Protein AF-0000000087524795 (afdb_homodimer)

Foldseek 3Di:
DVVVVVVVLVCVAQVNVLVVLLVVLVVCCVVPVVVSVVSPVVSVVSQLQLQFLVNLQVLLCVQQVVPDADALLRDAAFAEEEQEDPQWAQDPVRPQIGGDLFCQLLVRSLRNVVSVRHQAYEYFEADAPPDPDRDFPVVNSLVVNVVSPDDNVRYHYHHPDHDLLSSLQVVCVVPDADTEYEYTGASNQQVLNVVSNVVNRYNYDYNHDSRSHDPPDDDDPSSSDGDVVSSVSSRVSSVSVVSVVVVVVVD/DVVVVVVVLVCPAQVNVLVVLLVVLVVCCVVPVVVSVVSPVVSVVSQLQLQFLVNLQVLLCVQQVVPDADALLRDAAFAEEEQEDPQWAQDPVRPQIGGDLFCQLLVRSLRNVVSVRHQAYEYFEADAPPDPDRDFPQVNSLVVSVVSPDDNVRYHYHHPDHDLLSSLQVVCVVPDADTEYEYTGASNQQVLNVVSNVVNRYNYDYNHDSRSHDPPDDDDPSSSDGDVVSSVSSRVSSVSVVSVVVVVVVD

Sequence (502 aa):
MIVVAKLVGALLYPLTLALLVLLSALVLWRRRPRFARGLLAAAVLWLWLWSTPWLAERAAGTLESAHPPVAAADLPAADVIVLLGGLLSPAPDGTDPDLNAAADRAWFAAQLWKAGKAPVVLCSGGPAPLARTSVPECPGVSRLLRDMGLPPEAILVEADSRTTAENARHTRERLGAGQRVLLVTSARHMPRALAAFRRAGIDATAAPTDHQWHDGQPFALIDLLPSPAALALSTTVWHEWLGRAWYSMTGMIVVAKLVGALLYPLTLALLVLLSALVLWRRRPRFARGLLAAAVLWLWLWSTPWLAERAAGTLESAHPPVAAADLPAADVIVLLGGLLSPAPDGTDPDLNAAADRAWFAAQLWKAGKAPVVLCSGGPAPLARTSVPECPGVSRLLRDMGLPPEAILVEADSRTTAENARHTRERLGAGQRVLLVTSARHMPRALAAFRRAGIDATAAPTDHQWHDGQPFALIDLLPSPAALALSTTVWHEWLGRAWYSMTG

Radius of gyration: 23.01 Å; Cα contacts (8 Å, |Δi|>4): 961; chains: 2; bounding box: 65×64×45 Å

Nearest PDB structures (foldseek):
  6oxd-assembly1_B  TM=3.637E-01  e=9.184E-02  Mycobacterium tuberculosis
  6oxc-assembly1_B  TM=3.832E-01  e=1.303E-01  Mycobacterium tuberculosis
  3cbg-assembly1_A-2  TM=4.498E-01  e=8.409E-01  Synechocystis sp. PCC 6803
  3dcm-assembly1_X-2  TM=3.458E-01  e=1.125E+00  Thermotoga maritima
  6oxd-assembly1_B  TM=3.638E-01  e=9.810E-02  Mycobacterium tuberculosis

Solvent-accessible surface area (backbone atoms only — not comparable to full-atom values): 25705 Å² total; per-residue (Å²): 109,70,65,57,53,51,54,59,52,47,50,69,27,59,68,45,34,27,51,52,38,39,50,50,17,61,70,28,40,83,84,36,46,70,61,15,52,50,34,40,51,49,24,52,50,51,44,48,49,42,10,6,44,52,51,18,27,54,55,35,30,78,42,22,65,84,42,60,85,66,57,61,85,78,50,73,71,29,63,29,30,38,36,53,55,84,26,52,43,63,38,94,84,70,52,79,54,33,40,29,51,47,39,34,34,58,56,51,50,50,48,27,41,74,68,62,28,22,77,31,38,36,31,32,24,17,32,56,87,87,46,96,51,78,62,44,35,33,66,56,50,51,51,52,42,40,55,38,66,46,56,72,91,30,54,43,80,41,53,77,23,70,44,66,60,41,37,24,47,54,46,38,72,71,70,46,81,82,45,37,30,35,38,27,30,40,13,54,51,37,63,58,46,52,51,33,27,42,72,55,62,38,52,64,41,86,42,40,30,56,71,74,49,58,90,84,62,79,88,52,78,72,32,66,45,63,34,42,65,21,28,36,47,30,37,53,42,48,50,43,54,52,50,46,51,50,43,70,73,68,104,108,69,64,58,54,52,53,60,52,49,51,68,26,59,70,46,34,28,52,51,37,38,51,49,18,62,70,28,38,84,83,36,47,69,60,14,51,51,34,40,52,50,23,52,51,52,44,47,50,41,11,6,42,53,51,18,28,54,54,33,29,77,41,22,66,84,44,60,87,65,57,60,84,76,50,74,73,30,62,28,31,39,35,52,56,83,25,52,44,63,37,91,84,69,53,79,54,32,39,30,50,45,39,33,32,59,55,49,51,50,47,28,41,75,68,63,29,21,77,31,36,36,30,31,24,17,30,56,85,87,47,96,51,78,63,45,35,34,67,57,49,49,52,52,43,38,56,38,64,47,56,74,90,30,54,44,79,41,52,78,23,71,44,66,59,42,36,24,46,54,47,38,70,71,69,46,82,82,46,36,29,34,38,27,30,40,13,54,51,38,62,57,46,51,53,34,27,45,71,55,62,38,54,65,41,87,42,40,32,57,71,73,48,60,89,84,63,77,89,53,79,71,31,66,46,64,36,41,65,21,28,35,49,29,36,54,41,50,49,44,53,52,50,46,52,48,43,70,73,68,103

Secondary structure (DSSP, 8-state):
-HHHHHHHHHTTSHHHHHHHHHHHHHHHTTT-HHHHHHHHHHHHHHHHHHTSHHHHHHHHHHHHTTS----GGGSPP-SEEEEE--SEE--TTSS--EE-GGGHHHHHHHHHHHTTS-S-EEEE----TT-S----SHHHHHHHHHHTT--GGGEEEE----SHHHHHHHHHHHH-TT-EEEEEEETTTHHHHHHHHHHTT-EEEEEEE-----TTPPP-GGGGS--HHHHHHHHHHHHHHHHHHHHHHH-/-HHHHHHHHHTTSHHHHHHHHHHHHHHHTTT-HHHHHHHHHHHHHHHHHHTSHHHHHHHHHHHHTTS----GGGSPP-SEEEEE--SEE--TTSS--EE-GGGHHHHHHHHHHHTTS-S-EEEE----TT-S----SHHHHHHHHHHTT--GGGEEEE----SHHHHHHHHHHHH-TT-EEEEEEETTTHHHHHHHHHHTT-EEEEEEE-----TTPPP-GGGGS--HHHHHHHHHHHHHHHHHHHHHHH-

pLDDT: mean 92.23, std 8.13, range [64.81, 98.69]

Organism: NCBI:txid634155

Structure (mmCIF, N/CA/C/O backbone):
data_AF-0000000087524795-model_v1
#
loop_
_entity.id
_entity.type
_entity.pdbx_description
1 polymer 'Uncharacterized SAM-binding protein YcdF (DUF218 family)'
#
loop_
_atom_site.group_PDB
_atom_site.id
_atom_site.type_symbol
_atom_site.label_atom_id
_atom_site.label_alt_id
_atom_site.label_comp_id
_atom_site.label_asym_id
_atom_site.label_entity_id
_atom_site.label_seq_id
_atom_site.pdbx_PDB_ins_code
_atom_site.Cartn_x
_atom_site.Cartn_y
_atom_site.Cartn_z
_atom_site.occupancy
_atom_site.B_iso_or_equiv
_atom_site.auth_seq_id
_atom_site.auth_comp_id
_atom_site.auth_asym_id
_atom_site.auth_atom_id
_atom_site.pdbx_PDB_model_num
ATOM 1 N N . MET A 1 1 ? 21.078 2.832 19.031 1 72.88 1 MET A N 1
ATOM 2 C CA . MET A 1 1 ? 21.5 3.875 18.109 1 72.88 1 MET A CA 1
ATOM 3 C C . MET A 1 1 ? 20.578 3.914 16.891 1 72.88 1 MET A C 1
ATOM 5 O O . MET A 1 1 ? 20.031 4.961 16.562 1 72.88 1 MET A O 1
ATOM 9 N N . ILE A 1 2 ? 20.25 2.758 16.406 1 75.19 2 ILE A N 1
ATOM 10 C CA . ILE A 1 2 ? 19.406 2.695 15.203 1 75.19 2 ILE A CA 1
ATOM 11 C C . ILE A 1 2 ? 18 3.188 15.523 1 75.19 2 ILE A C 1
ATOM 13 O O . ILE A 1 2 ? 17.422 3.959 14.766 1 75.19 2 ILE A O 1
ATOM 17 N N . VAL A 1 3 ? 17.516 2.916 16.672 1 75 3 VAL A N 1
ATOM 18 C CA . VAL A 1 3 ? 16.156 3.281 17.078 1 75 3 VAL A CA 1
ATOM 19 C C . VAL A 1 3 ? 16.062 4.797 17.25 1 75 3 VAL A C 1
ATOM 21 O O . VAL A 1 3 ? 15.109 5.418 16.781 1 75 3 VAL A O 1
ATOM 24 N N . VAL A 1 4 ? 17.078 5.375 17.828 1 74.75 4 VAL A N 1
ATOM 25 C CA . VAL A 1 4 ? 17.094 6.816 18.062 1 74.75 4 VAL A CA 1
ATOM 26 C C . VAL A 1 4 ? 17.141 7.555 16.719 1 74.75 4 VAL A C 1
ATOM 28 O O . VAL A 1 4 ? 16.406 8.523 16.516 1 74.75 4 VAL A O 1
ATOM 31 N N . ALA A 1 5 ? 17.922 7.043 15.828 1 75.38 5 ALA A N 1
ATOM 32 C CA . ALA A 1 5 ? 18.047 7.66 14.516 1 75.38 5 ALA A CA 1
ATOM 33 C C . ALA A 1 5 ? 16.719 7.613 13.758 1 75.38 5 ALA A C 1
ATOM 35 O O . ALA A 1 5 ? 16.344 8.586 13.094 1 75.38 5 ALA A O 1
ATOM 36 N N . LYS A 1 6 ? 16.078 6.535 13.938 1 78.94 6 LYS A N 1
ATOM 37 C CA . LYS A 1 6 ? 14.805 6.375 13.242 1 78.94 6 LYS A CA 1
ATOM 38 C C . LYS A 1 6 ? 13.734 7.289 13.836 1 78.94 6 LYS A C 1
ATOM 40 O O . LYS A 1 6 ? 12.914 7.855 13.102 1 78.94 6 LYS A O 1
ATOM 45 N N . LEU A 1 7 ? 13.805 7.457 15.109 1 80.25 7 LEU A N 1
ATOM 46 C CA . LEU A 1 7 ? 12.836 8.32 15.773 1 80.25 7 LEU A CA 1
ATOM 47 C C . LEU A 1 7 ? 13.078 9.781 15.43 1 80.25 7 LEU A C 1
ATOM 49 O O . LEU A 1 7 ? 12.133 10.523 15.156 1 80.25 7 LEU A O 1
ATOM 53 N N . VAL A 1 8 ? 14.305 10.164 15.367 1 81.62 8 VAL A N 1
ATOM 54 C CA . VAL A 1 8 ? 14.656 11.539 15.023 1 81.62 8 VAL A CA 1
ATOM 55 C C . VAL A 1 8 ? 14.281 11.82 13.57 1 81.62 8 VAL A C 1
ATOM 57 O O . VAL A 1 8 ? 13.742 12.883 13.258 1 81.62 8 VAL A O 1
ATOM 60 N N . GLY A 1 9 ? 14.484 10.812 12.734 1 84.88 9 GLY A N 1
ATOM 61 C CA . GLY A 1 9 ? 14.102 10.961 11.344 1 84.88 9 GLY A CA 1
ATOM 62 C C . GLY A 1 9 ? 12.602 11.094 11.148 1 84.88 9 GLY A C 1
ATOM 63 O O . GLY A 1 9 ? 12.148 11.867 10.305 1 84.88 9 GLY A O 1
ATOM 64 N N . ALA A 1 10 ? 11.938 10.414 12.039 1 85.75 10 ALA A N 1
ATOM 65 C CA . ALA A 1 10 ? 10.477 10.406 11.922 1 85.75 10 ALA A CA 1
ATOM 66 C C . ALA A 1 10 ? 9.891 11.781 12.234 1 85.75 10 ALA A C 1
ATOM 68 O O . ALA A 1 10 ? 8.836 12.141 11.711 1 85.75 10 ALA A O 1
ATOM 69 N N . LEU A 1 11 ? 10.602 12.602 13 1 90.94 11 LEU A N 1
ATOM 70 C CA . LEU A 1 11 ? 10.141 13.938 13.367 1 90.94 11 LEU A CA 1
ATOM 71 C C . LEU A 1 11 ? 10.195 14.883 12.172 1 90.94 11 LEU A C 1
ATOM 73 O O . LEU A 1 11 ? 9.523 15.922 12.172 1 90.94 11 LEU A O 1
ATOM 77 N N . LEU A 1 12 ? 10.953 14.477 11.172 1 93.62 12 LEU A N 1
ATOM 78 C CA . LEU A 1 12 ? 11.156 15.344 10.023 1 93.62 12 LEU A CA 1
ATOM 79 C C . LEU A 1 12 ? 10.211 14.969 8.883 1 93.62 12 LEU A C 1
ATOM 81 O O . LEU A 1 12 ? 10.148 15.664 7.867 1 93.62 12 LEU A O 1
ATOM 85 N N . TYR A 1 13 ? 9.484 13.922 9.047 1 96.62 13 TYR A N 1
ATOM 86 C CA . TYR A 1 13 ? 8.555 13.508 8.008 1 96.62 13 TYR A CA 1
ATOM 87 C C . TYR A 1 13 ? 7.371 14.461 7.91 1 96.62 13 TYR A C 1
ATOM 89 O O . TYR A 1 13 ? 7 15.102 8.898 1 96.62 13 TYR A O 1
ATOM 97 N N . PRO A 1 14 ? 6.793 14.531 6.793 1 98.12 14 PRO A N 1
ATOM 98 C CA . PRO A 1 14 ? 5.809 15.578 6.508 1 98.12 14 PRO A CA 1
ATOM 99 C C . PRO A 1 14 ? 4.66 15.594 7.52 1 98.12 14 PRO A C 1
ATOM 101 O O . PRO A 1 14 ? 4.336 16.656 8.062 1 98.12 14 PRO A O 1
ATOM 104 N N . LEU A 1 15 ? 4.098 14.492 7.812 1 98.31 15 LEU A N 1
ATOM 105 C CA . LEU A 1 15 ? 2.941 14.453 8.695 1 98.31 15 LEU A CA 1
ATOM 106 C C . LEU A 1 15 ? 3.336 14.82 10.125 1 98.31 15 LEU A C 1
ATOM 108 O O . LEU A 1 15 ? 2.699 15.672 10.75 1 98.31 15 LEU A O 1
ATOM 112 N N . THR A 1 16 ? 4.387 14.227 10.664 1 97.31 16 THR A N 1
ATOM 113 C CA . THR A 1 16 ? 4.809 14.453 12.039 1 97.31 16 THR A CA 1
ATOM 114 C C . THR A 1 16 ? 5.273 15.891 12.234 1 97.31 16 THR A C 1
ATOM 116 O O . THR A 1 16 ? 4.93 16.531 13.227 1 97.31 16 THR A O 1
ATOM 119 N N . LEU A 1 17 ? 6.027 16.375 11.273 1 98 17 LEU A N 1
ATOM 120 C CA . LEU A 1 17 ? 6.492 17.75 11.352 1 98 17 LEU A CA 1
ATOM 121 C C . LEU A 1 17 ? 5.316 18.719 11.344 1 98 17 LEU A C 1
ATOM 123 O O . LEU A 1 17 ? 5.305 19.703 12.102 1 98 17 LEU A O 1
ATOM 127 N N . ALA A 1 18 ? 4.363 18.484 10.453 1 98.5 18 ALA A N 1
ATOM 128 C CA . ALA A 1 18 ? 3.184 19.344 10.414 1 98.5 18 ALA A CA 1
ATOM 129 C C . ALA A 1 18 ? 2.475 19.359 11.766 1 98.5 18 ALA A C 1
ATOM 131 O O . ALA A 1 18 ? 2.088 20.422 12.25 1 98.5 18 ALA A O 1
ATOM 132 N N . LEU A 1 19 ? 2.318 18.203 12.391 1 98.5 19 LEU A N 1
ATOM 133 C CA . LEU A 1 19 ? 1.636 18.094 13.672 1 98.5 19 LEU A CA 1
ATOM 134 C C . LEU A 1 19 ? 2.402 18.844 14.758 1 98.5 19 LEU A C 1
ATOM 136 O O . LEU A 1 19 ? 1.801 19.531 15.586 1 98.5 19 LEU A O 1
ATOM 140 N N . LEU A 1 20 ? 3.697 18.719 14.75 1 97.88 20 LEU A N 1
ATOM 141 C CA . LEU A 1 20 ? 4.523 19.406 15.727 1 97.88 20 LEU A CA 1
ATOM 142 C C . LEU A 1 20 ? 4.41 20.922 15.57 1 97.88 20 LEU A C 1
ATOM 144 O O . LEU A 1 20 ? 4.305 21.656 16.562 1 97.88 20 LEU A O 1
ATOM 148 N N . VAL A 1 21 ? 4.441 21.375 14.305 1 98.56 21 VAL A N 1
ATOM 149 C CA . VAL A 1 21 ? 4.344 22.812 14.039 1 98.56 21 VAL A CA 1
ATOM 150 C C . VAL A 1 21 ? 2.961 23.312 14.445 1 98.56 21 VAL A C 1
ATOM 152 O O . VAL A 1 21 ? 2.836 24.391 15.023 1 98.56 21 VAL A O 1
ATOM 155 N N . LEU A 1 22 ? 1.93 22.562 14.164 1 98.62 22 LEU A N 1
ATOM 156 C CA . LEU A 1 22 ? 0.579 22.938 14.57 1 98.62 22 LEU A CA 1
ATOM 157 C C . LEU A 1 22 ? 0.461 23 16.094 1 98.62 22 LEU A C 1
ATOM 159 O O . LEU A 1 22 ? -0.179 23.906 16.625 1 98.62 22 LEU A O 1
ATOM 163 N N . LEU A 1 23 ? 1.046 22.016 16.766 1 98.06 23 LEU A N 1
ATOM 164 C CA . LEU A 1 23 ? 1.05 22.031 18.219 1 98.06 23 LEU A CA 1
ATOM 165 C C . LEU A 1 23 ? 1.76 23.266 18.75 1 98.06 23 LEU A C 1
ATOM 167 O O . LEU A 1 23 ? 1.311 23.875 19.734 1 98.06 23 LEU A O 1
ATOM 171 N N . SER A 1 24 ? 2.863 23.625 18.125 1 98.19 24 SER A N 1
ATOM 172 C CA . SER A 1 24 ? 3.58 24.844 18.516 1 98.19 24 SER A CA 1
ATOM 173 C C . SER A 1 24 ? 2.713 26.078 18.328 1 98.19 24 SER A C 1
ATOM 175 O O . SER A 1 24 ? 2.727 26.984 19.156 1 98.19 24 SER A O 1
ATOM 177 N N . ALA A 1 25 ? 1.999 26.062 17.188 1 98.19 25 ALA A N 1
ATOM 178 C CA . ALA A 1 25 ? 1.077 27.172 16.953 1 98.19 25 ALA A CA 1
ATOM 179 C C . ALA A 1 25 ? 0.038 27.266 18.062 1 98.19 25 ALA A C 1
ATOM 181 O O . ALA A 1 25 ? -0.285 28.359 18.531 1 98.19 25 ALA A O 1
ATOM 182 N N . LEU A 1 26 ? -0.421 26.141 18.547 1 97.5 26 LEU A N 1
ATOM 183 C CA . LEU A 1 26 ? -1.422 26.109 19.609 1 97.5 26 LEU A CA 1
ATOM 184 C C . LEU A 1 26 ? -0.847 26.625 20.922 1 97.5 26 LEU A C 1
ATOM 186 O O . LEU A 1 26 ? -1.502 27.391 21.625 1 97.5 26 LEU A O 1
ATOM 190 N N . VAL A 1 27 ? 0.338 26.297 21.188 1 97.06 27 VAL A N 1
ATOM 191 C CA . VAL A 1 27 ? 0.988 26.672 22.438 1 97.06 27 VAL A CA 1
ATOM 192 C C . VAL A 1 27 ? 1.3 28.156 22.438 1 97.06 27 VAL A C 1
ATOM 194 O O . VAL A 1 27 ? 1.153 28.828 23.453 1 97.06 27 VAL A O 1
ATOM 197 N N . LEU A 1 28 ? 1.615 28.688 21.297 1 97.12 28 LEU A N 1
ATOM 198 C CA . LEU A 1 28 ? 2.076 30.062 21.188 1 97.12 28 LEU A CA 1
ATOM 199 C C . LEU A 1 28 ? 0.917 31.016 20.875 1 97.12 28 LEU A C 1
ATOM 201 O O . LEU A 1 28 ? 1.105 32.219 20.781 1 97.12 28 LEU A O 1
ATOM 205 N N . TRP A 1 29 ? -0.198 30.453 20.797 1 95.94 29 TRP A N 1
ATOM 206 C CA . TRP A 1 29 ? -1.366 31.172 20.312 1 95.94 29 TRP A CA 1
ATOM 207 C C . TRP A 1 29 ? -1.557 32.469 21.062 1 95.94 29 TRP A C 1
ATOM 209 O O . TRP A 1 29 ? -1.8 33.531 20.453 1 95.94 29 TRP A O 1
ATOM 219 N N . ARG A 1 30 ? -1.372 32.5 22.453 1 93.69 30 ARG A N 1
ATOM 220 C CA . ARG A 1 30 ? -1.66 33.656 23.297 1 93.69 30 ARG A CA 1
ATOM 221 C C . ARG A 1 30 ? -0.436 34.562 23.438 1 93.69 30 ARG A C 1
ATOM 223 O O . ARG A 1 30 ? -0.555 35.781 23.406 1 93.69 30 ARG A O 1
ATOM 230 N N . ARG A 1 31 ? 0.712 33.906 23.422 1 96.5 31 ARG A N 1
ATOM 231 C CA . ARG A 1 31 ? 1.931 34.656 23.734 1 96.5 31 ARG A CA 1
ATOM 232 C C . ARG A 1 31 ? 2.479 35.344 22.484 1 96.5 31 ARG A C 1
ATOM 234 O O . ARG A 1 31 ? 3.037 36.438 22.578 1 96.5 31 ARG A O 1
ATOM 241 N N . ARG A 1 32 ? 2.248 34.688 21.375 1 97 32 ARG A N 1
ATOM 242 C CA . ARG A 1 32 ? 2.781 35.188 20.109 1 97 32 ARG A CA 1
ATOM 243 C C . ARG A 1 32 ? 1.809 34.938 18.969 1 97 32 ARG A C 1
ATOM 245 O O . ARG A 1 32 ? 2.125 34.219 18.016 1 97 32 ARG A O 1
ATOM 252 N N . PRO A 1 33 ? 0.703 35.688 18.969 1 95.06 33 PRO A N 1
ATOM 253 C CA . PRO A 1 33 ? -0.402 35.375 18.062 1 95.06 33 PRO A CA 1
ATOM 254 C C . PRO A 1 33 ? -0.026 35.531 16.594 1 95.06 33 PRO A C 1
ATOM 256 O O . PRO A 1 33 ? -0.466 34.75 15.75 1 95.06 33 PRO A O 1
ATOM 259 N N . ARG A 1 34 ? 0.808 36.5 16.266 1 95.81 34 ARG A N 1
ATOM 260 C CA . ARG A 1 34 ? 1.195 36.656 14.875 1 95.81 34 ARG A CA 1
ATOM 261 C C . ARG A 1 34 ? 2.1 35.531 14.406 1 95.81 34 ARG A C 1
ATOM 263 O O . ARG A 1 34 ? 1.942 35.031 13.289 1 95.81 34 ARG A O 1
ATOM 270 N N . PHE A 1 35 ? 3.027 35.156 15.266 1 97.81 35 PHE A N 1
ATOM 271 C CA . PHE A 1 35 ? 3.92 34.031 14.938 1 97.81 35 PHE A CA 1
ATOM 272 C C . PHE A 1 35 ? 3.15 32.719 14.859 1 97.81 35 PHE A C 1
ATOM 274 O O . PHE A 1 35 ? 3.375 31.922 13.953 1 97.81 35 PHE A O 1
ATOM 281 N N . ALA A 1 36 ? 2.242 32.531 15.742 1 97.81 36 ALA A N 1
ATOM 282 C CA . ALA A 1 36 ? 1.405 31.344 15.766 1 97.81 36 ALA A CA 1
ATOM 283 C C . ALA A 1 36 ? 0.568 31.234 14.5 1 97.81 36 ALA A C 1
ATOM 285 O O . ALA A 1 36 ? 0.425 30.141 13.938 1 97.81 36 ALA A O 1
ATOM 286 N N . ARG A 1 37 ? 0.013 32.281 14.078 1 97.56 37 ARG A N 1
ATOM 287 C CA . ARG A 1 37 ? -0.76 32.281 12.836 1 97.56 37 ARG A CA 1
ATOM 288 C C . ARG A 1 37 ? 0.109 31.891 11.648 1 97.56 37 ARG A C 1
ATOM 290 O O . ARG A 1 37 ? -0.337 31.156 10.758 1 97.56 37 ARG A O 1
ATOM 297 N N . GLY A 1 38 ? 1.341 32.438 11.641 1 98.31 38 GLY A N 1
ATOM 298 C CA . GLY A 1 38 ? 2.287 32.062 10.602 1 98.31 38 GLY A CA 1
ATOM 299 C C . GLY A 1 38 ? 2.619 30.594 10.602 1 98.31 38 GLY A C 1
ATOM 300 O O . GLY A 1 38 ? 2.711 29.969 9.547 1 98.31 38 GLY A O 1
ATOM 301 N N . LEU A 1 39 ? 2.811 30.047 11.797 1 98.62 39 LEU A N 1
ATOM 302 C CA . LEU A 1 39 ? 3.078 28.625 11.93 1 98.62 39 LEU A CA 1
ATOM 303 C C . LEU A 1 39 ? 1.904 27.797 11.414 1 98.62 39 LEU A C 1
ATOM 305 O O . LEU A 1 39 ? 2.102 26.797 10.719 1 98.62 39 LEU A O 1
ATOM 309 N N . LEU A 1 40 ? 0.707 28.219 11.773 1 98.56 40 LEU A N 1
ATOM 310 C CA . LEU A 1 40 ? -0.491 27.531 11.297 1 98.56 40 LEU A CA 1
ATOM 311 C C . LEU A 1 40 ? -0.559 27.547 9.773 1 98.56 40 LEU A C 1
ATOM 313 O O . LEU A 1 40 ? -0.762 26.5 9.148 1 98.56 40 LEU A O 1
ATOM 317 N N . ALA A 1 41 ? -0.355 28.703 9.203 1 98.62 41 ALA A N 1
ATOM 318 C CA . ALA A 1 41 ? -0.392 28.828 7.746 1 98.62 41 ALA A CA 1
ATOM 319 C C . ALA A 1 41 ? 0.679 27.953 7.09 1 98.62 41 ALA A C 1
ATOM 321 O O . ALA A 1 41 ? 0.411 27.266 6.102 1 98.62 41 ALA A O 1
ATOM 322 N N . ALA A 1 42 ? 1.864 27.969 7.672 1 98.62 42 ALA A N 1
ATOM 323 C CA . ALA A 1 42 ? 2.975 27.188 7.137 1 98.62 42 ALA A CA 1
ATOM 324 C C . ALA A 1 42 ? 2.682 25.688 7.219 1 98.62 42 ALA A C 1
ATOM 326 O O . ALA A 1 42 ? 2.973 24.938 6.285 1 98.62 42 ALA A O 1
ATOM 327 N N . ALA A 1 43 ? 2.104 25.281 8.32 1 98.62 43 ALA A N 1
ATOM 328 C CA . ALA A 1 43 ? 1.8 23.859 8.523 1 98.62 43 ALA A CA 1
ATOM 329 C C . ALA A 1 43 ? 0.708 23.391 7.57 1 98.62 43 ALA A C 1
ATOM 331 O O . ALA A 1 43 ? 0.772 22.281 7.047 1 98.62 43 ALA A O 1
ATOM 332 N N . VAL A 1 44 ? -0.296 24.203 7.367 1 98.5 44 VAL A N 1
ATOM 333 C CA . VAL A 1 44 ? -1.382 23.875 6.453 1 98.5 44 VAL A CA 1
ATOM 334 C C . VAL A 1 44 ? -0.838 23.734 5.031 1 98.5 44 VAL A C 1
ATOM 336 O O . VAL A 1 44 ? -1.141 22.781 4.328 1 98.5 44 VAL A O 1
ATOM 339 N N . LEU A 1 45 ? -0.024 24.688 4.664 1 98.56 45 LEU A N 1
ATOM 340 C CA . LEU A 1 45 ? 0.577 24.656 3.336 1 98.56 45 LEU A CA 1
ATOM 341 C C . LEU A 1 45 ? 1.49 23.438 3.184 1 98.56 45 LEU A C 1
ATOM 343 O O . LEU A 1 45 ? 1.454 22.75 2.158 1 98.56 45 LEU A O 1
ATOM 347 N N . TRP A 1 46 ? 2.299 23.203 4.215 1 98.56 46 TRP A N 1
ATOM 348 C CA . TRP A 1 46 ? 3.225 22.062 4.242 1 98.56 46 TRP A CA 1
ATOM 349 C C . TRP A 1 46 ? 2.479 20.75 4.094 1 98.56 46 TRP A C 1
ATOM 351 O O . TRP A 1 46 ? 2.818 19.922 3.236 1 98.56 46 TRP A O 1
ATOM 361 N N . LEU A 1 47 ? 1.429 20.609 4.859 1 98.31 47 LEU A N 1
ATOM 362 C CA . LEU A 1 47 ? 0.646 19.375 4.852 1 98.31 47 LEU A CA 1
ATOM 363 C C . LEU A 1 47 ? -0.084 19.203 3.521 1 98.31 47 LEU A C 1
ATOM 365 O O . LEU A 1 47 ? -0.105 18.109 2.957 1 98.31 47 LEU A O 1
ATOM 369 N N . TRP A 1 48 ? -0.641 20.281 3.029 1 98.25 48 TRP A N 1
ATOM 370 C CA . TRP A 1 48 ? -1.321 20.219 1.739 1 98.25 48 TRP A CA 1
ATOM 371 C C . TRP A 1 48 ? -0.353 19.828 0.628 1 98.25 48 TRP A C 1
ATOM 373 O O . TRP A 1 48 ? -0.617 18.891 -0.132 1 98.25 48 TRP A O 1
ATOM 383 N N . LEU A 1 49 ? 0.779 20.484 0.569 1 98.31 49 LEU A N 1
ATOM 384 C CA . LEU A 1 49 ? 1.751 20.25 -0.494 1 98.31 49 LEU A CA 1
ATOM 385 C C . LEU A 1 49 ? 2.219 18.797 -0.496 1 98.31 49 LEU A C 1
ATOM 387 O O . LEU A 1 49 ? 2.188 18.141 -1.534 1 98.31 49 LEU A O 1
ATOM 391 N N . TRP A 1 50 ? 2.529 18.25 0.634 1 98.5 50 TRP A N 1
ATOM 392 C CA . TRP A 1 50 ? 3.143 16.922 0.701 1 98.5 50 TRP A CA 1
ATOM 393 C C . TRP A 1 50 ? 2.08 15.828 0.696 1 98.5 50 TRP A C 1
ATOM 395 O O . TRP A 1 50 ? 2.406 14.641 0.684 1 98.5 50 TRP A O 1
ATOM 405 N N . SER A 1 51 ? 0.8 16.234 0.646 1 98.25 51 SER A N 1
ATOM 406 C CA . SER A 1 51 ? -0.271 15.242 0.552 1 98.25 51 SER A CA 1
ATOM 407 C C . SER A 1 51 ? -0.927 15.266 -0.824 1 98.25 51 SER A C 1
ATOM 409 O O . SER A 1 51 ? -1.965 14.633 -1.035 1 98.25 51 SER A O 1
ATOM 411 N N . THR A 1 52 ? -0.353 15.992 -1.771 1 97 52 THR A N 1
ATOM 412 C CA . THR A 1 52 ? -0.88 16.016 -3.131 1 97 52 THR A CA 1
ATOM 413 C C . THR A 1 52 ? -0.1 15.055 -4.027 1 97 52 THR A C 1
ATOM 415 O O . THR A 1 52 ? 1.13 15 -3.963 1 97 52 THR A O 1
ATOM 418 N N . PRO A 1 53 ? -0.843 14.25 -4.867 1 94.75 53 PRO A N 1
ATOM 419 C CA . PRO A 1 53 ? -0.149 13.344 -5.789 1 94.75 53 PRO A CA 1
ATOM 420 C C . PRO A 1 53 ? 0.839 14.07 -6.699 1 94.75 53 PRO A C 1
ATOM 422 O O . PRO A 1 53 ? 1.914 13.547 -6.996 1 94.75 53 PRO A O 1
ATOM 425 N N . TRP A 1 54 ? 0.548 15.25 -7.09 1 94.75 54 TRP A N 1
ATOM 426 C CA . TRP A 1 54 ? 1.402 16.016 -7.992 1 94.75 54 TRP A CA 1
ATOM 427 C C . TRP A 1 54 ? 2.799 16.188 -7.402 1 94.75 54 TRP A C 1
ATOM 429 O O . TRP A 1 54 ? 3.795 15.836 -8.039 1 94.75 54 TRP A O 1
ATOM 439 N N . LEU A 1 55 ? 2.887 16.703 -6.234 1 96.94 55 LEU A N 1
ATOM 440 C CA . LEU A 1 55 ? 4.191 16.938 -5.629 1 96.94 55 LEU A CA 1
ATOM 441 C C . LEU A 1 55 ? 4.844 15.625 -5.199 1 96.94 55 LEU A C 1
ATOM 443 O O . LEU A 1 55 ? 6.051 15.445 -5.367 1 96.94 55 LEU A O 1
ATOM 447 N N . ALA A 1 56 ? 4.094 14.727 -4.613 1 97.31 56 ALA A N 1
ATOM 448 C CA . ALA A 1 56 ? 4.633 13.453 -4.145 1 97.31 56 ALA A CA 1
ATOM 449 C C . ALA A 1 56 ? 5.32 12.703 -5.281 1 97.31 56 ALA A C 1
ATOM 451 O O . ALA A 1 56 ? 6.438 12.203 -5.117 1 97.31 56 ALA A O 1
ATOM 452 N N . GLU A 1 57 ? 4.672 12.656 -6.414 1 95.12 57 GLU A N 1
ATOM 453 C CA . GLU A 1 57 ? 5.199 11.906 -7.551 1 95.12 57 GLU A CA 1
ATOM 454 C C . GLU A 1 57 ? 6.414 12.609 -8.156 1 95.12 57 GLU A C 1
ATOM 456 O O . GLU A 1 57 ? 7.375 11.953 -8.562 1 95.12 57 GLU A O 1
ATOM 461 N N . ARG A 1 58 ? 6.391 13.867 -8.25 1 95.94 58 ARG A N 1
ATOM 462 C CA . ARG A 1 58 ? 7.543 14.609 -8.758 1 95.94 58 ARG A CA 1
ATOM 463 C C . ARG A 1 58 ? 8.734 14.477 -7.816 1 95.94 58 ARG A C 1
ATOM 465 O O . ARG A 1 58 ? 9.875 14.352 -8.266 1 95.94 58 ARG A O 1
ATOM 472 N N . ALA A 1 59 ? 8.469 14.547 -6.559 1 97.75 59 ALA A N 1
ATOM 473 C CA . ALA A 1 59 ? 9.531 14.312 -5.586 1 97.75 59 ALA A CA 1
ATOM 474 C C . ALA A 1 59 ? 10.109 12.906 -5.734 1 97.75 59 ALA A C 1
ATOM 476 O O . ALA A 1 59 ? 11.328 12.719 -5.676 1 97.75 59 ALA A O 1
ATOM 477 N N . ALA A 1 60 ? 9.25 11.93 -5.918 1 97.19 60 ALA A N 1
ATOM 478 C CA . ALA A 1 60 ? 9.719 10.57 -6.164 1 97.19 60 ALA A CA 1
ATOM 479 C C . ALA A 1 60 ? 10.602 10.508 -7.41 1 97.19 60 ALA A C 1
ATOM 481 O O . ALA A 1 60 ? 11.562 9.742 -7.461 1 97.19 60 ALA A O 1
ATOM 482 N N . GLY A 1 61 ? 10.227 11.281 -8.383 1 96.62 61 GLY A N 1
ATOM 483 C CA . GLY A 1 61 ? 10.977 11.328 -9.625 1 96.62 61 GLY A CA 1
ATOM 484 C C . GLY A 1 61 ? 12.438 11.688 -9.422 1 96.62 61 GLY A C 1
ATOM 485 O O . GLY A 1 61 ? 13.305 11.242 -10.18 1 96.62 61 GLY A O 1
ATOM 486 N N . THR A 1 62 ? 12.758 12.523 -8.43 1 97.12 62 THR A N 1
ATOM 487 C CA . THR A 1 62 ? 14.133 12.93 -8.164 1 97.12 62 THR A CA 1
ATOM 488 C C . THR A 1 62 ? 14.992 11.719 -7.789 1 97.12 62 THR A C 1
ATOM 490 O O . THR A 1 62 ? 16.219 11.758 -7.91 1 97.12 62 THR A O 1
ATOM 493 N N . LEU A 1 63 ? 14.336 10.648 -7.363 1 97.5 63 LEU A N 1
ATOM 494 C CA . LEU A 1 63 ? 15.031 9.43 -6.969 1 97.5 63 LEU A CA 1
ATOM 495 C C . LEU A 1 63 ? 14.906 8.359 -8.047 1 97.5 63 LEU A C 1
ATOM 497 O O . LEU A 1 63 ? 15.859 7.641 -8.336 1 97.5 63 LEU A O 1
ATOM 501 N N . GLU A 1 64 ? 13.758 8.344 -8.711 1 96.88 64 GLU A N 1
ATOM 502 C CA . GLU A 1 64 ? 13.398 7.242 -9.594 1 96.88 64 GLU A CA 1
ATOM 503 C C . GLU A 1 64 ? 13.945 7.457 -11 1 96.88 64 GLU A C 1
ATOM 505 O O . GLU A 1 64 ? 14.133 6.5 -11.758 1 96.88 64 GLU A O 1
ATOM 510 N N . SER A 1 65 ? 14.211 8.695 -11.359 1 95 65 SER A N 1
ATOM 511 C CA . SER A 1 65 ? 14.594 9.031 -12.727 1 95 65 SER A CA 1
ATOM 512 C C . SER A 1 65 ? 15.93 8.383 -13.094 1 95 65 SER A C 1
ATOM 514 O O . SER A 1 65 ? 16.188 8.094 -14.266 1 95 65 SER A O 1
ATOM 516 N N . ALA A 1 66 ? 16.781 8.102 -12.133 1 94.75 66 ALA A N 1
ATOM 517 C CA . ALA A 1 66 ? 18.078 7.484 -12.375 1 94.75 66 ALA A CA 1
ATOM 518 C C . ALA A 1 66 ? 17.922 6.004 -12.695 1 94.75 66 ALA A C 1
ATOM 520 O O . ALA A 1 66 ? 18.844 5.383 -13.234 1 94.75 66 ALA A O 1
ATOM 521 N N . HIS A 1 67 ? 16.797 5.449 -12.391 1 95.56 67 HIS A N 1
ATOM 522 C CA . HIS A 1 67 ? 16.547 4.027 -12.578 1 95.56 67 HIS A CA 1
ATOM 523 C C . HIS A 1 67 ? 15.18 3.793 -13.203 1 95.56 67 HIS A C 1
ATOM 525 O O . HIS A 1 67 ? 14.266 3.307 -12.539 1 95.56 67 HIS A O 1
ATOM 531 N N . PRO A 1 68 ? 15.039 4.078 -14.484 1 93.06 68 PRO A N 1
ATOM 532 C CA . PRO A 1 68 ? 13.758 3.898 -15.172 1 93.06 68 PRO A CA 1
ATOM 533 C C . PRO A 1 68 ? 13.336 2.434 -15.25 1 93.06 68 PRO A C 1
ATOM 535 O O . PRO A 1 68 ? 14.133 1.538 -14.969 1 93.06 68 PRO A O 1
ATOM 538 N N . PRO A 1 69 ? 12.055 2.197 -15.562 1 92.94 69 PRO A N 1
ATOM 539 C CA . PRO A 1 69 ? 11.586 0.816 -15.695 1 92.94 69 PRO A CA 1
ATOM 540 C C . PRO A 1 69 ? 12.367 0.022 -16.734 1 92.94 69 PRO A C 1
ATOM 542 O O . PRO A 1 69 ? 12.734 0.567 -17.781 1 92.94 69 PRO A O 1
ATOM 545 N N . VAL A 1 70 ? 12.68 -1.218 -16.406 1 93.12 70 VAL A N 1
ATOM 546 C CA . VAL A 1 70 ? 13.367 -2.133 -17.312 1 93.12 70 VAL A CA 1
ATOM 547 C C . VAL A 1 70 ? 12.664 -3.488 -17.312 1 93.12 70 VAL A C 1
ATOM 549 O O . VAL A 1 70 ? 12.328 -4.02 -16.25 1 93.12 70 VAL A O 1
ATOM 552 N N . ALA A 1 71 ? 12.422 -4.004 -18.5 1 92.81 71 ALA A N 1
ATOM 553 C CA . ALA A 1 71 ? 11.812 -5.328 -18.594 1 92.81 71 ALA A CA 1
ATOM 554 C C . ALA A 1 71 ? 12.773 -6.414 -18.125 1 92.81 71 ALA A C 1
ATOM 556 O O . ALA A 1 71 ? 13.992 -6.301 -18.312 1 92.81 71 ALA A O 1
ATOM 557 N N . ALA A 1 72 ? 12.188 -7.41 -17.531 1 95.12 72 ALA A N 1
ATOM 558 C CA . ALA A 1 72 ? 13 -8.523 -17.047 1 95.12 72 ALA A CA 1
ATOM 559 C C . ALA A 1 72 ? 13.891 -9.078 -18.156 1 95.12 72 ALA A C 1
ATOM 561 O O . ALA A 1 72 ? 15.07 -9.367 -17.922 1 95.12 72 ALA A O 1
ATOM 562 N N . ALA A 1 73 ? 13.383 -9.156 -19.344 1 94.5 73 ALA A N 1
ATOM 563 C CA . ALA A 1 73 ? 14.086 -9.75 -20.469 1 94.5 73 ALA A CA 1
ATOM 564 C C . ALA A 1 73 ? 15.305 -8.922 -20.859 1 94.5 73 ALA A C 1
ATOM 566 O O . ALA A 1 73 ? 16.281 -9.445 -21.406 1 94.5 73 ALA A O 1
ATOM 567 N N . ASP A 1 74 ? 15.328 -7.66 -20.516 1 95.94 74 ASP A N 1
ATOM 568 C CA . ASP A 1 74 ? 16.359 -6.734 -20.969 1 95.94 74 ASP A CA 1
ATOM 569 C C . ASP A 1 74 ? 17.5 -6.656 -19.938 1 95.94 74 ASP A C 1
ATOM 571 O O . ASP A 1 74 ? 18.516 -6.004 -20.188 1 95.94 74 ASP A O 1
ATOM 575 N N . LEU A 1 75 ? 17.312 -7.293 -18.797 1 97.88 75 LEU A N 1
ATOM 576 C CA . LEU A 1 75 ? 18.344 -7.301 -17.766 1 97.88 75 LEU A CA 1
ATOM 577 C C . LEU A 1 75 ? 19.344 -8.43 -18.016 1 97.88 75 LEU A C 1
ATOM 579 O O . LEU A 1 75 ? 19 -9.453 -18.594 1 97.88 75 LEU A O 1
ATOM 583 N N . PRO A 1 76 ? 20.609 -8.219 -17.656 1 97.81 76 PRO A N 1
ATOM 584 C CA . PRO A 1 76 ? 21.609 -9.281 -17.828 1 97.81 76 PRO A CA 1
ATOM 585 C C . PRO A 1 76 ? 21.391 -10.445 -16.859 1 97.81 76 PRO A C 1
ATOM 587 O O . PRO A 1 76 ? 20.688 -10.305 -15.859 1 97.81 76 PRO A O 1
ATOM 590 N N . ALA A 1 77 ? 21.953 -11.57 -17.234 1 98 77 ALA A N 1
ATOM 591 C CA . ALA A 1 77 ? 21.969 -12.695 -16.297 1 98 77 ALA A CA 1
ATOM 592 C C . ALA A 1 77 ? 22.875 -12.398 -15.109 1 98 77 ALA A C 1
ATOM 594 O O . ALA A 1 77 ? 23.828 -11.625 -15.227 1 98 77 ALA A O 1
ATOM 595 N N . ALA A 1 78 ? 22.562 -12.945 -13.984 1 98.31 78 ALA A N 1
ATOM 596 C CA . ALA A 1 78 ? 23.344 -12.805 -12.758 1 98.31 78 ALA A CA 1
ATOM 597 C C . ALA A 1 78 ? 23.406 -14.125 -12 1 98.31 78 ALA A C 1
ATOM 599 O O . ALA A 1 78 ? 22.797 -15.117 -12.406 1 98.31 78 ALA A O 1
ATOM 600 N N . ASP A 1 79 ? 24.281 -14.148 -11.047 1 97.44 79 ASP A N 1
ATOM 601 C CA . ASP A 1 79 ? 24.406 -15.344 -10.219 1 97.44 79 ASP A CA 1
ATOM 602 C C . ASP A 1 79 ? 23.266 -15.414 -9.203 1 97.44 79 ASP A C 1
ATOM 604 O O . ASP A 1 79 ? 22.844 -16.5 -8.805 1 97.44 79 ASP A O 1
ATOM 608 N N . VAL A 1 80 ? 22.781 -14.242 -8.781 1 98.06 80 VAL A N 1
ATOM 609 C CA . VAL A 1 80 ? 21.766 -14.195 -7.738 1 98.06 80 VAL A CA 1
ATOM 610 C C . VAL A 1 80 ? 20.906 -12.945 -7.918 1 98.06 80 VAL A C 1
ATOM 612 O O . VAL A 1 80 ? 21.391 -11.891 -8.305 1 98.06 80 VAL A O 1
ATOM 615 N N . ILE A 1 81 ? 19.609 -13.109 -7.73 1 98.69 81 ILE A N 1
ATOM 616 C CA . ILE A 1 81 ? 18.688 -11.992 -7.547 1 98.69 81 ILE A CA 1
ATOM 617 C C . ILE A 1 81 ? 18.562 -11.664 -6.062 1 98.69 81 ILE A C 1
ATOM 619 O O . ILE A 1 81 ? 18.188 -12.516 -5.262 1 98.69 81 ILE A O 1
ATOM 623 N N . VAL A 1 82 ? 18.969 -10.516 -5.66 1 98.38 82 VAL A N 1
ATOM 624 C CA . VAL A 1 82 ? 18.781 -10.086 -4.277 1 98.38 82 VAL A CA 1
ATOM 625 C C . VAL A 1 82 ? 17.531 -9.227 -4.164 1 98.38 82 VAL A C 1
ATOM 627 O O . VAL A 1 82 ? 17.438 -8.172 -4.793 1 98.38 82 VAL A O 1
ATOM 630 N N . LEU A 1 83 ? 16.594 -9.711 -3.42 1 98.44 83 LEU A N 1
ATOM 631 C CA . LEU A 1 83 ? 15.312 -9.055 -3.174 1 98.44 83 LEU A CA 1
ATOM 632 C C . LEU A 1 83 ? 15.297 -8.391 -1.802 1 98.44 83 LEU A C 1
ATOM 634 O O . LEU A 1 83 ? 15.328 -9.07 -0.776 1 98.44 83 LEU A O 1
ATOM 638 N N . LEU A 1 84 ? 15.289 -7.062 -1.839 1 96.94 84 LEU A N 1
ATOM 639 C CA . LEU A 1 84 ? 15.242 -6.363 -0.559 1 96.94 84 LEU A CA 1
ATOM 640 C C . LEU A 1 84 ? 13.836 -6.395 0.03 1 96.94 84 LEU A C 1
ATOM 642 O O . LEU A 1 84 ? 12.852 -6.238 -0.695 1 96.94 84 LEU A O 1
ATOM 646 N N . GLY A 1 85 ? 13.758 -6.566 1.337 1 94.06 85 GLY A N 1
ATOM 647 C CA . GLY A 1 85 ? 12.5 -6.699 2.055 1 94.06 85 GLY A CA 1
ATOM 648 C C . GLY A 1 85 ? 11.742 -5.387 2.176 1 94.06 85 GLY A C 1
ATOM 649 O O . GLY A 1 85 ? 11.867 -4.516 1.313 1 94.06 85 GLY A O 1
ATOM 650 N N . GLY A 1 86 ? 10.773 -5.355 3.125 1 91.25 86 GLY A N 1
ATOM 651 C CA . GLY A 1 86 ? 9.93 -4.191 3.342 1 91.25 86 GLY A CA 1
ATOM 652 C C . GLY A 1 86 ? 8.648 -4.223 2.523 1 91.25 86 GLY A C 1
ATOM 653 O O . GLY A 1 86 ? 8.07 -3.178 2.234 1 91.25 86 GLY A O 1
ATOM 654 N N . LEU A 1 87 ? 8.266 -5.414 2.125 1 93.12 87 LEU A N 1
ATOM 655 C CA . LEU A 1 87 ? 7.129 -5.496 1.215 1 93.12 87 LEU A CA 1
ATOM 656 C C . LEU A 1 87 ? 5.945 -6.191 1.88 1 93.12 87 LEU A C 1
ATOM 658 O O . LEU A 1 87 ? 4.891 -6.352 1.266 1 93.12 87 LEU A O 1
ATOM 662 N N . LEU A 1 88 ? 6.078 -6.629 3.111 1 90.25 88 LEU A N 1
ATOM 663 C CA . LEU A 1 88 ? 4.973 -7.254 3.83 1 90.25 88 LEU A CA 1
ATOM 664 C C . LEU A 1 88 ? 5.152 -7.109 5.34 1 90.25 88 LEU A C 1
ATOM 666 O O . LEU A 1 88 ? 6.254 -6.82 5.812 1 90.25 88 LEU A O 1
ATOM 670 N N . SER A 1 89 ? 4.055 -7.152 5.973 1 85.88 89 SER A N 1
ATOM 671 C CA . SER A 1 89 ? 4.027 -7.207 7.43 1 85.88 89 SER A CA 1
ATOM 672 C C . SER A 1 89 ? 3.566 -8.578 7.918 1 85.88 89 SER A C 1
ATOM 674 O O . SER A 1 89 ? 2.469 -9.023 7.582 1 85.88 89 SER A O 1
ATOM 676 N N . PRO A 1 90 ? 4.422 -9.156 8.68 1 79.19 90 PRO A N 1
ATOM 677 C CA . PRO A 1 90 ? 3.998 -10.453 9.219 1 79.19 90 PRO A CA 1
ATOM 678 C C . PRO A 1 90 ? 2.793 -10.336 10.156 1 79.19 90 PRO A C 1
ATOM 680 O O . PRO A 1 90 ? 2.639 -9.32 10.844 1 79.19 90 PRO A O 1
ATOM 683 N N . ALA A 1 91 ? 1.932 -11.352 10.078 1 74.5 91 ALA A N 1
ATOM 684 C CA . ALA A 1 91 ? 0.798 -11.391 10.992 1 74.5 91 ALA A CA 1
ATOM 685 C C . ALA A 1 91 ? 1.229 -11.891 12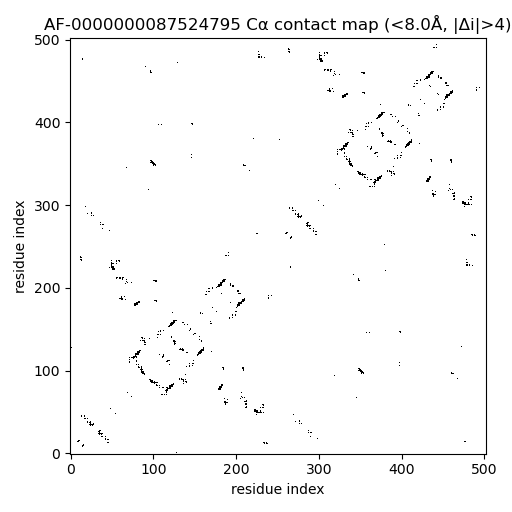.375 1 74.5 91 ALA A C 1
ATOM 687 O O . ALA A 1 91 ? 1.979 -12.859 12.484 1 74.5 91 ALA A O 1
ATOM 688 N N . PRO A 1 92 ? 0.721 -11.172 13.367 1 66.25 92 PRO A N 1
ATOM 689 C CA . PRO A 1 92 ? 1.13 -11.586 14.711 1 66.25 92 PRO A CA 1
ATOM 690 C C . PRO A 1 92 ? 0.636 -12.992 15.07 1 66.25 92 PRO A C 1
ATOM 692 O O . PRO A 1 92 ? 1.246 -13.672 15.898 1 66.25 92 PRO A O 1
ATOM 695 N N . ASP A 1 93 ? -0.492 -13.414 14.414 1 65.44 93 ASP A N 1
ATOM 696 C CA . ASP A 1 93 ? -1.107 -14.688 14.797 1 65.44 93 ASP A CA 1
ATOM 697 C C . ASP A 1 93 ? -0.706 -15.805 13.836 1 65.44 93 ASP A C 1
ATOM 699 O O . ASP A 1 93 ? -1.235 -16.906 13.906 1 65.44 93 ASP A O 1
ATOM 703 N N . GLY A 1 94 ? 0.225 -15.531 13 1 65.25 94 GLY A N 1
ATOM 704 C CA . GLY A 1 94 ? 0.709 -16.562 12.094 1 65.25 94 GLY A CA 1
ATOM 705 C C . GLY A 1 94 ? -0.164 -16.719 10.859 1 65.25 94 GLY A C 1
ATOM 706 O O . GLY A 1 94 ? 0.071 -17.609 10.039 1 65.25 94 GLY A O 1
ATOM 707 N N . THR A 1 95 ? -1.138 -15.93 10.852 1 71.88 95 THR A N 1
ATOM 708 C CA . THR A 1 95 ? -1.937 -15.945 9.633 1 71.88 95 THR A CA 1
ATOM 709 C C . THR A 1 95 ? -1.154 -15.352 8.469 1 71.88 95 THR A C 1
ATOM 711 O O . THR A 1 95 ? 0.05 -15.109 8.578 1 71.88 95 THR A O 1
ATOM 714 N N . ASP A 1 96 ? -1.795 -15.242 7.289 1 78.25 96 ASP A N 1
ATOM 715 C CA . ASP A 1 96 ? -1.122 -14.742 6.094 1 78.25 96 ASP A CA 1
ATOM 716 C C . ASP A 1 96 ? -0.613 -13.32 6.305 1 78.25 96 ASP A C 1
ATOM 718 O O . ASP A 1 96 ? -1.304 -12.492 6.898 1 78.25 96 ASP A O 1
ATOM 722 N N . PRO A 1 97 ? 0.607 -13.109 5.926 1 83.94 97 PRO A N 1
ATOM 723 C CA . PRO A 1 97 ? 1.168 -11.758 6.012 1 83.94 97 PRO A CA 1
ATOM 724 C C . PRO A 1 97 ? 0.394 -10.742 5.176 1 83.94 97 PRO A C 1
ATOM 726 O O . PRO A 1 97 ? -0.435 -11.125 4.344 1 83.94 97 PRO A O 1
ATOM 729 N N . ASP A 1 98 ? 0.623 -9.523 5.504 1 90.31 98 ASP A N 1
ATOM 730 C CA . ASP A 1 98 ? -0.027 -8.414 4.812 1 90.31 98 ASP A CA 1
ATOM 731 C C . ASP A 1 98 ? 0.941 -7.715 3.859 1 90.31 98 ASP A C 1
ATOM 733 O O . ASP A 1 98 ? 1.962 -7.172 4.289 1 90.31 98 ASP A O 1
ATOM 737 N N . LEU A 1 99 ? 0.587 -7.738 2.572 1 94.38 99 LEU A N 1
ATOM 738 C CA . LEU A 1 99 ? 1.4 -7.062 1.569 1 94.38 99 LEU A CA 1
ATOM 739 C C . LEU A 1 99 ? 1.197 -5.551 1.636 1 94.38 99 LEU A C 1
ATOM 741 O O . LEU A 1 99 ? 0.122 -5.082 2.014 1 94.38 99 LEU A O 1
ATOM 745 N N . ASN A 1 100 ? 2.252 -4.84 1.396 1 92.81 100 ASN A N 1
ATOM 746 C CA . ASN A 1 100 ? 2.105 -3.396 1.233 1 92.81 100 ASN A CA 1
ATOM 747 C C . ASN A 1 100 ? 2.408 -2.959 -0.197 1 92.81 100 ASN A C 1
ATOM 749 O O . ASN A 1 100 ? 2.418 -3.783 -1.113 1 92.81 100 ASN A O 1
ATOM 753 N N . ALA A 1 101 ? 2.564 -1.731 -0.403 1 91.62 101 ALA A N 1
ATOM 754 C CA . ALA A 1 101 ? 2.678 -1.162 -1.744 1 91.62 101 ALA A CA 1
ATOM 755 C C . ALA A 1 101 ? 4 -1.55 -2.396 1 91.62 101 ALA A C 1
ATOM 757 O O . ALA A 1 101 ? 4.188 -1.36 -3.6 1 91.62 101 ALA A O 1
ATOM 758 N N . ALA A 1 102 ? 4.906 -2.125 -1.65 1 94.81 102 ALA A N 1
ATOM 759 C CA . ALA A 1 102 ? 6.203 -2.521 -2.193 1 94.81 102 ALA A CA 1
ATOM 760 C C . ALA A 1 102 ? 6.176 -3.971 -2.67 1 94.81 102 ALA A C 1
ATOM 762 O O . ALA A 1 102 ? 7.215 -4.527 -3.041 1 94.81 102 ALA A O 1
ATOM 763 N N . ALA A 1 103 ? 5.035 -4.57 -2.729 1 95.94 103 ALA A N 1
ATOM 764 C CA . ALA A 1 103 ? 4.895 -5.977 -3.098 1 95.94 103 ALA A CA 1
ATOM 765 C C . ALA A 1 103 ? 5.336 -6.211 -4.539 1 95.94 103 ALA A C 1
ATOM 767 O O . ALA A 1 103 ? 5.594 -7.348 -4.938 1 95.94 103 ALA A O 1
ATOM 768 N N . ASP A 1 104 ? 5.453 -5.141 -5.32 1 96.38 104 ASP A N 1
ATOM 769 C CA . ASP A 1 104 ? 5.988 -5.215 -6.676 1 96.38 104 ASP A CA 1
ATOM 770 C C . ASP A 1 104 ? 7.375 -5.852 -6.688 1 96.38 104 ASP A C 1
ATOM 772 O O . ASP A 1 104 ? 7.758 -6.5 -7.664 1 96.38 104 ASP A O 1
ATOM 776 N N . ARG A 1 105 ? 8.086 -5.703 -5.617 1 97.62 105 ARG A N 1
ATOM 777 C CA . ARG A 1 105 ? 9.445 -6.234 -5.527 1 97.62 105 ARG A CA 1
ATOM 778 C C . ARG A 1 105 ? 9.453 -7.75 -5.703 1 97.62 105 ARG A C 1
ATOM 780 O O . ARG A 1 105 ? 10.234 -8.289 -6.488 1 97.62 105 ARG A O 1
ATOM 787 N N . ALA A 1 106 ? 8.516 -8.344 -4.988 1 97.31 106 ALA A N 1
ATOM 788 C CA . ALA A 1 106 ? 8.438 -9.797 -5.082 1 97.31 106 ALA A CA 1
ATOM 789 C C . ALA A 1 106 ? 7.965 -10.234 -6.469 1 97.31 106 ALA A C 1
ATOM 791 O O . ALA A 1 106 ? 8.469 -11.219 -7.02 1 97.31 106 ALA A O 1
ATOM 792 N N . TRP A 1 107 ? 6.988 -9.516 -7.008 1 97.12 107 TRP A N 1
ATOM 793 C CA . TRP A 1 107 ? 6.457 -9.836 -8.328 1 97.12 107 TRP A CA 1
ATOM 794 C C . TRP A 1 107 ? 7.551 -9.75 -9.391 1 97.12 107 TRP A C 1
ATOM 796 O O . TRP A 1 107 ? 7.715 -10.664 -10.195 1 97.12 107 TRP A O 1
ATOM 806 N N . PHE A 1 108 ? 8.383 -8.727 -9.305 1 97.69 108 PHE A N 1
ATOM 807 C CA . PHE A 1 108 ? 9.43 -8.523 -10.297 1 97.69 108 PHE A CA 1
ATOM 808 C C . PHE A 1 108 ? 10.555 -9.539 -10.109 1 97.69 108 PHE A C 1
ATOM 810 O O . PHE A 1 108 ? 11.117 -10.039 -11.086 1 97.69 108 PHE A O 1
ATOM 817 N N . ALA A 1 109 ? 10.898 -9.82 -8.875 1 98.31 109 ALA A N 1
ATOM 818 C CA . ALA A 1 109 ? 11.898 -10.852 -8.617 1 98.31 109 ALA A CA 1
ATOM 819 C C . ALA A 1 109 ? 11.477 -12.188 -9.227 1 98.31 109 ALA A C 1
ATOM 821 O O . ALA A 1 109 ? 12.289 -12.891 -9.82 1 98.31 109 ALA A O 1
ATOM 822 N N . ALA A 1 110 ? 10.195 -12.516 -9.062 1 97.81 110 ALA A N 1
ATOM 823 C CA . ALA A 1 110 ? 9.672 -13.75 -9.648 1 97.81 110 ALA A CA 1
ATOM 824 C C . ALA A 1 110 ? 9.773 -13.719 -11.172 1 97.81 110 ALA A C 1
ATOM 826 O O . ALA A 1 110 ? 10.117 -14.727 -11.797 1 97.81 110 ALA A O 1
ATOM 827 N N . GLN A 1 111 ? 9.469 -12.586 -11.75 1 97 111 GLN A N 1
ATOM 828 C CA . GLN A 1 111 ? 9.578 -12.43 -13.195 1 97 111 GLN A CA 1
ATOM 829 C C . GLN A 1 111 ? 11.016 -12.641 -13.664 1 97 111 GLN A C 1
ATOM 831 O O . GLN A 1 111 ? 11.25 -13.297 -14.68 1 97 111 GLN A O 1
ATOM 836 N N . LEU A 1 112 ? 11.93 -12.07 -12.945 1 98.31 112 LEU A N 1
ATOM 837 C CA . LEU A 1 112 ? 13.344 -12.211 -13.281 1 98.31 112 LEU A CA 1
ATOM 838 C C . LEU A 1 112 ? 13.766 -13.672 -13.227 1 98.31 112 LEU A C 1
ATOM 840 O O . LEU A 1 112 ? 14.461 -14.156 -14.125 1 98.31 112 LEU A O 1
ATOM 844 N N . TRP A 1 113 ? 13.344 -14.336 -12.164 1 98.44 113 TRP A N 1
ATOM 845 C CA . TRP A 1 113 ? 13.68 -15.75 -12.016 1 98.44 113 TRP A CA 1
ATOM 846 C C . TRP A 1 113 ? 13.086 -16.578 -13.156 1 98.44 113 TRP A C 1
ATOM 848 O O . TRP A 1 113 ? 13.773 -17.406 -13.758 1 98.44 113 TRP A O 1
ATOM 858 N N . LYS A 1 114 ? 11.859 -16.328 -13.469 1 97.12 114 LYS A N 1
ATOM 859 C CA . LYS A 1 114 ? 11.164 -17.047 -14.523 1 97.12 114 LYS A CA 1
ATOM 860 C C . LYS A 1 114 ? 11.797 -16.766 -15.883 1 97.12 114 LYS A C 1
ATOM 862 O O . LYS A 1 114 ? 11.781 -17.625 -16.766 1 97.12 114 LYS A O 1
ATOM 867 N N . ALA A 1 115 ? 12.359 -15.609 -16 1 97.44 115 ALA A N 1
ATOM 868 C CA . ALA A 1 115 ? 13.039 -15.227 -17.25 1 97.44 115 ALA A CA 1
ATOM 869 C C . ALA A 1 115 ? 14.43 -15.836 -17.312 1 97.44 115 ALA A C 1
ATOM 871 O O . ALA A 1 115 ? 15.164 -15.609 -18.281 1 97.44 115 ALA A O 1
ATOM 872 N N . GLY A 1 116 ? 14.82 -16.547 -16.297 1 98.06 116 GLY A N 1
ATOM 873 C CA . GLY A 1 116 ? 16.094 -17.25 -16.281 1 98.06 116 GLY A CA 1
ATOM 874 C C . GLY A 1 116 ? 17.281 -16.344 -16 1 98.06 116 GLY A C 1
ATOM 875 O O . GLY A 1 116 ? 18.406 -16.625 -16.406 1 98.06 116 GLY A O 1
ATOM 876 N N . LYS A 1 117 ? 17.047 -15.234 -15.305 1 98.56 117 LYS A N 1
ATOM 877 C CA . LYS A 1 117 ? 18.094 -14.242 -15.133 1 98.56 117 LYS A CA 1
ATOM 878 C C . LYS A 1 117 ? 19.062 -14.648 -14.016 1 98.56 117 LYS A C 1
ATOM 880 O O . LYS A 1 117 ? 20.188 -14.172 -13.969 1 98.56 117 LYS A O 1
ATOM 885 N N . ALA A 1 118 ? 18.672 -15.43 -13.117 1 98.44 118 ALA A N 1
ATOM 886 C CA . ALA A 1 118 ? 19.484 -16.031 -12.055 1 98.44 118 ALA A CA 1
ATOM 887 C C . ALA A 1 118 ? 18.828 -17.281 -11.5 1 98.44 118 ALA A C 1
ATOM 889 O O . ALA A 1 118 ? 17.609 -17.422 -11.523 1 98.44 118 ALA A O 1
ATOM 890 N N . PRO A 1 119 ? 19.609 -18.219 -11 1 97.88 119 PRO A N 1
ATOM 891 C CA . PRO A 1 119 ? 19.031 -19.484 -10.531 1 97.88 119 PRO A CA 1
ATOM 892 C C . PRO A 1 119 ? 18.375 -19.359 -9.156 1 97.88 119 PRO A C 1
ATOM 894 O O . PRO A 1 119 ? 17.547 -20.203 -8.789 1 97.88 119 PRO A O 1
ATOM 897 N N . VAL A 1 120 ? 18.766 -18.297 -8.344 1 97.69 120 VAL A N 1
ATOM 898 C CA . VAL A 1 120 ? 18.25 -18.188 -6.984 1 97.69 120 VAL A CA 1
ATOM 899 C C . VAL A 1 120 ? 17.875 -16.734 -6.688 1 97.69 120 VAL A C 1
ATOM 901 O O . VAL A 1 120 ? 18.438 -15.812 -7.27 1 97.69 120 VAL A O 1
ATOM 904 N N . VAL A 1 121 ? 16.906 -16.609 -5.82 1 98.38 121 VAL A N 1
ATOM 905 C CA . VAL A 1 121 ? 16.5 -15.336 -5.246 1 98.38 121 VAL A CA 1
ATOM 906 C C . VAL A 1 121 ? 16.859 -15.297 -3.764 1 98.38 121 VAL A C 1
ATOM 908 O O . VAL A 1 121 ? 16.453 -16.172 -2.996 1 98.38 121 VAL A O 1
ATOM 911 N N . LEU A 1 122 ? 17.672 -14.352 -3.387 1 97.62 122 LEU A N 1
ATOM 912 C CA . LEU A 1 122 ? 18 -14.133 -1.985 1 97.62 122 LEU A CA 1
ATOM 913 C C . LEU A 1 122 ? 17.125 -13.031 -1.385 1 97.62 122 LEU A C 1
ATOM 915 O O . LEU A 1 122 ? 17.297 -11.859 -1.715 1 97.62 122 LEU A O 1
ATOM 919 N N . CYS A 1 123 ? 16.219 -13.461 -0.544 1 96.25 123 CYS A N 1
ATOM 920 C CA . CYS A 1 123 ? 15.438 -12.484 0.217 1 96.25 123 CYS A CA 1
ATOM 921 C C . CYS A 1 123 ? 16.25 -11.922 1.371 1 96.25 123 CYS A C 1
ATOM 923 O O . CYS A 1 123 ? 16.703 -12.664 2.24 1 96.25 123 CYS A O 1
ATOM 925 N N . SER A 1 124 ? 16.391 -10.617 1.303 1 93.44 124 SER A N 1
ATOM 926 C CA . SER A 1 124 ? 17.219 -9.969 2.33 1 93.44 124 SER A CA 1
ATOM 927 C C . SER A 1 124 ? 16.391 -8.984 3.15 1 93.44 124 SER A C 1
ATOM 929 O O . SER A 1 124 ? 15.812 -8.039 2.604 1 93.44 124 SER A O 1
ATOM 931 N N . GLY A 1 125 ? 16.25 -9.258 4.387 1 87.62 125 GLY A N 1
ATOM 932 C CA . GLY A 1 125 ? 15.531 -8.367 5.277 1 87.62 125 GLY A CA 1
ATOM 933 C C . GLY A 1 125 ? 15.203 -9 6.617 1 87.62 125 GLY A C 1
ATOM 934 O O . GLY A 1 125 ? 14.602 -10.078 6.672 1 87.62 125 GLY A O 1
ATOM 935 N N . GLY A 1 126 ? 15.578 -8.445 7.652 1 79.88 126 GLY A N 1
ATOM 936 C CA . GLY A 1 126 ? 15.273 -8.859 9.016 1 79.88 126 GLY A CA 1
ATOM 937 C C . GLY A 1 126 ? 14.086 -8.125 9.609 1 79.88 126 GLY A C 1
ATOM 938 O O . GLY A 1 126 ? 13.242 -7.598 8.875 1 79.88 126 GLY A O 1
ATOM 939 N N . PRO A 1 127 ? 13.938 -8.281 10.898 1 74.69 127 PRO A N 1
ATOM 940 C CA . PRO A 1 127 ? 12.852 -7.551 11.562 1 74.69 127 PRO A CA 1
ATOM 941 C C . PRO A 1 127 ? 13.047 -6.035 11.516 1 74.69 127 PRO A C 1
ATOM 943 O O . PRO A 1 127 ? 14.18 -5.551 11.586 1 74.69 127 PRO A O 1
ATOM 946 N N . ALA A 1 128 ? 11.961 -5.402 11.242 1 69.12 128 ALA A N 1
ATOM 947 C CA . ALA A 1 128 ? 12.047 -3.945 11.312 1 69.12 128 ALA A CA 1
ATOM 948 C C . ALA A 1 128 ? 12.359 -3.482 12.734 1 69.12 128 ALA A C 1
ATOM 950 O O . ALA A 1 128 ? 11.719 -3.928 13.688 1 69.12 128 ALA A O 1
ATOM 951 N N . PRO A 1 129 ? 13.367 -2.629 12.93 1 65.81 129 PRO A N 1
ATOM 952 C CA . PRO A 1 129 ? 13.773 -2.219 14.273 1 65.81 129 PRO A CA 1
ATOM 953 C C . PRO A 1 129 ? 12.617 -1.658 15.094 1 65.81 129 PRO A C 1
ATOM 955 O O . PRO A 1 129 ? 12.602 -1.796 16.328 1 65.81 129 PRO A O 1
ATOM 958 N N . LEU A 1 130 ? 11.703 -0.969 14.555 1 66 130 LEU A N 1
ATOM 959 C CA . LEU A 1 130 ? 10.609 -0.364 15.297 1 66 130 LEU A CA 1
ATOM 960 C C . LEU A 1 130 ? 9.312 -1.148 15.094 1 66 130 LEU A C 1
ATOM 962 O O . LEU A 1 130 ? 8.227 -0.649 15.391 1 66 130 LEU A O 1
ATOM 966 N N . ALA A 1 131 ? 9.523 -2.412 14.773 1 68.75 131 ALA A N 1
ATOM 967 C CA . ALA A 1 131 ? 8.32 -3.203 14.523 1 68.75 131 ALA A CA 1
ATOM 968 C C . ALA A 1 131 ? 7.719 -3.713 15.828 1 68.75 131 ALA A C 1
ATOM 970 O O . ALA A 1 131 ? 8.43 -3.902 16.812 1 68.75 131 ALA A O 1
ATOM 971 N N . ARG A 1 132 ? 6.387 -3.91 15.758 1 69.31 132 ARG A N 1
ATOM 972 C CA . ARG A 1 132 ? 5.637 -4.457 16.891 1 69.31 132 ARG A CA 1
ATOM 973 C C . ARG A 1 132 ? 6.07 -5.887 17.188 1 69.31 132 ARG A C 1
ATOM 975 O O . ARG A 1 132 ? 6.027 -6.32 18.344 1 69.31 132 ARG A O 1
ATOM 982 N N . THR A 1 133 ? 6.359 -6.562 16.125 1 66.12 133 THR A N 1
ATOM 983 C CA . THR A 1 133 ? 6.734 -7.965 16.266 1 66.12 133 THR A CA 1
ATOM 984 C C . THR A 1 133 ? 8.172 -8.188 15.797 1 66.12 133 THR A C 1
ATOM 986 O O . THR A 1 133 ? 8.68 -7.449 14.953 1 66.12 133 THR A O 1
ATOM 989 N N . SER A 1 134 ? 8.734 -9.125 16.391 1 71.31 134 SER A N 1
ATOM 990 C CA . SER A 1 134 ? 10.094 -9.5 16.047 1 71.31 134 SER A CA 1
ATOM 991 C C . SER A 1 134 ? 10.117 -10.547 14.93 1 71.31 134 SER A C 1
ATOM 993 O O . SER A 1 134 ? 11.18 -11.008 14.523 1 71.31 134 SER A O 1
ATOM 995 N N . VAL A 1 135 ? 8.961 -10.875 14.406 1 75.56 135 VAL A N 1
ATOM 996 C CA . VAL A 1 135 ? 8.898 -11.867 13.336 1 75.56 135 VAL A CA 1
ATOM 997 C C . VAL A 1 135 ? 9.539 -11.305 12.07 1 75.56 135 VAL A C 1
ATOM 999 O O . VAL A 1 135 ? 9.148 -10.234 11.594 1 75.56 135 VAL A O 1
ATOM 1002 N N . PRO A 1 136 ? 10.555 -12.07 11.602 1 81.19 136 PRO A N 1
ATOM 1003 C CA . PRO A 1 136 ? 11.188 -11.586 10.375 1 81.19 136 PRO A CA 1
ATOM 1004 C C . PRO A 1 136 ? 10.242 -11.602 9.18 1 81.19 136 PRO A C 1
ATOM 1006 O O . PRO A 1 136 ? 9.344 -12.445 9.109 1 81.19 136 PRO A O 1
ATOM 1009 N N . GLU A 1 137 ? 10.445 -10.695 8.312 1 86.94 137 GLU A N 1
ATOM 1010 C CA . GLU A 1 137 ? 9.617 -10.523 7.125 1 86.94 137 GLU A CA 1
ATOM 1011 C C . GLU A 1 137 ? 9.914 -11.602 6.09 1 86.94 137 GLU A C 1
ATOM 1013 O O . GLU A 1 137 ? 9 -12.102 5.434 1 86.94 137 GLU A O 1
ATOM 1018 N N . CYS A 1 138 ? 11.094 -12.148 5.988 1 86.62 138 CYS A N 1
ATOM 1019 C CA . CYS A 1 138 ? 11.594 -12.891 4.836 1 86.62 138 CYS A CA 1
ATOM 1020 C C . CYS A 1 138 ? 10.898 -14.234 4.707 1 86.62 138 CYS A C 1
ATOM 1022 O O . CYS A 1 138 ? 10.594 -14.68 3.598 1 86.62 138 CYS A O 1
ATOM 1024 N N . PRO A 1 139 ? 10.5 -14.891 5.797 1 85 139 PRO A N 1
ATOM 1025 C CA . PRO A 1 139 ? 9.75 -16.141 5.613 1 85 139 PRO A CA 1
ATOM 1026 C C . PRO A 1 139 ? 8.422 -15.93 4.883 1 85 139 PRO A C 1
ATOM 1028 O O . PRO A 1 139 ? 8.023 -16.766 4.066 1 85 139 PRO A O 1
ATOM 1031 N N . GLY A 1 140 ? 7.766 -14.812 5.242 1 89.81 140 GLY A N 1
ATOM 1032 C CA . GLY A 1 140 ? 6.559 -14.469 4.512 1 89.81 140 GLY A CA 1
ATOM 1033 C C . GLY A 1 140 ? 6.809 -14.188 3.041 1 89.81 140 GLY A C 1
ATOM 1034 O O . GLY A 1 140 ? 6.016 -14.586 2.184 1 89.81 140 GLY A O 1
ATOM 1035 N N . VAL A 1 141 ? 7.949 -13.578 2.773 1 94.5 141 VAL A N 1
ATOM 1036 C CA . VAL A 1 141 ? 8.328 -13.281 1.396 1 94.5 141 VAL A CA 1
ATOM 1037 C C . VAL A 1 141 ? 8.602 -14.578 0.641 1 94.5 141 VAL A C 1
ATOM 1039 O O . VAL A 1 141 ? 8.195 -14.727 -0.513 1 94.5 141 VAL A O 1
ATOM 1042 N N . SER A 1 142 ? 9.242 -15.469 1.354 1 94.25 142 SER A N 1
ATOM 1043 C CA . SER A 1 142 ? 9.523 -16.766 0.757 1 94.25 142 SER A CA 1
ATOM 1044 C C . SER A 1 142 ? 8.242 -17.484 0.355 1 94.25 142 SER A C 1
ATOM 1046 O O . SER A 1 142 ? 8.156 -18.062 -0.731 1 94.25 142 SER A O 1
ATOM 1048 N N . ARG A 1 143 ? 7.273 -17.422 1.195 1 93.12 143 ARG A N 1
ATOM 1049 C CA . ARG A 1 143 ? 5.984 -18.047 0.898 1 93.12 143 ARG A CA 1
ATOM 1050 C C . ARG A 1 143 ? 5.344 -17.406 -0.332 1 93.12 143 ARG A C 1
ATOM 1052 O O . ARG A 1 143 ? 4.797 -18.109 -1.187 1 93.12 143 ARG A O 1
ATOM 1059 N N . LEU A 1 144 ? 5.387 -16.125 -0.401 1 95.19 144 LEU A N 1
ATOM 1060 C CA . LEU A 1 144 ? 4.848 -15.398 -1.543 1 95.19 144 LEU A CA 1
ATOM 1061 C C . LEU A 1 144 ? 5.543 -15.82 -2.834 1 95.19 144 LEU A C 1
ATOM 1063 O O . LEU A 1 144 ? 4.879 -16.094 -3.84 1 95.19 144 LEU A O 1
ATOM 1067 N N . LEU A 1 145 ? 6.852 -15.93 -2.764 1 97.31 145 LEU A N 1
ATOM 1068 C CA . LEU A 1 145 ? 7.621 -16.312 -3.941 1 97.31 145 LEU A CA 1
ATOM 1069 C C . LEU A 1 145 ? 7.285 -17.75 -4.363 1 97.31 145 LEU A C 1
ATOM 1071 O O . LEU A 1 145 ? 7.188 -18.031 -5.559 1 97.31 145 LEU A O 1
ATOM 1075 N N . ARG A 1 146 ? 7.133 -18.609 -3.406 1 96.56 146 ARG A N 1
ATOM 1076 C CA . ARG A 1 146 ? 6.723 -19.969 -3.715 1 96.56 146 ARG A CA 1
ATOM 1077 C C . ARG A 1 146 ? 5.363 -19.984 -4.41 1 96.56 146 ARG A C 1
ATOM 1079 O O . ARG A 1 146 ? 5.176 -20.703 -5.395 1 96.56 146 ARG A O 1
ATOM 1086 N N . ASP A 1 147 ? 4.52 -19.188 -3.889 1 94.69 147 ASP A N 1
ATOM 1087 C CA . ASP A 1 147 ? 3.18 -19.109 -4.465 1 94.69 147 ASP A CA 1
ATOM 1088 C C . ASP A 1 147 ? 3.215 -18.5 -5.863 1 94.69 147 ASP A C 1
ATOM 1090 O O . ASP A 1 147 ? 2.291 -18.703 -6.656 1 94.69 147 ASP A O 1
ATOM 1094 N N . MET A 1 148 ? 4.266 -17.797 -6.168 1 96.44 148 MET A N 1
ATOM 1095 C CA . MET A 1 148 ? 4.441 -17.234 -7.504 1 96.44 148 MET A CA 1
ATOM 1096 C C . MET A 1 148 ? 5.152 -18.219 -8.422 1 96.44 148 MET A C 1
ATOM 1098 O O . MET A 1 148 ? 5.43 -17.906 -9.578 1 96.44 148 MET A O 1
ATOM 1102 N N . GLY A 1 149 ? 5.578 -19.344 -7.891 1 95.38 149 GLY A N 1
ATOM 1103 C CA . GLY A 1 149 ? 6.027 -20.422 -8.773 1 95.38 149 GLY A CA 1
ATOM 1104 C C . GLY A 1 149 ? 7.477 -20.812 -8.547 1 95.38 149 GLY A C 1
ATOM 1105 O O . GLY A 1 149 ? 7.996 -21.703 -9.227 1 95.38 149 GLY A O 1
ATOM 1106 N N . LEU A 1 150 ? 8.164 -20.172 -7.629 1 97.81 150 LEU A N 1
ATOM 1107 C CA . LEU A 1 150 ? 9.547 -20.547 -7.355 1 97.81 150 LEU A CA 1
ATOM 1108 C C . LEU A 1 150 ? 9.609 -21.812 -6.492 1 97.81 150 LEU A C 1
ATOM 1110 O O . LEU A 1 150 ? 8.898 -21.922 -5.492 1 97.81 150 LEU A O 1
ATOM 1114 N N . PRO A 1 151 ? 10.414 -22.734 -6.895 1 97.94 151 PRO A N 1
ATOM 1115 C CA . PRO A 1 151 ? 10.648 -23.875 -5.996 1 97.94 151 PRO A CA 1
ATOM 1116 C C . PRO A 1 151 ? 11.445 -23.484 -4.75 1 97.94 151 PRO A C 1
ATOM 1118 O O . PRO A 1 151 ? 12.203 -22.516 -4.777 1 97.94 151 PRO A O 1
ATOM 1121 N N . PRO A 1 152 ? 11.266 -24.219 -3.672 1 97 152 PRO A N 1
ATOM 1122 C CA . PRO A 1 152 ? 11.938 -23.875 -2.416 1 97 152 PRO A CA 1
ATOM 1123 C C . PRO A 1 152 ? 13.453 -23.75 -2.564 1 97 152 PRO A C 1
ATOM 1125 O O . PRO A 1 152 ? 14.07 -22.891 -1.924 1 97 152 PRO A O 1
ATOM 1128 N N . GLU A 1 153 ? 14.07 -24.547 -3.402 1 97.62 153 GLU A N 1
ATOM 1129 C CA . GLU A 1 153 ? 15.523 -24.562 -3.557 1 97.62 153 GLU A CA 1
ATOM 1130 C C . GLU A 1 153 ? 16.016 -23.312 -4.254 1 97.62 153 GLU A C 1
ATOM 1132 O O . GLU A 1 153 ? 17.219 -23 -4.219 1 97.62 153 GLU A O 1
ATOM 1137 N N . ALA A 1 154 ? 15.133 -22.547 -4.902 1 98.31 154 ALA A N 1
ATOM 1138 C CA . ALA A 1 154 ? 15.516 -21.328 -5.609 1 98.31 154 ALA A CA 1
ATOM 1139 C C . ALA A 1 154 ? 15.414 -20.109 -4.695 1 98.31 154 ALA A C 1
ATOM 1141 O O . ALA A 1 154 ? 15.711 -18.984 -5.113 1 98.31 154 ALA A O 1
ATOM 1142 N N . ILE A 1 155 ? 15.016 -20.344 -3.447 1 98.06 155 ILE A N 1
ATOM 1143 C CA . ILE A 1 155 ? 14.773 -19.219 -2.541 1 98.06 155 ILE A CA 1
ATOM 1144 C C . ILE A 1 155 ? 15.727 -19.312 -1.349 1 98.06 155 ILE A C 1
ATOM 1146 O O . ILE A 1 155 ? 15.711 -20.297 -0.609 1 98.06 155 ILE A O 1
ATOM 1150 N N . LEU A 1 156 ? 16.547 -18.328 -1.234 1 96.12 156 LEU A N 1
ATOM 1151 C CA . LEU A 1 156 ? 17.406 -18.172 -0.072 1 96.12 156 LEU A CA 1
ATOM 1152 C C . LEU A 1 156 ? 16.922 -17.047 0.829 1 96.12 156 LEU A C 1
ATOM 1154 O O . LEU A 1 156 ? 16.297 -16.094 0.354 1 96.12 156 LEU A O 1
ATOM 1158 N N . VAL A 1 157 ? 17.203 -17.203 2.148 1 94.12 157 VAL A N 1
ATOM 1159 C CA . VAL A 1 157 ? 16.703 -16.203 3.098 1 94.12 157 VAL A CA 1
ATOM 1160 C C . VAL A 1 157 ? 17.844 -15.695 3.965 1 94.12 157 VAL A C 1
ATOM 1162 O O . VAL A 1 157 ? 18.656 -16.469 4.473 1 94.12 157 VAL A O 1
ATOM 1165 N N . GLU A 1 158 ? 18.016 -14.414 4.02 1 92.56 158 GLU A N 1
ATOM 1166 C CA . GLU A 1 158 ? 18.812 -13.68 4.992 1 92.56 158 GLU A CA 1
ATOM 1167 C C . GLU A 1 158 ? 17.938 -12.789 5.871 1 92.56 158 GLU A C 1
ATOM 1169 O O . GLU A 1 158 ? 17.469 -11.75 5.426 1 92.56 158 GLU A O 1
ATOM 1174 N N . ALA A 1 159 ? 17.75 -13.219 7.117 1 89.88 159 ALA A N 1
ATOM 1175 C CA . ALA A 1 159 ? 16.703 -12.617 7.941 1 89.88 159 ALA A CA 1
ATOM 1176 C C . ALA A 1 159 ? 17.312 -11.805 9.086 1 89.88 159 ALA A C 1
ATOM 1178 O O . ALA A 1 159 ? 16.609 -11.43 10.023 1 89.88 159 ALA A O 1
ATOM 1179 N N . ASP A 1 160 ? 18.578 -11.414 8.969 1 88.88 160 ASP A N 1
ATOM 1180 C CA . ASP A 1 160 ? 19.25 -10.82 10.125 1 88.88 160 ASP A CA 1
ATOM 1181 C C . ASP A 1 160 ? 19.453 -9.32 9.93 1 88.88 160 ASP A C 1
ATOM 1183 O O . ASP A 1 160 ? 19.719 -8.594 10.891 1 88.88 160 ASP A O 1
ATOM 1187 N N . SER A 1 161 ? 19.391 -8.859 8.734 1 90.5 161 SER A N 1
ATOM 1188 C CA . SER A 1 161 ? 19.703 -7.469 8.438 1 90.5 161 SER A CA 1
ATOM 1189 C C . SER A 1 161 ? 18.625 -6.531 8.961 1 90.5 161 SER A C 1
ATOM 1191 O O . SER A 1 161 ? 17.438 -6.84 8.875 1 90.5 161 SER A O 1
ATOM 1193 N N . ARG A 1 162 ? 19.078 -5.395 9.461 1 87.44 162 ARG A N 1
ATOM 1194 C CA . ARG A 1 162 ? 18.156 -4.402 9.992 1 87.44 162 ARG A CA 1
ATOM 1195 C C . ARG A 1 162 ? 18.25 -3.094 9.211 1 87.44 162 ARG A C 1
ATOM 1197 O O . ARG A 1 162 ? 17.453 -2.182 9.414 1 87.44 162 ARG A O 1
ATOM 1204 N N . THR A 1 163 ? 19.281 -2.914 8.477 1 89.5 163 THR A N 1
ATOM 1205 C CA . THR A 1 163 ? 19.5 -1.742 7.633 1 89.5 163 THR A CA 1
ATOM 1206 C C . THR A 1 163 ? 19.938 -2.156 6.23 1 89.5 163 THR A C 1
ATOM 1208 O O . THR A 1 163 ? 20.344 -3.301 6.016 1 89.5 163 THR A O 1
ATOM 1211 N N . THR A 1 164 ? 19.844 -1.246 5.371 1 91.88 164 THR A N 1
ATOM 1212 C CA . THR A 1 164 ? 20.281 -1.516 4.004 1 91.88 164 THR A CA 1
ATOM 1213 C C . THR A 1 164 ? 21.766 -1.847 3.959 1 91.88 164 THR A C 1
ATOM 1215 O O . THR A 1 164 ? 22.203 -2.709 3.189 1 91.88 164 THR A O 1
ATOM 1218 N N . ALA A 1 165 ? 22.562 -1.172 4.77 1 91.38 165 ALA A N 1
ATOM 1219 C CA . ALA A 1 165 ? 23.984 -1.46 4.863 1 91.38 165 ALA A CA 1
ATOM 1220 C C . ALA A 1 165 ? 24.219 -2.887 5.352 1 91.38 165 ALA A C 1
ATOM 1222 O O . ALA A 1 165 ? 25.094 -3.584 4.836 1 91.38 165 ALA A O 1
ATOM 1223 N N . GLU A 1 166 ? 23.438 -3.271 6.301 1 93.12 166 GLU A N 1
ATOM 1224 C CA . GL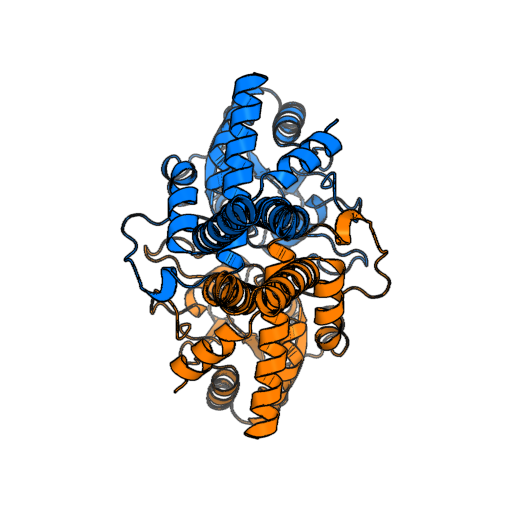U A 1 166 ? 23.547 -4.641 6.797 1 93.12 166 GLU A CA 1
ATOM 1225 C C . GLU A 1 166 ? 23.109 -5.648 5.734 1 93.12 166 GLU A C 1
ATOM 1227 O O . GLU A 1 166 ? 23.688 -6.727 5.617 1 93.12 166 GLU A O 1
ATOM 1232 N N . ASN A 1 167 ? 22.062 -5.344 4.973 1 93.88 167 ASN A N 1
ATOM 1233 C CA . ASN A 1 167 ? 21.672 -6.195 3.852 1 93.88 167 ASN A CA 1
ATOM 1234 C C . ASN A 1 167 ? 22.859 -6.488 2.938 1 93.88 167 ASN A C 1
ATOM 1236 O O . ASN A 1 167 ? 23.109 -7.645 2.598 1 93.88 167 ASN A O 1
ATOM 1240 N N . ALA A 1 168 ? 23.531 -5.426 2.582 1 94.38 168 ALA A N 1
ATOM 1241 C CA . ALA A 1 168 ? 24.656 -5.527 1.67 1 94.38 168 ALA A CA 1
ATOM 1242 C C . ALA A 1 168 ? 25.781 -6.367 2.279 1 94.38 168 ALA A C 1
ATOM 1244 O O . ALA A 1 168 ? 26.297 -7.285 1.639 1 94.38 168 ALA A O 1
ATOM 1245 N N . ARG A 1 169 ? 26.094 -6.109 3.494 1 94.5 169 ARG A N 1
ATOM 1246 C CA . ARG A 1 169 ? 27.188 -6.809 4.172 1 94.5 169 ARG A CA 1
ATOM 1247 C C . ARG A 1 169 ? 26.859 -8.297 4.324 1 94.5 169 ARG A C 1
ATOM 1249 O O . ARG A 1 169 ? 27.703 -9.141 4.027 1 94.5 169 ARG A O 1
ATOM 1256 N N . HIS A 1 170 ? 25.672 -8.57 4.766 1 94.69 170 HIS A N 1
ATOM 1257 C CA . HIS A 1 170 ? 25.297 -9.969 4.973 1 94.69 170 HIS A CA 1
ATOM 1258 C C . HIS A 1 170 ? 25.188 -10.711 3.645 1 94.69 170 HIS A C 1
ATOM 1260 O O . HIS A 1 170 ? 25.5 -11.898 3.572 1 94.69 170 HIS A O 1
ATOM 1266 N N . THR A 1 171 ? 24.703 -9.977 2.645 1 94.06 171 THR A N 1
ATOM 1267 C CA . THR A 1 171 ? 24.672 -10.562 1.31 1 94.06 171 THR A CA 1
ATOM 1268 C C . THR A 1 171 ? 26.078 -10.906 0.833 1 94.06 171 THR A C 1
ATOM 1270 O O . THR A 1 171 ? 26.328 -12.008 0.332 1 94.06 171 THR A O 1
ATOM 1273 N N . ARG A 1 172 ? 26.984 -10.031 1.033 1 94.06 172 ARG A N 1
ATOM 1274 C CA . ARG A 1 172 ? 28.375 -10.25 0.653 1 94.06 172 ARG A CA 1
ATOM 1275 C C . ARG A 1 172 ? 28.953 -11.469 1.375 1 94.06 172 ARG A C 1
ATOM 1277 O O . ARG A 1 172 ? 29.641 -12.281 0.771 1 94.06 172 ARG A O 1
ATOM 1284 N N . GLU A 1 173 ? 28.656 -11.562 2.568 1 93.62 173 GLU A N 1
ATOM 1285 C CA . GLU A 1 173 ? 29.156 -12.664 3.387 1 93.62 173 GLU A CA 1
ATOM 1286 C C . GLU A 1 173 ? 28.609 -14 2.904 1 93.62 173 GLU A C 1
ATOM 1288 O O . GLU A 1 173 ? 29.312 -15.016 2.957 1 93.62 173 GLU A O 1
ATOM 1293 N N . ARG A 1 174 ? 27.422 -13.953 2.4 1 91.81 174 ARG A N 1
ATOM 1294 C CA . ARG A 1 174 ? 26.75 -15.18 1.977 1 91.81 174 ARG A CA 1
ATOM 1295 C C . ARG A 1 174 ? 27.188 -15.578 0.572 1 91.81 174 ARG A C 1
ATOM 1297 O O . ARG A 1 174 ? 27.297 -16.766 0.274 1 91.81 174 ARG A O 1
ATOM 1304 N N . LEU A 1 175 ? 27.312 -14.672 -0.324 1 89.81 175 LEU A N 1
ATOM 1305 C CA . LEU A 1 175 ? 27.547 -14.961 -1.734 1 89.81 175 LEU A CA 1
ATOM 1306 C C . LEU A 1 175 ? 29.047 -15.047 -2.027 1 89.81 175 LEU A C 1
ATOM 1308 O O . LEU A 1 175 ? 29.469 -15.734 -2.959 1 89.81 175 LEU A O 1
ATOM 1312 N N . GLY A 1 176 ? 29.859 -14.422 -1.371 1 84.69 176 GLY A N 1
ATOM 1313 C CA . GLY A 1 176 ? 31.281 -14.344 -1.675 1 84.69 176 GLY A CA 1
ATOM 1314 C C . GLY A 1 176 ? 31.625 -13.25 -2.676 1 84.69 176 GLY A C 1
ATOM 1315 O O . GLY A 1 176 ? 30.734 -12.539 -3.146 1 84.69 176 GLY A O 1
ATOM 1316 N N . ALA A 1 177 ? 32.875 -13.125 -3.043 1 82.81 177 ALA A N 1
ATOM 1317 C CA . ALA A 1 177 ? 33.344 -12.055 -3.93 1 82.81 177 ALA A CA 1
ATOM 1318 C C . ALA A 1 177 ? 33.125 -12.43 -5.395 1 82.81 177 ALA A C 1
ATOM 1320 O O . ALA A 1 177 ? 33.219 -13.602 -5.762 1 82.81 177 ALA A O 1
ATOM 1321 N N . GLY A 1 178 ? 32.781 -11.508 -6.23 1 85.19 178 GLY A N 1
ATOM 1322 C CA . GLY A 1 178 ? 32.781 -11.68 -7.676 1 85.19 178 GLY A CA 1
ATOM 1323 C C . GLY A 1 178 ? 31.422 -12.117 -8.211 1 85.19 178 GLY A C 1
ATOM 1324 O O . GLY A 1 178 ? 31.266 -12.328 -9.422 1 85.19 178 GLY A O 1
ATOM 1325 N N . GLN A 1 179 ? 30.484 -12.195 -7.34 1 90.62 179 GLN A N 1
ATOM 1326 C CA . GLN A 1 179 ? 29.172 -12.625 -7.816 1 90.62 179 GLN A CA 1
ATOM 1327 C C . GLN A 1 179 ? 28.406 -11.461 -8.422 1 90.62 179 GLN A C 1
ATOM 1329 O O . GLN A 1 179 ? 28.422 -10.344 -7.891 1 90.62 179 GLN A O 1
ATOM 1334 N N . ARG A 1 180 ? 27.969 -11.797 -9.602 1 96.88 180 ARG A N 1
ATOM 1335 C CA . ARG A 1 180 ? 27.078 -10.852 -10.258 1 96.88 180 ARG A CA 1
ATOM 1336 C C . ARG A 1 180 ? 25.688 -10.891 -9.641 1 96.88 180 ARG A C 1
ATOM 1338 O O . ARG A 1 180 ? 25.094 -11.961 -9.508 1 96.88 180 ARG A O 1
ATOM 1345 N N . VAL A 1 181 ? 25.125 -9.641 -9.234 1 97.94 181 VAL A N 1
ATOM 1346 C CA . VAL A 1 181 ? 23.875 -9.562 -8.492 1 97.94 181 VAL A CA 1
ATOM 1347 C C . VAL A 1 181 ? 22.875 -8.672 -9.25 1 97.94 181 VAL A C 1
ATOM 1349 O O . VAL A 1 181 ? 23.25 -7.609 -9.75 1 97.94 181 VAL A O 1
ATOM 1352 N N . LEU A 1 182 ? 21.672 -9.156 -9.453 1 98.69 182 LEU A N 1
ATOM 1353 C CA . LEU A 1 182 ? 20.547 -8.273 -9.758 1 98.69 182 LEU A CA 1
ATOM 1354 C C . LEU A 1 182 ? 19.859 -7.805 -8.477 1 98.69 182 LEU A C 1
ATOM 1356 O O . LEU A 1 182 ? 19.359 -8.625 -7.711 1 98.69 182 LEU A O 1
ATOM 1360 N N . LEU A 1 183 ? 19.891 -6.523 -8.219 1 98.69 183 LEU A N 1
ATOM 1361 C CA . LEU A 1 183 ? 19.328 -5.957 -7 1 98.69 183 LEU A CA 1
ATOM 1362 C C . LEU A 1 183 ? 17.906 -5.469 -7.234 1 98.69 183 LEU A C 1
ATOM 1364 O O . LEU A 1 183 ? 17.688 -4.516 -7.988 1 98.69 183 LEU A O 1
ATOM 1368 N N . VAL A 1 184 ? 16.984 -6.152 -6.582 1 98.69 184 VAL A N 1
ATOM 1369 C CA . VAL A 1 184 ? 15.578 -5.828 -6.773 1 98.69 184 VAL A CA 1
ATOM 1370 C C . VAL A 1 184 ? 15.07 -5.023 -5.578 1 98.69 184 VAL A C 1
ATOM 1372 O O . VAL A 1 184 ? 15.062 -5.516 -4.445 1 98.69 184 VAL A O 1
ATOM 1375 N N . THR A 1 185 ? 14.617 -3.877 -5.809 1 98.12 185 THR A N 1
ATOM 1376 C CA . THR A 1 185 ? 13.93 -3.035 -4.84 1 98.12 185 THR A CA 1
ATOM 1377 C C . THR A 1 185 ? 13.164 -1.918 -5.539 1 98.12 185 THR A C 1
ATOM 1379 O O . THR A 1 185 ? 13.164 -1.831 -6.77 1 98.12 185 THR A O 1
ATOM 1382 N N . SER A 1 186 ? 12.383 -1.151 -4.781 1 97.44 186 SER A N 1
ATOM 1383 C CA . SER A 1 186 ? 11.648 -0.027 -5.352 1 97.44 186 SER A CA 1
ATOM 1384 C C . SER A 1 186 ? 12.602 0.999 -5.965 1 97.44 186 SER A C 1
ATOM 1386 O O . SER A 1 186 ? 13.672 1.267 -5.418 1 97.44 186 SER A O 1
ATOM 1388 N N . ALA A 1 187 ? 12.156 1.622 -7.008 1 97.06 187 ALA A N 1
ATOM 1389 C CA . ALA A 1 187 ? 12.984 2.561 -7.758 1 97.06 187 ALA A CA 1
ATOM 1390 C C . ALA A 1 187 ? 13.461 3.707 -6.871 1 97.06 187 ALA A C 1
ATOM 1392 O O . ALA A 1 187 ? 14.594 4.176 -7.008 1 97.06 187 ALA A O 1
ATOM 1393 N N . ARG A 1 188 ? 12.641 4.152 -5.965 1 97.19 188 ARG A N 1
ATOM 1394 C CA . ARG A 1 188 ? 13.008 5.273 -5.102 1 97.19 188 ARG A CA 1
ATOM 1395 C C . ARG A 1 188 ? 14.039 4.848 -4.062 1 97.19 188 ARG A C 1
ATOM 1397 O O . ARG A 1 188 ? 14.773 5.688 -3.529 1 97.19 188 ARG A O 1
ATOM 1404 N N . HIS A 1 189 ? 14.086 3.582 -3.791 1 97.56 189 HIS A N 1
ATOM 1405 C CA . HIS A 1 189 ? 15.039 3.039 -2.832 1 97.56 189 HIS A CA 1
ATOM 1406 C C . HIS A 1 189 ? 16.344 2.654 -3.516 1 97.56 189 HIS A C 1
ATOM 1408 O O . HIS A 1 189 ? 17.375 2.467 -2.85 1 97.56 189 HIS A O 1
ATOM 1414 N N . MET A 1 190 ? 16.391 2.537 -4.785 1 98.12 190 MET A N 1
ATOM 1415 C CA . MET A 1 190 ? 17.469 1.927 -5.562 1 98.12 190 MET A CA 1
ATOM 1416 C C . MET A 1 190 ? 18.766 2.725 -5.422 1 98.12 190 MET A C 1
ATOM 1418 O O . MET A 1 190 ? 19.828 2.148 -5.246 1 98.12 190 MET A O 1
ATOM 1422 N N . PRO A 1 191 ? 18.688 4.102 -5.418 1 97.31 191 PRO A N 1
ATOM 1423 C CA . PRO A 1 191 ? 19.953 4.84 -5.316 1 97.31 191 PRO A CA 1
ATOM 1424 C C . PRO A 1 191 ? 20.734 4.512 -4.043 1 97.31 191 PRO A C 1
ATOM 1426 O O . PRO A 1 191 ? 21.922 4.215 -4.105 1 97.31 191 PRO A O 1
ATOM 1429 N N . ARG A 1 192 ? 20.109 4.484 -2.971 1 95.69 192 ARG A N 1
ATOM 1430 C CA . ARG A 1 192 ? 20.781 4.215 -1.699 1 95.69 192 ARG A CA 1
ATOM 1431 C C . ARG A 1 192 ? 21.156 2.746 -1.582 1 95.69 192 ARG A C 1
ATOM 1433 O O . ARG A 1 192 ? 22.234 2.418 -1.083 1 95.69 192 ARG A O 1
ATOM 1440 N N . ALA A 1 193 ? 20.297 1.864 -2.064 1 96.94 193 ALA A N 1
ATOM 1441 C CA . ALA A 1 193 ? 20.562 0.428 -2.002 1 96.94 193 ALA A CA 1
ATOM 1442 C C . ALA A 1 193 ? 21.766 0.052 -2.863 1 96.94 193 ALA A C 1
ATOM 1444 O O . ALA A 1 193 ? 22.672 -0.644 -2.402 1 96.94 193 ALA A O 1
ATOM 1445 N N . LEU A 1 194 ? 21.734 0.53 -4.059 1 96.62 194 LEU A N 1
ATOM 1446 C CA . LEU A 1 194 ? 22.812 0.232 -4.984 1 96.62 194 LEU A CA 1
ATOM 1447 C C . LEU A 1 194 ? 24.156 0.724 -4.43 1 96.62 194 LEU A C 1
ATOM 1449 O O . LEU A 1 194 ? 25.156 0.012 -4.492 1 96.62 194 LEU A O 1
ATOM 1453 N N . ALA A 1 195 ? 24.172 1.904 -3.893 1 95.12 195 ALA A N 1
ATOM 1454 C CA . ALA A 1 195 ? 25.375 2.459 -3.289 1 95.12 195 ALA A CA 1
ATOM 1455 C C . ALA A 1 195 ? 25.891 1.566 -2.158 1 95.12 195 ALA A C 1
ATOM 1457 O O . ALA A 1 195 ? 27.078 1.282 -2.072 1 95.12 195 ALA A O 1
ATOM 1458 N N . ALA A 1 196 ? 25.031 1.094 -1.319 1 94.69 196 ALA A N 1
ATOM 1459 C CA . ALA A 1 196 ? 25.406 0.244 -0.191 1 94.69 196 ALA A CA 1
ATOM 1460 C C . ALA A 1 196 ? 25.984 -1.08 -0.672 1 94.69 196 ALA A C 1
ATOM 1462 O O . ALA A 1 196 ? 27.016 -1.539 -0.153 1 94.69 196 ALA A O 1
ATOM 1463 N N . PHE A 1 197 ? 25.359 -1.638 -1.666 1 95.94 197 PHE A N 1
ATOM 1464 C CA . PHE A 1 197 ? 25.797 -2.934 -2.166 1 95.94 197 PHE A CA 1
ATOM 1465 C C . PHE A 1 197 ? 27.141 -2.814 -2.875 1 95.94 197 PHE A C 1
ATOM 1467 O O . PHE A 1 197 ? 28.031 -3.658 -2.695 1 95.94 197 PHE A O 1
ATOM 1474 N N . ARG A 1 198 ? 27.312 -1.786 -3.639 1 93.69 198 ARG A N 1
ATOM 1475 C CA . ARG A 1 198 ? 28.578 -1.577 -4.332 1 93.69 198 ARG A CA 1
ATOM 1476 C C . ARG A 1 198 ? 29.688 -1.257 -3.344 1 93.69 198 ARG A C 1
ATOM 1478 O O . ARG A 1 198 ? 30.812 -1.729 -3.5 1 93.69 198 ARG A O 1
ATOM 1485 N N . ARG A 1 199 ? 29.406 -0.539 -2.342 1 92.62 199 ARG A N 1
ATOM 1486 C CA . ARG A 1 199 ? 30.375 -0.239 -1.291 1 92.62 199 ARG A CA 1
ATOM 1487 C C . ARG A 1 199 ? 30.812 -1.51 -0.569 1 92.62 199 ARG A C 1
ATOM 1489 O O . ARG A 1 199 ? 31.953 -1.618 -0.128 1 92.62 199 ARG A O 1
ATOM 1496 N N . ALA A 1 200 ? 29.938 -2.424 -0.468 1 93.06 200 ALA A N 1
ATOM 1497 C CA . ALA A 1 200 ? 30.219 -3.695 0.19 1 93.06 200 ALA A CA 1
ATOM 1498 C C . ALA A 1 200 ? 31.031 -4.617 -0.727 1 93.06 200 ALA A C 1
ATOM 1500 O O . ALA A 1 200 ? 31.359 -5.746 -0.35 1 93.06 200 ALA A O 1
ATOM 1501 N N . GLY A 1 201 ? 31.297 -4.191 -1.984 1 93.56 201 GLY A N 1
ATOM 1502 C CA . GLY A 1 201 ? 32.125 -4.957 -2.91 1 93.56 201 GLY A CA 1
ATOM 1503 C C . GLY A 1 201 ? 31.312 -5.898 -3.781 1 93.56 201 GLY A C 1
ATOM 1504 O O . GLY A 1 201 ? 31.844 -6.879 -4.301 1 93.56 201 GLY A O 1
ATOM 1505 N N . ILE A 1 202 ? 30.016 -5.641 -3.916 1 95.31 202 ILE A N 1
ATOM 1506 C CA . ILE A 1 202 ? 29.141 -6.496 -4.715 1 95.31 202 ILE A CA 1
ATOM 1507 C C . ILE A 1 202 ? 28.922 -5.871 -6.094 1 95.31 202 ILE A C 1
ATOM 1509 O O . ILE A 1 202 ? 28.656 -4.672 -6.203 1 95.31 202 ILE A O 1
ATOM 1513 N N . ASP A 1 203 ? 29.156 -6.652 -7.102 1 95.44 203 ASP A N 1
ATOM 1514 C CA . ASP A 1 203 ? 28.812 -6.238 -8.461 1 95.44 203 ASP A CA 1
ATOM 1515 C C . ASP A 1 203 ? 27.297 -6.262 -8.68 1 95.44 203 ASP A C 1
ATOM 1517 O O . ASP A 1 203 ? 26.75 -7.227 -9.219 1 95.44 203 ASP A O 1
ATOM 1521 N N . ALA A 1 204 ? 26.641 -5.188 -8.312 1 97.12 204 ALA A N 1
ATOM 1522 C CA . ALA A 1 204 ? 25.188 -5.141 -8.312 1 97.12 204 ALA A CA 1
ATOM 1523 C C . ALA A 1 204 ? 24.656 -4.344 -9.5 1 97.12 204 ALA A C 1
ATOM 1525 O O . ALA A 1 204 ? 25.109 -3.225 -9.758 1 97.12 204 ALA A O 1
ATOM 1526 N N . THR A 1 205 ? 23.797 -4.922 -10.234 1 98.25 205 THR A N 1
ATOM 1527 C CA . THR A 1 205 ? 23.016 -4.266 -11.273 1 98.25 205 THR A CA 1
ATOM 1528 C C . THR A 1 205 ? 21.609 -3.949 -10.781 1 98.25 205 THR A C 1
ATOM 1530 O O . THR A 1 205 ? 20.938 -4.801 -10.188 1 98.25 205 THR A O 1
ATOM 1533 N N . ALA A 1 206 ? 21.141 -2.742 -11.07 1 98.56 206 ALA A N 1
ATOM 1534 C CA . ALA A 1 206 ? 19.828 -2.301 -10.609 1 98.56 206 ALA A CA 1
ATOM 1535 C C . ALA A 1 206 ? 18.719 -3.027 -11.359 1 98.56 206 ALA A C 1
ATOM 1537 O O . ALA A 1 206 ? 18.734 -3.117 -12.586 1 98.56 206 ALA A O 1
ATOM 1538 N N . ALA A 1 207 ? 17.766 -3.549 -10.68 1 98.38 207 ALA A N 1
ATOM 1539 C CA . ALA A 1 207 ? 16.484 -4.051 -11.18 1 98.38 207 ALA A CA 1
ATOM 1540 C C . ALA A 1 207 ? 15.312 -3.379 -10.477 1 98.38 207 ALA A C 1
ATOM 1542 O O . ALA A 1 207 ? 14.648 -3.994 -9.641 1 98.38 207 ALA A O 1
ATOM 1543 N N . PRO A 1 208 ? 15.023 -2.18 -10.852 1 97.31 208 PRO A N 1
ATOM 1544 C CA . PRO A 1 208 ? 14.055 -1.346 -10.148 1 97.31 208 PRO A CA 1
ATOM 1545 C C . PRO A 1 208 ? 12.609 -1.73 -10.453 1 97.31 208 PRO A C 1
ATOM 1547 O O . PRO A 1 208 ? 12.312 -2.209 -11.555 1 97.31 208 PRO A O 1
ATOM 1550 N N . THR A 1 209 ? 11.711 -1.576 -9.508 1 95.44 209 THR A N 1
ATOM 1551 C CA . THR A 1 209 ? 10.266 -1.755 -9.648 1 95.44 209 THR A CA 1
ATOM 1552 C C . THR A 1 209 ? 9.508 -0.665 -8.898 1 95.44 209 THR A C 1
ATOM 1554 O O . THR A 1 209 ? 10.102 0.321 -8.461 1 95.44 209 THR A O 1
ATOM 1557 N N . ASP A 1 210 ? 8.164 -0.742 -8.82 1 94.31 210 ASP A N 1
ATOM 1558 C CA . ASP A 1 210 ? 7.355 0.145 -7.992 1 94.31 210 ASP A CA 1
ATOM 1559 C C . ASP A 1 210 ? 7.582 1.607 -8.367 1 94.31 210 ASP A C 1
ATOM 1561 O O . ASP A 1 210 ? 7.848 2.441 -7.5 1 94.31 210 ASP A O 1
ATOM 1565 N N . HIS A 1 211 ? 7.566 1.903 -9.672 1 94.56 211 HIS A N 1
ATOM 1566 C CA . HIS A 1 211 ? 7.738 3.27 -10.156 1 94.56 211 HIS A CA 1
ATOM 1567 C C . HIS A 1 211 ? 6.477 4.094 -9.922 1 94.56 211 HIS A C 1
ATOM 1569 O O . HIS A 1 211 ? 5.387 3.703 -10.352 1 94.56 211 HIS A O 1
ATOM 1575 N N . GLN A 1 212 ? 6.664 5.191 -9.305 1 92.25 212 GLN A N 1
ATOM 1576 C CA . GLN A 1 212 ? 5.539 6.062 -9 1 92.25 212 GLN A CA 1
ATOM 1577 C C . GLN A 1 212 ? 5.555 7.316 -9.867 1 92.25 212 GLN A C 1
ATOM 1579 O O . GLN A 1 212 ? 4.531 7.98 -10.031 1 92.25 212 GLN A O 1
ATOM 1584 N N . TRP A 1 213 ? 6.719 7.57 -10.367 1 90.12 213 TRP A N 1
ATOM 1585 C CA . TRP A 1 213 ? 6.891 8.719 -11.25 1 90.12 213 TRP A CA 1
ATOM 1586 C C . TRP A 1 213 ? 6.895 8.281 -12.711 1 90.12 213 TRP A C 1
ATOM 1588 O O . TRP A 1 213 ? 7.496 7.266 -13.062 1 90.12 213 TRP A O 1
ATOM 1598 N N . HIS A 1 214 ? 6.102 8.945 -13.477 1 84.38 214 HIS A N 1
ATOM 1599 C CA . HIS A 1 214 ? 6.074 8.703 -14.922 1 84.38 214 HIS A CA 1
ATOM 1600 C C . HIS A 1 214 ? 6.312 10 -15.695 1 84.38 214 HIS A C 1
ATOM 1602 O O . HIS A 1 214 ? 5.586 10.977 -15.516 1 84.38 214 HIS A O 1
ATOM 1608 N N . ASP A 1 215 ? 7.363 9.906 -16.469 1 80.06 215 ASP A N 1
ATOM 1609 C CA . ASP A 1 215 ? 7.668 11.07 -17.281 1 80.06 215 ASP A CA 1
ATOM 1610 C C . ASP A 1 215 ? 6.52 11.375 -18.25 1 80.06 215 ASP A C 1
ATOM 1612 O O . ASP A 1 215 ? 5.93 10.461 -18.828 1 80.06 215 ASP A O 1
ATOM 1616 N N . GLY A 1 216 ? 6.121 12.578 -18.297 1 77.06 216 GLY A N 1
ATOM 1617 C CA . GLY A 1 216 ? 5.105 13 -19.25 1 77.06 216 GLY A CA 1
ATOM 1618 C C . GLY A 1 216 ? 3.689 12.766 -18.75 1 77.06 216 GLY A C 1
ATOM 1619 O O . GLY A 1 216 ? 2.729 12.906 -19.5 1 77.06 216 GLY A O 1
ATOM 1620 N N . GLN A 1 217 ? 3.537 12.227 -17.578 1 78 217 GLN A N 1
ATOM 1621 C CA . GLN A 1 217 ? 2.188 12.078 -17.047 1 78 217 GLN A CA 1
ATOM 1622 C C . GLN A 1 217 ? 1.448 13.414 -17.016 1 78 217 GLN A C 1
ATOM 1624 O O . GLN A 1 217 ? 1.97 14.406 -16.516 1 78 217 GLN A O 1
ATOM 1629 N N . PRO A 1 218 ? 0.248 13.328 -17.594 1 78.62 218 PRO A N 1
ATOM 1630 C CA . PRO A 1 218 ? -0.487 14.594 -17.641 1 78.62 218 PRO A CA 1
ATOM 1631 C C . PRO A 1 218 ? -0.954 15.055 -16.266 1 78.62 218 PRO A C 1
ATOM 1633 O O . PRO A 1 218 ? -1.263 14.234 -15.406 1 78.62 218 PRO A O 1
ATOM 1636 N N . PHE A 1 219 ? -0.951 16.359 -16.141 1 85.69 219 PHE A N 1
ATOM 1637 C CA . PHE A 1 219 ? -1.488 16.969 -14.922 1 85.69 219 PHE A CA 1
ATOM 1638 C C . PHE A 1 219 ? -3.012 16.922 -14.922 1 85.69 219 PHE A C 1
ATOM 1640 O O . PHE A 1 219 ? -3.648 17.141 -15.953 1 85.69 219 PHE A O 1
ATOM 1647 N N . ALA A 1 220 ? -3.553 16.5 -13.844 1 85.75 220 ALA A N 1
ATOM 1648 C CA . ALA A 1 220 ? -4.992 16.578 -13.609 1 85.75 220 ALA A CA 1
ATOM 1649 C C . ALA A 1 220 ? -5.301 17.328 -12.312 1 85.75 220 ALA A C 1
ATOM 1651 O O . ALA A 1 220 ? -4.516 17.281 -11.367 1 85.75 220 ALA A O 1
ATOM 1652 N N . LEU A 1 221 ? -6.453 18.016 -12.305 1 86.12 221 LEU A N 1
ATOM 1653 C CA . LEU A 1 221 ? -6.844 18.797 -11.133 1 86.12 221 LEU A CA 1
ATOM 1654 C C . LEU A 1 221 ? -6.953 17.922 -9.898 1 86.12 221 LEU A C 1
ATOM 1656 O O . LEU A 1 221 ? -6.66 18.359 -8.781 1 86.12 221 LEU A O 1
ATOM 1660 N N . ILE A 1 222 ? -7.266 16.656 -10.094 1 86.94 222 ILE A N 1
ATOM 1661 C CA . ILE A 1 222 ? -7.422 15.719 -8.984 1 86.94 222 ILE A CA 1
ATOM 1662 C C . ILE A 1 222 ? -6.074 15.5 -8.305 1 86.94 222 ILE A C 1
ATOM 1664 O O . ILE A 1 222 ? -6.02 15.047 -7.16 1 86.94 222 ILE A O 1
ATOM 1668 N N . ASP A 1 223 ? -5.008 15.844 -9 1 91.38 223 ASP A N 1
ATOM 1669 C CA . ASP A 1 223 ? -3.664 15.664 -8.461 1 91.38 223 ASP A CA 1
ATOM 1670 C C . ASP A 1 223 ? -3.381 16.672 -7.352 1 91.38 223 ASP A C 1
ATOM 1672 O O . ASP A 1 223 ? -2.393 16.547 -6.629 1 91.38 223 ASP A O 1
ATOM 1676 N N . LEU A 1 224 ? -4.301 17.625 -7.211 1 93.19 224 LEU A N 1
ATOM 1677 C CA . LEU A 1 224 ? -4.117 18.641 -6.184 1 93.19 224 LEU A CA 1
ATOM 1678 C C . LEU A 1 224 ? -4.953 18.328 -4.949 1 93.19 224 LEU A C 1
ATOM 1680 O O . LEU A 1 224 ? -4.844 19.016 -3.928 1 93.19 224 LEU A O 1
ATOM 1684 N N . LEU A 1 225 ? -5.758 17.281 -4.98 1 93.19 225 LEU A N 1
ATOM 1685 C CA . LEU A 1 225 ? -6.531 16.859 -3.82 1 93.19 225 LEU A CA 1
ATOM 1686 C C . LEU A 1 225 ? -5.676 16.047 -2.865 1 93.19 225 LEU A C 1
ATOM 1688 O O . LEU A 1 225 ? -5.004 15.094 -3.287 1 93.19 225 LEU A O 1
ATOM 1692 N N . PRO A 1 226 ? -5.68 16.469 -1.6 1 96.25 226 PRO A N 1
ATOM 1693 C CA . PRO A 1 226 ? -4.871 15.734 -0.628 1 96.25 226 PRO A CA 1
ATOM 1694 C C . PRO A 1 226 ? -5.27 14.266 -0.528 1 96.25 226 PRO A C 1
ATOM 1696 O O . PRO A 1 226 ? -6.453 13.938 -0.608 1 96.25 226 PRO A O 1
ATOM 1699 N N . SER A 1 227 ? -4.277 13.453 -0.392 1 94.44 227 SER A N 1
ATOM 1700 C CA . SER A 1 227 ? -4.508 12.023 -0.233 1 94.44 227 SER A CA 1
ATOM 1701 C C . SER A 1 227 ? -3.498 11.398 0.727 1 94.44 227 SER A C 1
ATOM 1703 O O . SER A 1 227 ? -2.324 11.773 0.728 1 94.44 227 SER A O 1
ATOM 1705 N N . PRO A 1 228 ? -3.998 10.484 1.522 1 96.25 228 PRO A N 1
ATOM 1706 C CA . PRO A 1 228 ? -3.068 9.797 2.426 1 96.25 228 PRO A CA 1
ATOM 1707 C C . PRO A 1 228 ? -2.025 8.969 1.681 1 96.25 228 PRO A C 1
ATOM 1709 O O . PRO A 1 228 ? -0.896 8.82 2.156 1 96.25 228 PRO A O 1
ATOM 1712 N N . ALA A 1 229 ? -2.404 8.438 0.535 1 94.12 229 ALA A N 1
ATOM 1713 C CA . ALA A 1 229 ? -1.453 7.68 -0.271 1 94.12 229 ALA A CA 1
ATOM 1714 C C . ALA A 1 229 ? -0.304 8.562 -0.746 1 94.12 229 ALA A C 1
ATOM 1716 O O . ALA A 1 229 ? 0.857 8.148 -0.722 1 94.12 229 ALA A O 1
ATOM 1717 N N . ALA A 1 230 ? -0.664 9.758 -1.196 1 96.56 230 ALA A N 1
ATOM 1718 C CA . ALA A 1 230 ? 0.372 10.711 -1.601 1 96.56 230 ALA A CA 1
ATOM 1719 C C . ALA A 1 230 ? 1.255 11.094 -0.417 1 96.56 230 ALA A C 1
ATOM 1721 O O . ALA A 1 230 ? 2.473 11.219 -0.56 1 96.56 230 ALA A O 1
ATOM 1722 N N . LEU A 1 231 ? 0.619 11.273 0.705 1 98.25 231 LEU A N 1
ATOM 1723 C CA . LEU A 1 231 ? 1.37 11.594 1.914 1 98.25 231 LEU A CA 1
ATOM 1724 C C . LEU A 1 231 ? 2.328 10.461 2.273 1 98.25 231 LEU A C 1
ATOM 1726 O O . LEU A 1 231 ? 3.459 10.711 2.697 1 98.25 231 LEU A O 1
ATOM 1730 N N . ALA A 1 232 ? 1.918 9.258 2.117 1 97.06 232 ALA A N 1
ATOM 1731 C CA . ALA A 1 232 ? 2.773 8.094 2.355 1 97.06 232 ALA A CA 1
ATOM 1732 C C . ALA A 1 232 ? 3.947 8.07 1.381 1 97.06 232 ALA A C 1
ATOM 1734 O O . ALA A 1 232 ? 5.086 7.816 1.777 1 97.06 232 ALA A O 1
ATOM 1735 N N . LEU A 1 233 ? 3.648 8.328 0.135 1 96.94 233 LEU A N 1
ATOM 1736 C CA . LEU A 1 233 ? 4.711 8.391 -0.862 1 96.94 233 LEU A CA 1
ATOM 1737 C C . LEU A 1 233 ? 5.727 9.477 -0.509 1 96.94 233 LEU A C 1
ATOM 1739 O O . LEU A 1 233 ? 6.934 9.234 -0.532 1 96.94 233 LEU A O 1
ATOM 1743 N N . SER A 1 234 ? 5.25 10.664 -0.165 1 98.38 234 SER A N 1
ATOM 1744 C CA . SER A 1 234 ? 6.121 11.758 0.253 1 98.38 234 SER A CA 1
ATOM 1745 C C . SER A 1 234 ? 7 11.344 1.43 1 98.38 234 SER A C 1
ATOM 1747 O O . SER A 1 234 ? 8.18 11.688 1.48 1 98.38 234 SER A O 1
ATOM 1749 N N . THR A 1 235 ? 6.434 10.656 2.312 1 97.81 235 THR A N 1
ATOM 1750 C CA . THR A 1 235 ? 7.176 10.211 3.488 1 97.81 235 THR A CA 1
ATOM 1751 C C . THR A 1 235 ? 8.312 9.273 3.088 1 97.81 235 THR A C 1
ATOM 1753 O O . THR A 1 235 ? 9.422 9.383 3.609 1 97.81 235 THR A O 1
ATOM 1756 N N . THR A 1 236 ? 8.055 8.375 2.164 1 96.44 236 THR A N 1
ATOM 1757 C CA . THR A 1 236 ? 9.117 7.48 1.715 1 96.44 236 THR A CA 1
ATOM 1758 C C . THR A 1 236 ? 10.211 8.258 0.996 1 96.44 236 THR A C 1
ATOM 1760 O O . THR A 1 236 ? 11.391 7.895 1.075 1 96.44 236 THR A O 1
ATOM 1763 N N . VAL A 1 237 ? 9.875 9.289 0.276 1 97.81 237 VAL A N 1
ATOM 1764 C CA . VAL A 1 237 ? 10.852 10.133 -0.41 1 97.81 237 VAL A CA 1
ATOM 1765 C C . VAL A 1 237 ? 11.734 10.836 0.615 1 97.81 237 VAL A C 1
ATOM 1767 O O . VAL A 1 237 ? 12.961 10.82 0.495 1 97.81 237 VAL A O 1
ATOM 1770 N N . TRP A 1 238 ? 11.102 11.398 1.627 1 97.31 238 TRP A N 1
ATOM 1771 C CA . TRP A 1 238 ? 11.852 12.047 2.697 1 97.31 238 TRP A CA 1
ATOM 1772 C C . TRP A 1 238 ? 12.797 11.055 3.375 1 97.31 238 TRP A C 1
ATOM 1774 O O . TRP A 1 238 ? 13.945 11.391 3.68 1 97.31 238 TRP A O 1
ATOM 1784 N N . HIS A 1 239 ? 12.305 9.891 3.582 1 95.56 239 HIS A N 1
ATOM 1785 C CA . HIS A 1 239 ? 13.125 8.844 4.176 1 95.56 239 HIS A CA 1
ATOM 1786 C C . HIS A 1 239 ? 14.375 8.578 3.336 1 95.56 239 HIS A C 1
ATOM 1788 O O . HIS A 1 239 ? 15.477 8.469 3.871 1 95.56 239 HIS A O 1
ATOM 1794 N N . GLU A 1 240 ? 14.188 8.477 2.066 1 96.38 240 GLU A N 1
ATOM 1795 C CA . GLU A 1 240 ? 15.312 8.203 1.173 1 96.38 240 GLU A CA 1
ATOM 1796 C C . GLU A 1 240 ? 16.266 9.398 1.089 1 96.38 240 GLU A C 1
ATOM 1798 O O . GLU A 1 240 ? 17.484 9.227 1.04 1 96.38 240 GLU A O 1
ATOM 1803 N N . TRP A 1 241 ? 15.672 10.617 1.054 1 96.19 241 TRP A N 1
ATOM 1804 C CA . TRP A 1 241 ? 16.516 11.812 1.057 1 96.19 241 TRP A CA 1
ATOM 1805 C C . TRP A 1 241 ? 17.391 11.859 2.309 1 96.19 241 TRP A C 1
ATOM 1807 O O . TRP A 1 241 ? 18.594 12.086 2.225 1 96.19 241 TRP A O 1
ATOM 1817 N N . LEU A 1 242 ? 16.797 11.617 3.445 1 93.44 242 LEU A N 1
ATOM 1818 C CA . LEU A 1 242 ? 17.516 11.648 4.719 1 93.44 242 LEU A CA 1
ATOM 1819 C C . LEU A 1 242 ? 18.516 10.508 4.805 1 93.44 242 LEU A C 1
ATOM 1821 O O . LEU A 1 242 ? 19.625 10.688 5.316 1 93.44 242 LEU A O 1
ATOM 1825 N N . GLY A 1 243 ? 18.078 9.336 4.293 1 90.44 243 GLY A N 1
ATOM 1826 C CA . GLY A 1 243 ? 19 8.211 4.266 1 90.44 243 GLY A CA 1
ATOM 1827 C C . GLY A 1 243 ? 20.219 8.461 3.414 1 90.44 243 GLY A C 1
ATOM 1828 O O . GLY A 1 243 ? 21.344 8.117 3.811 1 90.44 243 GLY A O 1
ATOM 1829 N N . ARG A 1 244 ? 20.031 9.047 2.312 1 91.38 244 ARG A N 1
ATOM 1830 C CA . ARG A 1 244 ? 21.156 9.367 1.429 1 91.38 244 ARG A CA 1
ATOM 1831 C C . ARG A 1 244 ? 22.062 10.414 2.059 1 91.38 244 ARG A C 1
ATOM 1833 O O . ARG A 1 244 ? 23.281 10.328 1.939 1 91.38 244 ARG A O 1
ATOM 1840 N N . ALA A 1 245 ? 21.469 11.398 2.707 1 89.81 245 ALA A N 1
ATOM 1841 C CA . ALA A 1 245 ? 22.25 12.422 3.404 1 89.81 245 ALA A CA 1
ATOM 1842 C C . ALA A 1 245 ? 23.094 11.797 4.508 1 89.81 245 ALA A C 1
ATOM 1844 O O . ALA A 1 245 ? 24.266 12.164 4.688 1 89.81 245 ALA A O 1
ATOM 1845 N N . TRP A 1 246 ? 22.5 10.914 5.164 1 85.38 246 TRP A N 1
ATOM 1846 C CA . TRP A 1 246 ? 23.203 10.211 6.234 1 85.38 246 TRP A CA 1
ATOM 1847 C C . TRP A 1 246 ? 24.391 9.438 5.684 1 85.38 246 TRP A C 1
ATOM 1849 O O . TRP A 1 246 ? 25.484 9.469 6.262 1 85.38 246 TRP A O 1
ATOM 1859 N N . TYR A 1 247 ? 24.219 8.719 4.543 1 84.44 247 TYR A N 1
ATOM 1860 C CA . TYR A 1 247 ? 25.297 7.953 3.928 1 84.44 247 TYR A CA 1
ATOM 1861 C C . TYR A 1 247 ? 26.422 8.867 3.447 1 84.44 247 TYR A C 1
ATOM 1863 O O . TYR A 1 247 ? 27.594 8.523 3.543 1 84.44 247 TYR A O 1
ATOM 1871 N N . SER A 1 248 ? 26.031 10.016 2.943 1 84.88 248 SER A N 1
ATOM 1872 C CA . SER A 1 248 ? 27.031 10.961 2.465 1 84.88 248 SER A CA 1
ATOM 1873 C C . SER A 1 248 ? 27.875 11.516 3.615 1 84.88 248 SER A C 1
ATOM 1875 O O . SER A 1 248 ? 29.062 11.805 3.445 1 84.88 248 SER A O 1
ATOM 1877 N N . MET A 1 249 ? 27.25 11.617 4.77 1 86.31 249 MET A N 1
ATOM 1878 C CA . MET A 1 249 ? 27.922 12.203 5.93 1 86.31 249 MET A CA 1
ATOM 1879 C C . MET A 1 249 ? 28.781 11.164 6.637 1 86.31 249 MET A C 1
ATOM 1881 O O . MET A 1 249 ? 29.797 11.5 7.234 1 86.31 249 MET A O 1
ATOM 1885 N N . THR A 1 250 ? 28.328 9.883 6.578 1 80.81 250 THR A N 1
ATOM 1886 C CA . THR A 1 250 ? 29 8.867 7.367 1 80.81 250 THR A CA 1
ATOM 1887 C C . THR A 1 250 ? 29.891 8 6.477 1 80.81 250 THR A C 1
ATOM 1889 O O . THR A 1 250 ? 30.766 7.277 6.969 1 80.81 250 THR A O 1
ATOM 1892 N N . GLY A 1 251 ? 29.906 8.133 5.156 1 69.62 251 GLY A N 1
ATOM 1893 C CA . GLY A 1 251 ? 30.719 7.348 4.242 1 69.62 251 GLY A CA 1
ATOM 1894 C C . GLY A 1 251 ? 30.188 5.949 4.012 1 69.62 251 GLY A C 1
ATOM 1895 O O . GLY A 1 251 ? 29.688 5.312 4.941 1 69.62 251 GLY A O 1
ATOM 1896 N N . MET B 1 1 ? -22.984 11.773 -11.391 1 73.31 1 MET B N 1
ATOM 1897 C CA . MET B 1 1 ? -23.516 11.508 -10.055 1 73.31 1 MET B CA 1
ATOM 1898 C C . MET B 1 1 ? -22.5 10.773 -9.195 1 73.31 1 MET B C 1
ATOM 1900 O O . MET B 1 1 ? -22.156 11.227 -8.102 1 73.31 1 MET B O 1
ATOM 1904 N N . ILE B 1 2 ? -21.828 9.82 -9.781 1 75.19 2 ILE B N 1
ATOM 1905 C CA . ILE B 1 2 ? -20.859 9.031 -9.031 1 75.19 2 ILE B CA 1
ATOM 1906 C C . ILE B 1 2 ? -19.672 9.898 -8.656 1 75.19 2 ILE B C 1
ATOM 1908 O O . ILE B 1 2 ? -19.188 9.852 -7.516 1 75.19 2 ILE B O 1
ATOM 1912 N N . VAL B 1 3 ? -19.281 10.773 -9.5 1 74.88 3 VAL B N 1
ATOM 1913 C CA . VAL B 1 3 ? -18.109 11.625 -9.281 1 74.88 3 VAL B CA 1
ATOM 1914 C C . VAL B 1 3 ? -18.391 12.617 -8.156 1 74.88 3 VAL B C 1
ATOM 1916 O O . VAL B 1 3 ? -17.562 12.82 -7.27 1 74.88 3 VAL B O 1
ATOM 1919 N N . VAL B 1 4 ? -19.578 13.164 -8.156 1 74.38 4 VAL B N 1
ATOM 1920 C CA . VAL B 1 4 ? -19.969 14.141 -7.145 1 74.38 4 VAL B CA 1
ATOM 1921 C C . VAL B 1 4 ? -20.031 13.469 -5.773 1 74.38 4 VAL B C 1
ATOM 1923 O O . VAL B 1 4 ? -19.516 14.008 -4.789 1 74.38 4 VAL B O 1
ATOM 1926 N N . ALA B 1 5 ? -20.547 12.289 -5.746 1 75.12 5 ALA B N 1
ATOM 1927 C CA . ALA B 1 5 ? -20.656 11.547 -4.492 1 75.12 5 ALA B CA 1
ATOM 1928 C C . ALA B 1 5 ? -19.266 11.234 -3.924 1 75.12 5 ALA B C 1
ATOM 1930 O O . ALA B 1 5 ? -19.047 11.336 -2.715 1 75.12 5 ALA B O 1
ATOM 1931 N N . LYS B 1 6 ? -18.406 10.938 -4.809 1 78.75 6 LYS B N 1
ATOM 1932 C CA . LYS B 1 6 ? -17.062 10.602 -4.379 1 78.75 6 LYS B CA 1
ATOM 1933 C C . LYS B 1 6 ? -16.312 11.836 -3.865 1 78.75 6 LYS B C 1
ATOM 1935 O O . LYS B 1 6 ? -15.578 11.758 -2.883 1 78.75 6 LYS B O 1
ATOM 1940 N N . LEU B 1 7 ? -16.578 12.938 -4.488 1 80.06 7 LEU B N 1
ATOM 1941 C CA . LEU B 1 7 ? -15.938 14.172 -4.074 1 80.06 7 LEU B CA 1
ATOM 1942 C C . LEU B 1 7 ? -16.469 14.648 -2.729 1 80.06 7 LEU B C 1
ATOM 1944 O O . LEU B 1 7 ? -15.703 15.07 -1.861 1 80.06 7 LEU B O 1
ATOM 1948 N N . VAL B 1 8 ? -17.734 14.516 -2.535 1 81.62 8 VAL B N 1
ATOM 1949 C CA . VAL B 1 8 ? -18.359 14.914 -1.276 1 81.62 8 VAL B CA 1
ATOM 1950 C C . VAL B 1 8 ? -17.891 14 -0.152 1 81.62 8 VAL B C 1
ATOM 1952 O O . VAL B 1 8 ? -17.578 14.461 0.947 1 81.62 8 VAL B O 1
ATOM 1955 N N . GLY B 1 9 ? -17.75 12.727 -0.483 1 84.81 9 GLY B N 1
ATOM 1956 C CA . GLY B 1 9 ? -17.25 11.781 0.498 1 84.81 9 GLY B CA 1
ATOM 1957 C C . GLY B 1 9 ? -15.805 12.055 0.901 1 84.81 9 GLY B C 1
ATOM 1958 O O . GLY B 1 9 ? -15.445 11.914 2.072 1 84.81 9 GLY B O 1
ATOM 1959 N N . ALA B 1 10 ? -15.109 12.547 -0.09 1 85.69 10 ALA B N 1
ATOM 1960 C CA . ALA B 1 10 ? -13.688 12.797 0.142 1 85.69 10 ALA B CA 1
ATOM 1961 C C . ALA B 1 10 ? -13.484 13.945 1.13 1 85.69 10 ALA B C 1
ATOM 1963 O O . ALA B 1 10 ? -12.484 13.984 1.852 1 85.69 10 ALA B O 1
ATOM 1964 N N . LEU B 1 11 ? -14.461 14.844 1.262 1 90.94 11 LEU B N 1
ATOM 1965 C CA . LEU B 1 11 ? -14.375 15.984 2.166 1 90.94 11 LEU B CA 1
ATOM 1966 C C . LEU B 1 11 ? -14.492 15.539 3.619 1 90.94 11 LEU B C 1
ATOM 1968 O O . LEU B 1 11 ? -14.094 16.266 4.531 1 90.94 11 LEU B O 1
ATOM 1972 N N . LEU B 1 12 ? -15.008 14.328 3.793 1 93.62 12 LEU B N 1
ATOM 1973 C CA . LEU B 1 12 ? -15.258 13.844 5.145 1 93.62 12 LEU B CA 1
ATOM 1974 C C . LEU B 1 12 ? -14.117 12.945 5.617 1 93.62 12 LEU B C 1
ATOM 1976 O O . LEU B 1 12 ? -14.086 12.531 6.777 1 93.62 12 LEU B O 1
ATOM 1980 N N . TYR B 1 13 ? -13.195 12.68 4.773 1 96.62 13 TYR B N 1
ATOM 1981 C CA . TYR B 1 13 ? -12.07 11.836 5.156 1 96.62 13 TYR B CA 1
ATOM 1982 C C . TYR B 1 13 ? -11.148 12.57 6.125 1 96.62 13 TYR B C 1
ATOM 1984 O O . TYR B 1 13 ? -11.062 13.797 6.102 1 96.62 13 TYR B O 1
ATOM 1992 N N . PRO B 1 14 ? -10.453 11.852 6.898 1 98.06 14 PRO B N 1
ATOM 1993 C CA . PRO B 1 14 ? -9.719 12.43 8.023 1 98.06 14 PRO B CA 1
ATOM 1994 C C . PRO B 1 14 ? -8.742 13.523 7.586 1 98.06 14 PRO B C 1
ATOM 1996 O O . PRO B 1 14 ? -8.742 14.617 8.148 1 98.06 14 PRO B O 1
ATOM 1999 N N . LEU B 1 15 ? -7.98 13.289 6.594 1 98.31 15 LEU B N 1
ATOM 2000 C CA . LEU B 1 15 ? -6.965 14.25 6.18 1 98.31 15 LEU B CA 1
ATOM 2001 C C . LEU B 1 15 ? -7.609 15.5 5.586 1 98.31 15 LEU B C 1
ATOM 2003 O O . LEU B 1 15 ? -7.277 16.625 5.977 1 98.31 15 LEU B O 1
ATOM 2007 N N . THR B 1 16 ? -8.555 15.352 4.664 1 97.25 16 THR B N 1
ATOM 2008 C CA . THR B 1 16 ? -9.18 16.469 3.984 1 97.25 16 THR B CA 1
ATOM 2009 C C . THR B 1 16 ? -9.992 17.312 4.969 1 97.25 16 THR B C 1
ATOM 2011 O O . THR B 1 16 ? -9.938 18.547 4.938 1 97.25 16 THR B O 1
ATOM 2014 N N . LEU B 1 17 ? -10.711 16.625 5.82 1 98 17 LEU B N 1
ATOM 2015 C CA . LEU B 1 17 ? -11.5 17.344 6.824 1 98 17 LEU B CA 1
ATOM 2016 C C . LEU B 1 17 ? -10.594 18.156 7.746 1 98 17 LEU B C 1
ATOM 2018 O O . LEU B 1 17 ? -10.906 19.297 8.078 1 98 17 LEU B O 1
ATOM 2022 N N . ALA B 1 18 ? -9.508 17.531 8.195 1 98.5 18 ALA B N 1
ATOM 2023 C CA . ALA B 1 18 ? -8.57 18.25 9.047 1 98.5 18 ALA B CA 1
ATOM 2024 C C . ALA B 1 18 ? -8.055 19.516 8.352 1 98.5 18 ALA B C 1
ATOM 2026 O O . ALA B 1 18 ? -7.996 20.594 8.961 1 98.5 18 ALA B O 1
ATOM 2027 N N . LEU B 1 19 ? -7.703 19.406 7.074 1 98.44 19 LEU B N 1
ATOM 2028 C CA . LEU B 1 19 ? -7.18 20.547 6.32 1 98.44 19 LEU B CA 1
ATOM 2029 C C . LEU B 1 19 ? -8.227 21.641 6.188 1 98.44 19 LEU B C 1
ATOM 2031 O O . LEU B 1 19 ? -7.914 22.828 6.32 1 98.44 19 LEU B O 1
ATOM 2035 N N . LEU B 1 20 ? -9.445 21.25 5.93 1 97.88 20 LEU B N 1
ATOM 2036 C CA . LEU B 1 20 ? -10.531 22.219 5.805 1 97.88 20 LEU B CA 1
ATOM 2037 C C . LEU B 1 20 ? -10.758 22.953 7.117 1 97.88 20 LEU B C 1
ATOM 2039 O O . LEU B 1 20 ? -10.945 24.172 7.129 1 97.88 20 LEU B O 1
ATOM 2043 N N . VAL B 1 21 ? -10.742 22.203 8.219 1 98.56 21 VAL B N 1
ATOM 2044 C CA . VAL B 1 21 ? -10.953 22.797 9.531 1 98.56 21 VAL B CA 1
ATOM 2045 C C . VAL B 1 21 ? -9.789 23.734 9.867 1 98.56 21 VAL B C 1
ATOM 2047 O O . VAL B 1 21 ? -10 24.828 10.414 1 98.56 21 VAL B O 1
ATOM 2050 N N . LEU B 1 22 ? -8.586 23.328 9.555 1 98.62 22 LEU B N 1
ATOM 2051 C CA . LEU B 1 22 ? -7.422 24.188 9.789 1 98.62 22 LEU B CA 1
ATOM 2052 C C . LEU B 1 22 ? -7.512 25.453 8.953 1 98.62 22 LEU B C 1
ATO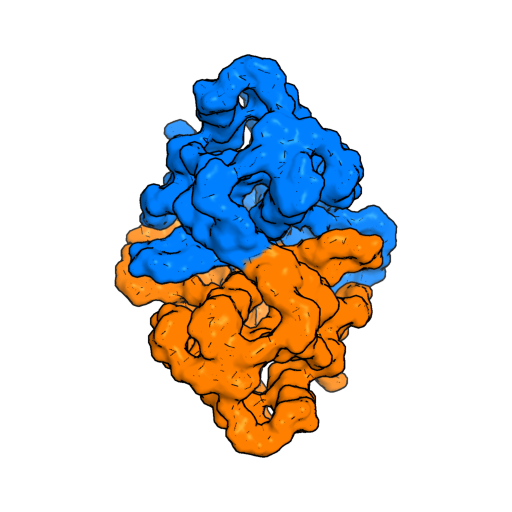M 2054 O O . LEU B 1 22 ? -7.176 26.547 9.438 1 98.62 22 LEU B O 1
ATOM 2058 N N . LEU B 1 23 ? -7.922 25.312 7.711 1 98.06 23 LEU B N 1
ATOM 2059 C CA . LEU B 1 23 ? -8.109 26.484 6.855 1 98.06 23 LEU B CA 1
ATOM 2060 C C . LEU B 1 23 ? -9.148 27.422 7.441 1 98.06 23 LEU B C 1
ATOM 2062 O O . LEU B 1 23 ? -8.977 28.641 7.406 1 98.06 23 LEU B O 1
ATOM 2066 N N . SER B 1 24 ? -10.227 26.859 7.965 1 98.12 24 SER B N 1
ATOM 2067 C CA . SER B 1 24 ? -11.25 27.672 8.617 1 98.12 24 SER B CA 1
ATOM 2068 C C . SER B 1 24 ? -10.688 28.406 9.82 1 98.12 24 SER B C 1
ATOM 2070 O O . SER B 1 24 ? -11.016 29.578 10.055 1 98.12 24 SER B O 1
ATOM 2072 N N . ALA B 1 25 ? -9.852 27.656 10.57 1 98.19 25 ALA B N 1
ATOM 2073 C CA . ALA B 1 25 ? -9.195 28.297 11.703 1 98.19 25 ALA B CA 1
ATOM 2074 C C . ALA B 1 25 ? -8.352 29.484 11.25 1 98.19 25 ALA B C 1
ATOM 2076 O O . ALA B 1 25 ? -8.359 30.547 11.891 1 98.19 25 ALA B O 1
ATOM 2077 N N . LEU B 1 26 ? -7.707 29.359 10.133 1 97.44 26 LEU B N 1
ATOM 2078 C CA . LEU B 1 26 ? -6.863 30.422 9.594 1 97.44 26 LEU B CA 1
ATOM 2079 C C . LEU B 1 26 ? -7.703 31.625 9.164 1 97.44 26 LEU B C 1
ATOM 2081 O O . LEU B 1 26 ? -7.34 32.781 9.445 1 97.44 26 LEU B O 1
ATOM 2085 N N . VAL B 1 27 ? -8.797 31.375 8.602 1 97.06 27 VAL B N 1
ATOM 2086 C CA . VAL B 1 27 ? -9.664 32.438 8.078 1 97.06 27 VAL B CA 1
ATOM 2087 C C . VAL B 1 27 ? -10.32 33.188 9.234 1 97.06 27 VAL B C 1
ATOM 2089 O O . VAL B 1 27 ? -10.469 34.406 9.188 1 97.06 27 VAL B O 1
ATOM 2092 N N . LEU B 1 28 ? -10.625 32.469 10.281 1 97.12 28 LEU B N 1
ATOM 2093 C CA . LEU B 1 28 ? -11.391 33.062 11.383 1 97.12 28 LEU B CA 1
ATOM 2094 C C . LEU B 1 28 ? -10.469 33.594 12.469 1 97.12 28 LEU B C 1
ATOM 2096 O O . LEU B 1 28 ? -10.93 34.156 13.469 1 97.12 28 LEU B O 1
ATOM 2100 N N . TRP B 1 29 ? -9.25 33.469 12.219 1 95.81 29 TRP B N 1
ATOM 2101 C CA . TRP B 1 29 ? -8.242 33.781 13.234 1 95.81 29 TRP B CA 1
ATOM 2102 C C . TRP B 1 29 ? -8.469 35.156 13.852 1 95.81 29 TRP B C 1
ATOM 2104 O O . TRP B 1 29 ? -8.414 35.312 15.07 1 95.81 29 TRP B O 1
ATOM 2114 N N . ARG B 1 30 ? -8.812 36.25 13.016 1 93.62 30 ARG B N 1
ATOM 2115 C CA . ARG B 1 30 ? -8.914 37.625 13.469 1 93.62 30 ARG B CA 1
ATOM 2116 C C . ARG B 1 30 ? -10.32 37.938 13.969 1 93.62 30 ARG B C 1
ATOM 2118 O O . ARG B 1 30 ? -10.492 38.625 14.984 1 93.62 30 ARG B O 1
ATOM 2125 N N . ARG B 1 31 ? -11.273 37.281 13.32 1 96.5 31 ARG B N 1
ATOM 2126 C CA . ARG B 1 31 ? -12.664 37.656 13.594 1 96.5 31 ARG B CA 1
ATOM 2127 C C . ARG B 1 31 ? -13.195 36.906 14.812 1 96.5 31 ARG B C 1
ATOM 2129 O O . ARG B 1 31 ? -14 37.438 15.57 1 96.5 31 ARG B O 1
ATOM 2136 N N . ARG B 1 32 ? -12.664 35.688 14.969 1 96.94 32 ARG B N 1
ATOM 2137 C CA . ARG B 1 32 ? -13.141 34.844 16.047 1 96.94 32 ARG B CA 1
ATOM 2138 C C . ARG B 1 32 ? -12 34.031 16.641 1 96.94 32 ARG B C 1
ATOM 2140 O O . ARG B 1 32 ? -12.016 32.781 16.594 1 96.94 32 ARG B O 1
ATOM 2147 N N . PRO B 1 33 ? -11.117 34.719 17.359 1 95.12 33 PRO B N 1
ATOM 2148 C CA . PRO B 1 33 ? -9.859 34.094 17.781 1 95.12 33 PRO B CA 1
ATOM 2149 C C . PRO B 1 33 ? -10.078 32.906 18.734 1 95.12 33 PRO B C 1
ATOM 2151 O O . PRO B 1 33 ? -9.359 31.906 18.656 1 95.12 33 PRO B O 1
ATOM 2154 N N . ARG B 1 34 ? -11.062 32.969 19.578 1 95.88 34 ARG B N 1
ATOM 2155 C CA . ARG B 1 34 ? -11.305 31.875 20.5 1 95.88 34 ARG B CA 1
ATOM 2156 C C . ARG B 1 34 ? -11.852 30.656 19.766 1 95.88 34 ARG B C 1
ATOM 2158 O O . ARG B 1 34 ? -11.445 29.516 20.047 1 95.88 34 ARG B O 1
ATOM 2165 N N . PHE B 1 35 ? -12.758 30.906 18.844 1 97.81 35 PHE B N 1
ATOM 2166 C CA . PHE B 1 35 ? -13.32 29.828 18.031 1 97.81 35 PHE B CA 1
ATOM 2167 C C . PHE B 1 35 ? -12.258 29.219 17.125 1 97.81 35 PHE B C 1
ATOM 2169 O O . PHE B 1 35 ? -12.172 28 17 1 97.81 35 PHE B O 1
ATOM 2176 N N . ALA B 1 36 ? -11.438 30.031 16.578 1 97.81 36 ALA B N 1
ATOM 2177 C CA . ALA B 1 36 ? -10.352 29.594 15.703 1 97.81 36 ALA B CA 1
ATOM 2178 C C . ALA B 1 36 ? -9.359 28.703 16.469 1 97.81 36 ALA B C 1
ATOM 2180 O O . ALA B 1 36 ? -8.898 27.703 15.938 1 97.81 36 ALA B O 1
ATOM 2181 N N . ARG B 1 37 ? -9.016 29.078 17.609 1 97.56 37 ARG B N 1
ATOM 2182 C CA . ARG B 1 37 ? -8.125 28.281 18.453 1 97.56 37 ARG B CA 1
ATOM 2183 C C . ARG B 1 37 ? -8.727 26.906 18.734 1 97.56 37 ARG B C 1
ATOM 2185 O O . ARG B 1 37 ? -8.008 25.906 18.719 1 97.56 37 ARG B O 1
ATOM 2192 N N . GLY B 1 38 ? -10.047 26.922 19.016 1 98.31 38 GLY B N 1
ATOM 2193 C CA . GLY B 1 38 ? -10.742 25.656 19.219 1 98.31 38 GLY B CA 1
ATOM 2194 C C . GLY B 1 38 ? -10.711 24.766 17.984 1 98.31 38 GLY B C 1
ATOM 2195 O O . GLY B 1 38 ? -10.516 23.547 18.109 1 98.31 38 GLY B O 1
ATOM 2196 N N . LEU B 1 39 ? -10.914 25.375 16.844 1 98.62 39 LEU B N 1
ATOM 2197 C CA . LEU B 1 39 ? -10.844 24.625 15.586 1 98.62 39 LEU B CA 1
ATOM 2198 C C . LEU B 1 39 ? -9.453 24.031 15.383 1 98.62 39 LEU B C 1
ATOM 2200 O O . LEU B 1 39 ? -9.32 22.875 14.961 1 98.62 39 LEU B O 1
ATOM 2204 N N . LEU B 1 40 ? -8.438 24.828 15.648 1 98.56 40 LEU B N 1
ATOM 2205 C CA . LEU B 1 40 ? -7.066 24.359 15.523 1 98.56 40 LEU B CA 1
ATOM 2206 C C . LEU B 1 40 ? -6.816 23.172 16.438 1 98.56 40 LEU B C 1
ATOM 2208 O O . LEU B 1 40 ? -6.301 22.141 15.992 1 98.56 40 LEU B O 1
ATOM 2212 N N . ALA B 1 41 ? -7.215 23.297 17.672 1 98.62 41 ALA B N 1
ATOM 2213 C CA . ALA B 1 41 ? -7.031 22.219 18.625 1 98.62 41 ALA B CA 1
ATOM 2214 C C . ALA B 1 41 ? -7.777 20.953 18.188 1 98.62 41 ALA B C 1
ATOM 2216 O O . ALA B 1 41 ? -7.234 19.844 18.266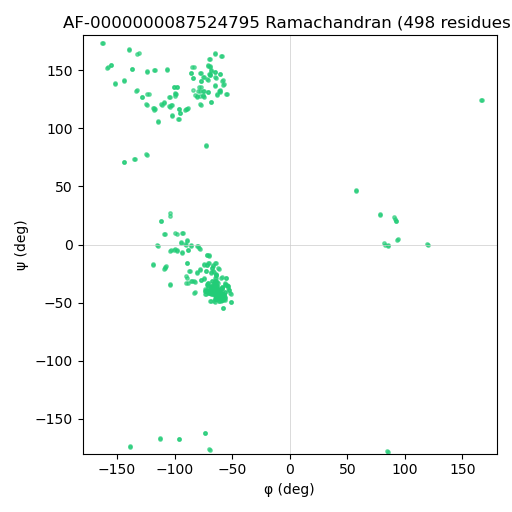 1 98.62 41 ALA B O 1
ATOM 2217 N N . ALA B 1 42 ? -9 21.141 17.719 1 98.62 42 ALA B N 1
ATOM 2218 C CA . ALA B 1 42 ? -9.82 20.016 17.281 1 98.62 42 ALA B CA 1
ATOM 2219 C C . ALA B 1 42 ? -9.195 19.328 16.062 1 98.62 42 ALA B C 1
ATOM 2221 O O . ALA B 1 42 ? -9.18 18.094 15.984 1 98.62 42 ALA B O 1
ATOM 2222 N N . ALA B 1 43 ? -8.672 20.125 15.164 1 98.62 43 ALA B N 1
ATOM 2223 C CA . ALA B 1 43 ? -8.07 19.578 13.953 1 98.62 43 ALA B CA 1
ATOM 2224 C C . ALA B 1 43 ? -6.789 18.812 14.266 1 98.62 43 ALA B C 1
ATOM 2226 O O . ALA B 1 43 ? -6.523 17.766 13.68 1 98.62 43 ALA B O 1
ATOM 2227 N N . VAL B 1 44 ? -5.992 19.328 15.148 1 98.5 44 VAL B N 1
ATOM 2228 C CA . VAL B 1 44 ? -4.754 18.672 15.555 1 98.5 44 VAL B CA 1
ATOM 2229 C C . VAL B 1 44 ? -5.07 17.328 16.219 1 98.5 44 VAL B C 1
ATOM 2231 O O . VAL B 1 44 ? -4.465 16.312 15.898 1 98.5 44 VAL B O 1
ATOM 2234 N N . LEU B 1 45 ? -6.031 17.375 17.109 1 98.56 45 LEU B N 1
ATOM 2235 C CA . LEU B 1 45 ? -6.438 16.141 17.781 1 98.56 45 LEU B CA 1
ATOM 2236 C C . LEU B 1 45 ? -7.012 15.133 16.797 1 98.56 45 LEU B C 1
ATOM 2238 O O . LEU B 1 45 ? -6.688 13.945 16.859 1 98.56 45 LEU B O 1
ATOM 2242 N N . TRP B 1 46 ? -7.863 15.625 15.891 1 98.56 46 TRP B N 1
ATOM 2243 C CA . TRP B 1 46 ? -8.492 14.805 14.859 1 98.56 46 TRP B CA 1
ATOM 2244 C C . TRP B 1 46 ? -7.445 14.141 13.984 1 98.56 46 TRP B C 1
ATOM 2246 O O . TRP B 1 46 ? -7.477 12.922 13.789 1 98.56 46 TRP B O 1
ATOM 2256 N N . LEU B 1 47 ? -6.5 14.93 13.547 1 98.31 47 LEU B N 1
ATOM 2257 C CA . LEU B 1 47 ? -5.453 14.43 12.664 1 98.31 47 LEU B CA 1
ATOM 2258 C C . LEU B 1 47 ? -4.543 13.445 13.391 1 98.31 47 LEU B C 1
ATOM 2260 O O . LEU B 1 47 ? -4.195 12.398 12.852 1 98.31 47 LEU B O 1
ATOM 2264 N N . TRP B 1 48 ? -4.195 13.773 14.602 1 98.25 48 TRP B N 1
ATOM 2265 C CA . TRP B 1 48 ? -3.369 12.875 15.398 1 98.25 48 TRP B CA 1
ATOM 2266 C C . TRP B 1 48 ? -4.07 11.547 15.625 1 98.25 48 TRP B C 1
ATOM 2268 O O . TRP B 1 48 ? -3.504 10.484 15.352 1 98.25 48 TRP B O 1
ATOM 2278 N N . LEU B 1 49 ? -5.309 11.578 16.031 1 98.31 49 LEU B N 1
ATOM 2279 C CA . LEU B 1 49 ? -6.055 10.375 16.359 1 98.31 49 LEU B CA 1
ATOM 2280 C C . LEU B 1 49 ? -6.168 9.461 15.148 1 98.31 49 LEU B C 1
ATOM 2282 O O . LEU B 1 49 ? -5.848 8.273 15.227 1 98.31 49 LEU B O 1
ATOM 2286 N N . TRP B 1 50 ? -6.48 9.977 14.008 1 98.5 50 TRP B N 1
ATOM 2287 C CA . TRP B 1 50 ? -6.77 9.156 12.836 1 98.5 50 TRP B CA 1
ATOM 2288 C C . TRP B 1 50 ? -5.488 8.797 12.094 1 98.5 50 TRP B C 1
ATOM 2290 O O . TRP B 1 50 ? -5.52 8.055 11.109 1 98.5 50 TRP B O 1
ATOM 2300 N N . SER B 1 51 ? -4.34 9.289 12.586 1 98.25 51 SER B N 1
ATOM 2301 C CA . SER B 1 51 ? -3.066 8.922 11.977 1 98.25 51 SER B CA 1
ATOM 2302 C C . SER B 1 51 ? -2.268 7.988 12.883 1 98.25 51 SER B C 1
ATOM 2304 O O . SER B 1 51 ? -1.093 7.719 12.625 1 98.25 51 SER B O 1
ATOM 2306 N N . THR B 1 52 ? -2.871 7.492 13.953 1 97.06 52 THR B N 1
ATOM 2307 C CA . THR B 1 52 ? -2.197 6.539 14.828 1 97.06 52 THR B CA 1
ATOM 2308 C C . THR B 1 52 ? -2.611 5.109 14.5 1 97.06 52 THR B C 1
ATOM 2310 O O . THR B 1 52 ? -3.791 4.84 14.266 1 97.06 52 THR B O 1
ATOM 2313 N N . PRO B 1 53 ? -1.606 4.172 14.438 1 94.81 53 PRO B N 1
ATOM 2314 C CA . PRO B 1 53 ? -1.951 2.771 14.18 1 94.81 53 PRO B CA 1
ATOM 2315 C C . PRO B 1 53 ? -2.965 2.217 15.18 1 94.81 53 PRO B C 1
ATOM 2317 O O . PRO B 1 53 ? -3.84 1.431 14.805 1 94.81 53 PRO B O 1
ATOM 2320 N N . TRP B 1 54 ? -2.914 2.627 16.375 1 94.81 54 TRP B N 1
ATOM 2321 C CA . TRP B 1 54 ? -3.807 2.127 17.422 1 94.81 54 TRP B CA 1
ATOM 2322 C C . TRP B 1 54 ? -5.266 2.363 17.047 1 94.81 54 TRP B C 1
ATOM 2324 O O . TRP B 1 54 ? -6.066 1.426 17.016 1 94.81 54 TRP B O 1
ATOM 2334 N N . LEU B 1 55 ? -5.609 3.557 16.75 1 97 55 LEU B N 1
ATOM 2335 C CA . LEU B 1 55 ? -6.996 3.867 16.438 1 97 55 LEU B CA 1
ATOM 2336 C C . LEU B 1 55 ? -7.371 3.328 15.055 1 97 55 LEU B C 1
ATOM 2338 O O . LEU B 1 55 ? -8.469 2.811 14.859 1 97 55 LEU B O 1
ATOM 2342 N N . ALA B 1 56 ? -6.508 3.48 14.086 1 97.31 56 ALA B N 1
ATOM 2343 C CA . ALA B 1 56 ? -6.789 3.023 12.727 1 97.31 56 ALA B CA 1
ATOM 2344 C C . ALA B 1 56 ? -7.133 1.538 12.703 1 97.31 56 ALA B C 1
ATOM 2346 O O . ALA B 1 56 ? -8.109 1.129 12.078 1 97.31 56 ALA B O 1
ATOM 2347 N N . GLU B 1 57 ? -6.363 0.762 13.414 1 95.12 57 GLU B N 1
ATOM 2348 C CA . GLU B 1 57 ? -6.559 -0.685 13.422 1 95.12 57 GLU B CA 1
ATOM 2349 C C . GLU B 1 57 ? -7.82 -1.067 14.195 1 95.12 57 GLU B C 1
ATOM 2351 O O . GLU B 1 57 ? -8.547 -1.982 13.789 1 95.12 57 GLU B O 1
ATOM 2356 N N . ARG B 1 58 ? -8.086 -0.432 15.25 1 96.06 58 ARG B N 1
ATOM 2357 C CA . ARG B 1 58 ? -9.305 -0.696 16 1 96.06 58 ARG B CA 1
ATOM 2358 C C . ARG B 1 58 ? -10.539 -0.306 15.188 1 96.06 58 ARG B C 1
ATOM 2360 O O . ARG B 1 58 ? -11.555 -1.01 15.211 1 96.06 58 ARG B O 1
ATOM 2367 N N . ALA B 1 59 ? -10.445 0.794 14.539 1 97.75 59 ALA B N 1
ATOM 2368 C CA . ALA B 1 59 ? -11.539 1.188 13.648 1 97.75 59 ALA B CA 1
ATOM 2369 C C . ALA B 1 59 ? -11.742 0.156 12.547 1 97.75 59 ALA B C 1
ATOM 2371 O O . ALA B 1 59 ? -12.875 -0.19 12.211 1 97.75 59 ALA B O 1
ATOM 2372 N N . ALA B 1 60 ? -10.664 -0.328 11.977 1 97.19 60 ALA B N 1
ATOM 2373 C CA . ALA B 1 60 ? -10.766 -1.389 10.977 1 97.19 60 ALA B CA 1
ATOM 2374 C C . ALA B 1 60 ? -11.445 -2.625 11.555 1 97.19 60 ALA B C 1
ATOM 2376 O O . ALA B 1 60 ? -12.188 -3.316 10.859 1 97.19 60 ALA B O 1
ATOM 2377 N N . GLY B 1 61 ? -11.156 -2.891 12.789 1 96.62 61 GLY B N 1
ATOM 2378 C CA . GLY B 1 61 ? -11.742 -4.031 13.469 1 96.62 61 GLY B CA 1
ATOM 2379 C C . GLY B 1 61 ? -13.258 -4.016 13.453 1 96.62 61 GLY B C 1
ATOM 2380 O O . GLY B 1 61 ? -13.898 -5.074 13.445 1 96.62 61 GLY B O 1
ATOM 2381 N N . THR B 1 62 ? -13.883 -2.84 13.5 1 97.19 62 THR B N 1
ATOM 2382 C CA . THR B 1 62 ? -15.336 -2.729 13.492 1 97.19 62 THR B CA 1
ATOM 2383 C C . THR B 1 62 ? -15.922 -3.301 12.203 1 97.19 62 THR B C 1
ATOM 2385 O O . THR B 1 62 ? -17.094 -3.662 12.156 1 97.19 62 THR B O 1
ATOM 2388 N N . LEU B 1 63 ? -15.094 -3.387 11.18 1 97.5 63 LEU B N 1
ATOM 2389 C CA . LEU B 1 63 ? -15.523 -3.912 9.891 1 97.5 63 LEU B CA 1
ATOM 2390 C C . LEU B 1 63 ? -15.008 -5.336 9.688 1 97.5 63 LEU B C 1
ATOM 2392 O O . LEU B 1 63 ? -15.727 -6.188 9.164 1 97.5 63 LEU B O 1
ATOM 2396 N N . GLU B 1 64 ? -13.828 -5.605 10.203 1 96.81 64 GLU B N 1
ATOM 2397 C CA . GLU B 1 64 ? -13.109 -6.836 9.891 1 96.81 64 GLU B CA 1
ATOM 2398 C C . GLU B 1 64 ? -13.508 -7.969 10.828 1 96.81 64 GLU B C 1
ATOM 2400 O O . GLU B 1 64 ? -13.383 -9.141 10.477 1 96.81 64 GLU B O 1
ATOM 2405 N N . SER B 1 65 ? -14.016 -7.625 11.992 1 95.06 65 SER B N 1
ATOM 2406 C CA . SER B 1 65 ? -14.297 -8.625 13.016 1 95.06 65 SER B CA 1
ATOM 2407 C C . SER B 1 65 ? -15.375 -9.594 12.555 1 95.06 65 SER B C 1
ATOM 2409 O O . SER B 1 65 ? -15.406 -10.75 12.992 1 95.06 65 SER B O 1
ATOM 2411 N N . ALA B 1 66 ? -16.25 -9.188 11.672 1 94.75 66 ALA B N 1
ATOM 2412 C CA . ALA B 1 66 ? -17.328 -10.031 11.156 1 94.75 66 ALA B CA 1
ATOM 2413 C C . ALA B 1 66 ? -16.797 -11.07 10.18 1 94.75 66 ALA B C 1
ATOM 2415 O O . ALA B 1 66 ? -17.469 -12.062 9.883 1 94.75 66 ALA B O 1
ATOM 2416 N N . HIS B 1 67 ? -15.625 -10.852 9.688 1 95.69 67 HIS B N 1
ATOM 2417 C CA . HIS B 1 67 ? -15.023 -11.727 8.695 1 95.69 67 HIS B CA 1
ATOM 2418 C C . HIS B 1 67 ? -13.57 -12.039 9.039 1 95.69 67 HIS B C 1
ATOM 2420 O O . HIS B 1 67 ? -12.648 -11.555 8.367 1 95.69 67 HIS B O 1
ATOM 2426 N N . PRO B 1 68 ? -13.344 -12.867 10.039 1 93.19 68 PRO B N 1
ATOM 2427 C CA . PRO B 1 68 ? -11.984 -13.219 10.453 1 93.19 68 PRO B CA 1
ATOM 2428 C C . PRO B 1 68 ? -11.219 -13.992 9.383 1 93.19 68 PRO B C 1
ATOM 2430 O O . PRO B 1 68 ? -11.805 -14.445 8.398 1 93.19 68 PRO B O 1
ATOM 2433 N N . PRO B 1 69 ? -9.891 -14.07 9.523 1 93 69 PRO B N 1
ATOM 2434 C CA . PRO B 1 69 ? -9.094 -14.82 8.555 1 93 69 PRO B CA 1
ATOM 2435 C C . PRO B 1 69 ? -9.523 -16.281 8.445 1 93 69 PRO B C 1
ATOM 2437 O O . PRO B 1 69 ? -9.875 -16.906 9.453 1 93 69 PRO B O 1
ATOM 2440 N N . VAL B 1 70 ? -9.578 -16.766 7.219 1 93.19 70 VAL B N 1
ATOM 2441 C CA . VAL B 1 70 ? -9.906 -18.156 6.938 1 93.19 70 VAL B CA 1
ATOM 2442 C C . VAL B 1 70 ? -8.906 -18.734 5.938 1 93.19 70 VAL B C 1
ATOM 2444 O O . VAL B 1 70 ? -8.586 -18.094 4.934 1 93.19 70 VAL B O 1
ATOM 2447 N N . ALA B 1 71 ? -8.406 -19.922 6.25 1 92.88 71 ALA B N 1
ATOM 2448 C CA . ALA B 1 71 ? -7.496 -20.578 5.324 1 92.88 71 ALA B CA 1
ATOM 2449 C C . ALA B 1 71 ? -8.227 -21.031 4.062 1 92.88 71 ALA B C 1
ATOM 2451 O O . ALA B 1 71 ? -9.398 -21.422 4.125 1 92.88 71 ALA B O 1
ATOM 2452 N N . ALA B 1 72 ? -7.496 -20.969 2.994 1 95.19 72 ALA B N 1
ATOM 2453 C CA . ALA B 1 72 ? -8.078 -21.391 1.721 1 95.19 72 ALA B CA 1
ATOM 2454 C C . ALA B 1 72 ? -8.672 -22.797 1.818 1 95.19 72 ALA B C 1
ATOM 2456 O O . ALA B 1 72 ? -9.766 -23.047 1.314 1 95.19 72 ALA B O 1
ATOM 2457 N N . ALA B 1 73 ? -8.016 -23.672 2.518 1 94.44 73 ALA B N 1
ATOM 2458 C CA . ALA B 1 73 ? -8.414 -25.078 2.629 1 94.44 73 ALA B CA 1
ATOM 2459 C C . ALA B 1 73 ? -9.742 -25.203 3.369 1 94.44 73 ALA B C 1
ATOM 2461 O O . ALA B 1 73 ? -10.477 -26.172 3.162 1 94.44 73 ALA B O 1
ATOM 2462 N N . ASP B 1 74 ? -10.094 -24.234 4.172 1 95.94 74 ASP B N 1
ATOM 2463 C CA . ASP B 1 74 ? -11.258 -24.328 5.047 1 95.94 74 ASP B CA 1
ATOM 2464 C C . ASP B 1 74 ? -12.492 -23.734 4.371 1 95.94 74 ASP B C 1
ATOM 2466 O O . ASP B 1 74 ? -13.602 -23.797 4.914 1 95.94 74 ASP B O 1
ATOM 2470 N N . LEU B 1 75 ? -12.305 -23.125 3.223 1 97.88 75 LEU B N 1
ATOM 2471 C CA . LEU B 1 75 ? -13.438 -22.562 2.49 1 97.88 75 LEU B CA 1
ATOM 2472 C C . LEU B 1 75 ? -14.102 -23.609 1.614 1 97.88 75 LEU B C 1
ATOM 2474 O O . LEU B 1 75 ? -13.453 -24.562 1.18 1 97.88 75 LEU B O 1
ATOM 2478 N N . PRO B 1 76 ? -15.422 -23.516 1.41 1 97.88 76 PRO B N 1
ATOM 2479 C CA . PRO B 1 76 ? -16.109 -24.469 0.541 1 97.88 76 PRO B CA 1
ATOM 2480 C C . PRO B 1 76 ? -15.742 -24.297 -0.932 1 97.88 76 PRO B C 1
ATOM 2482 O O . PRO B 1 76 ? -15.227 -23.25 -1.325 1 97.88 76 PRO B O 1
ATOM 2485 N N . ALA B 1 77 ? -15.984 -25.359 -1.674 1 98 77 ALA B N 1
ATOM 2486 C CA . ALA B 1 77 ? -15.859 -25.25 -3.125 1 98 77 ALA B CA 1
ATOM 2487 C C . ALA B 1 77 ? -16.953 -24.344 -3.701 1 98 77 ALA B C 1
ATOM 2489 O O . ALA B 1 77 ? -18.031 -24.234 -3.127 1 98 77 ALA B O 1
ATOM 2490 N N . ALA B 1 78 ? -16.641 -23.672 -4.77 1 98.31 78 ALA B N 1
ATOM 2491 C CA . ALA B 1 78 ? -17.578 -22.797 -5.473 1 98.31 78 ALA B CA 1
ATOM 2492 C C . ALA B 1 78 ? -17.422 -22.938 -6.984 1 98.31 78 ALA B C 1
ATOM 2494 O O . ALA B 1 78 ? -16.562 -23.672 -7.461 1 98.31 78 ALA B O 1
ATOM 2495 N N . ASP B 1 79 ? -18.359 -22.391 -7.664 1 97.44 79 ASP B N 1
ATOM 2496 C CA . ASP B 1 79 ? -18.297 -22.406 -9.117 1 97.44 79 ASP B CA 1
ATOM 2497 C C . ASP B 1 79 ? -17.312 -21.375 -9.641 1 97.44 79 ASP B C 1
ATOM 2499 O O . ASP B 1 79 ? -16.719 -21.562 -10.711 1 97.44 79 ASP B O 1
ATOM 2503 N N . VAL B 1 80 ? -17.172 -20.281 -8.898 1 98.12 80 VAL B N 1
ATOM 2504 C CA . VAL B 1 80 ? -16.344 -19.188 -9.359 1 98.12 80 VAL B CA 1
ATOM 2505 C C . VAL B 1 80 ? -15.773 -18.422 -8.156 1 98.12 80 VAL B C 1
ATOM 2507 O O . VAL B 1 80 ? -16.453 -18.266 -7.137 1 98.12 80 VAL B O 1
ATOM 2510 N N . ILE B 1 81 ? -14.523 -18.062 -8.227 1 98.69 81 ILE B N 1
ATOM 2511 C CA . ILE B 1 81 ? -13.93 -17.094 -7.332 1 98.69 81 ILE B CA 1
ATOM 2512 C C . ILE B 1 81 ? -14.062 -15.688 -7.926 1 98.69 81 ILE B C 1
ATOM 2514 O O . ILE B 1 81 ? -13.578 -15.43 -9.031 1 98.69 81 ILE B O 1
ATOM 2518 N N . VAL B 1 82 ? -14.766 -14.82 -7.301 1 98.38 82 VAL B N 1
ATOM 2519 C CA . VAL B 1 82 ? -14.867 -13.43 -7.746 1 98.38 82 VAL B CA 1
ATOM 2520 C C . VAL B 1 82 ? -13.867 -12.57 -6.973 1 98.38 82 VAL B C 1
ATOM 2522 O O . VAL B 1 82 ? -13.953 -12.469 -5.746 1 98.38 82 VAL B O 1
ATOM 2525 N N . LEU B 1 83 ? -12.938 -12.016 -7.688 1 98.44 83 LEU B N 1
ATOM 2526 C CA . LEU B 1 83 ? -11.891 -11.156 -7.152 1 98.44 83 LEU B CA 1
ATOM 2527 C C . LEU B 1 83 ? -12.203 -9.688 -7.426 1 98.44 83 LEU B C 1
ATOM 2529 O O . LEU B 1 83 ? -12.203 -9.25 -8.578 1 98.44 83 LEU B O 1
ATOM 2533 N N . LEU B 1 84 ? -12.5 -8.984 -6.352 1 96.88 84 LEU B N 1
ATOM 2534 C CA . LEU B 1 84 ? -12.781 -7.562 -6.539 1 96.88 84 LEU B CA 1
ATOM 2535 C C . LEU B 1 84 ? -11.492 -6.773 -6.742 1 96.88 84 LEU B C 1
ATOM 2537 O O . LEU B 1 84 ? -10.492 -7.031 -6.07 1 96.88 84 LEU B O 1
ATOM 2541 N N . GLY B 1 85 ? -11.531 -5.805 -7.629 1 93.94 85 GLY B N 1
ATOM 2542 C CA . GLY B 1 85 ? -10.375 -5.008 -8.008 1 93.94 85 GLY B CA 1
ATOM 2543 C C . GLY B 1 85 ? -9.969 -4.008 -6.941 1 93.94 85 GLY B C 1
ATOM 2544 O O . GLY B 1 85 ? -10.188 -4.238 -5.75 1 93.94 85 GLY B O 1
ATOM 2545 N N . GLY B 1 86 ? -9.164 -3.01 -7.359 1 91.12 86 GLY B N 1
ATOM 2546 C CA . GLY B 1 86 ? -8.648 -1.992 -6.457 1 91.12 86 GLY B CA 1
ATOM 2547 C C . GLY B 1 86 ? -7.312 -2.365 -5.844 1 91.12 86 GLY B C 1
ATOM 2548 O O . GLY B 1 86 ? -6.965 -1.89 -4.762 1 91.12 86 GLY B O 1
ATOM 2549 N N . LEU B 1 87 ? -6.609 -3.234 -6.523 1 93.06 87 LEU B N 1
ATOM 2550 C CA . LEU B 1 87 ? -5.383 -3.74 -5.914 1 93.06 87 LEU B CA 1
ATOM 2551 C C . LEU B 1 87 ? -4.16 -3.316 -6.723 1 93.06 87 LEU B C 1
ATOM 2553 O O . LEU B 1 87 ? -3.029 -3.648 -6.367 1 93.06 87 LEU B O 1
ATOM 2557 N N . LEU B 1 88 ? -4.336 -2.6 -7.82 1 90 88 LEU B N 1
ATOM 2558 C CA . LEU B 1 88 ? -3.211 -2.104 -8.609 1 90 88 LEU B CA 1
ATOM 2559 C C . LEU B 1 88 ? -3.609 -0.864 -9.398 1 90 88 LEU B C 1
ATOM 2561 O O . LEU B 1 88 ? -4.797 -0.596 -9.586 1 90 88 LEU B O 1
ATOM 2565 N N . SER B 1 89 ? -2.621 -0.119 -9.664 1 85.62 89 SER B N 1
ATOM 2566 C CA . SER B 1 89 ? -2.762 1.021 -10.57 1 85.62 89 SER B CA 1
ATOM 2567 C C . SER B 1 89 ? -2.043 0.773 -11.891 1 85.62 89 SER B C 1
ATOM 2569 O O . SER B 1 89 ? -0.836 0.524 -11.906 1 85.62 89 SER B O 1
ATOM 2571 N N . PRO B 1 90 ? -2.82 0.861 -12.914 1 78.88 90 PRO B N 1
ATOM 2572 C CA . PRO B 1 90 ? -2.156 0.692 -14.211 1 78.88 90 PRO B CA 1
ATOM 2573 C C . PRO B 1 90 ? -1.136 1.79 -14.5 1 78.88 90 PRO B C 1
ATOM 2575 O O . PRO B 1 90 ? -1.319 2.936 -14.078 1 78.88 90 PRO B O 1
ATOM 2578 N N . ALA B 1 91 ? -0.036 1.381 -15.141 1 74.19 91 ALA B N 1
ATOM 2579 C CA . ALA B 1 91 ? 0.959 2.365 -15.562 1 74.19 91 ALA B CA 1
ATOM 2580 C C . ALA B 1 91 ? 0.506 3.104 -16.812 1 74.19 91 ALA B C 1
ATOM 2582 O O . ALA B 1 91 ? 0.009 2.488 -17.766 1 74.19 91 ALA B O 1
ATOM 2583 N N . PRO B 1 92 ? 0.708 4.41 -16.766 1 65.94 92 PRO B N 1
ATOM 2584 C CA . PRO B 1 92 ? 0.265 5.168 -17.938 1 65.94 92 PRO B CA 1
ATOM 2585 C C . PRO B 1 92 ? 1.032 4.797 -19.203 1 65.94 92 PRO B C 1
ATOM 2587 O O . PRO B 1 92 ? 0.509 4.941 -20.312 1 65.94 92 PRO B O 1
ATOM 2590 N N . ASP B 1 93 ? 2.299 4.309 -19 1 64.88 93 ASP B N 1
ATOM 2591 C CA . ASP B 1 93 ? 3.146 4.051 -20.172 1 64.88 93 ASP B CA 1
ATOM 2592 C C . ASP B 1 93 ? 3.107 2.576 -20.562 1 64.88 93 ASP B C 1
ATOM 2594 O O . ASP B 1 93 ? 3.855 2.143 -21.438 1 64.88 93 ASP B O 1
ATOM 2598 N N . GLY B 1 94 ? 2.236 1.851 -19.953 1 64.81 94 GLY B N 1
ATOM 2599 C CA . GLY B 1 94 ? 2.098 0.446 -20.297 1 64.81 94 GLY B CA 1
ATOM 2600 C C . GLY B 1 94 ? 3.119 -0.444 -19.625 1 64.81 94 GLY B C 1
ATOM 2601 O O . GLY B 1 94 ? 3.178 -1.646 -19.891 1 64.81 94 GLY B O 1
ATOM 2602 N N . THR B 1 95 ? 3.895 0.192 -18.859 1 71.25 95 THR B N 1
ATOM 2603 C CA . THR B 1 95 ? 4.816 -0.623 -18.078 1 71.25 95 THR B CA 1
ATOM 2604 C C . THR B 1 95 ? 4.066 -1.409 -17.016 1 71.25 95 THR B C 1
ATOM 2606 O O . THR B 1 95 ? 2.834 -1.46 -17.016 1 71.25 95 THR B O 1
ATOM 2609 N N . ASP B 1 96 ? 4.785 -2.137 -16.156 1 77.88 96 ASP B N 1
ATOM 2610 C CA . ASP B 1 96 ? 4.16 -2.975 -15.141 1 77.88 96 ASP B CA 1
ATOM 2611 C C . ASP B 1 96 ? 3.311 -2.135 -14.188 1 77.88 96 ASP B C 1
ATOM 2613 O O . ASP B 1 96 ? 3.717 -1.043 -13.781 1 77.88 96 ASP B O 1
ATOM 2617 N N . PRO B 1 97 ? 2.133 -2.598 -13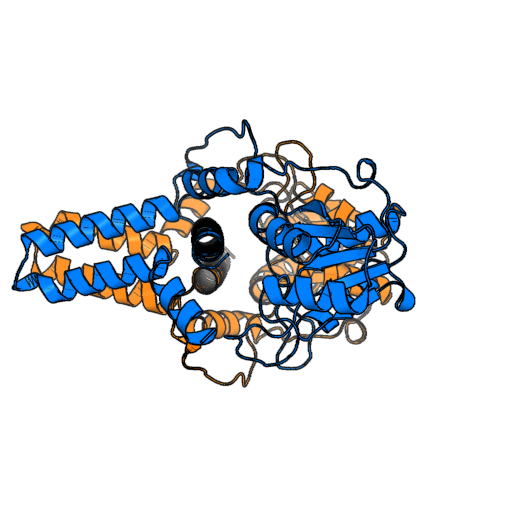.969 1 83.44 97 PRO B N 1
ATOM 2618 C CA . PRO B 1 97 ? 1.263 -1.912 -13.008 1 83.44 97 PRO B CA 1
ATOM 2619 C C . PRO B 1 97 ? 1.867 -1.844 -11.609 1 83.44 97 PRO B C 1
ATOM 2621 O O . PRO B 1 97 ? 2.855 -2.525 -11.32 1 83.44 97 PRO B O 1
ATOM 2624 N N . ASP B 1 98 ? 1.316 -0.954 -10.859 1 90.12 98 ASP B N 1
ATOM 2625 C CA . ASP B 1 98 ? 1.763 -0.747 -9.484 1 90.12 98 ASP B CA 1
ATOM 2626 C C . ASP B 1 98 ? 0.78 -1.357 -8.492 1 90.12 98 ASP B C 1
ATOM 2628 O O . ASP B 1 98 ? -0.383 -0.952 -8.43 1 90.12 98 ASP B O 1
ATOM 2632 N N . LEU B 1 99 ? 1.28 -2.33 -7.715 1 94.38 99 LEU B N 1
ATOM 2633 C CA . LEU B 1 99 ? 0.461 -2.953 -6.684 1 94.38 99 LEU B CA 1
ATOM 2634 C C . LEU B 1 99 ? 0.285 -2.02 -5.492 1 94.38 99 LEU B C 1
ATOM 2636 O O . LEU B 1 99 ? 1.158 -1.195 -5.207 1 94.38 99 LEU B O 1
ATOM 2640 N N . ASN B 1 100 ? -0.871 -2.074 -4.914 1 92.81 100 ASN B N 1
ATOM 2641 C CA . ASN B 1 100 ? -1.058 -1.371 -3.648 1 92.81 100 ASN B CA 1
ATOM 2642 C C . ASN B 1 100 ? -1.278 -2.344 -2.494 1 92.81 100 ASN B C 1
ATOM 2644 O O . ASN B 1 100 ? -0.977 -3.533 -2.611 1 92.81 100 ASN B O 1
ATOM 2648 N N . ALA B 1 101 ? -1.691 -1.863 -1.406 1 91.62 101 ALA B N 1
ATOM 2649 C CA . ALA B 1 101 ? -1.766 -2.643 -0.172 1 91.62 101 ALA B CA 1
ATOM 2650 C C . ALA B 1 101 ? -2.871 -3.691 -0.252 1 91.62 101 ALA B C 1
ATOM 2652 O O . ALA B 1 101 ? -2.947 -4.586 0.593 1 91.62 101 ALA B O 1
ATOM 2653 N N . ALA B 1 102 ? -3.699 -3.645 -1.266 1 94.88 102 ALA B N 1
ATOM 2654 C CA . ALA B 1 102 ? -4.785 -4.609 -1.415 1 94.88 102 ALA B CA 1
ATOM 2655 C C . ALA B 1 102 ? -4.355 -5.785 -2.287 1 94.88 102 ALA B C 1
ATOM 2657 O O . ALA B 1 102 ? -5.176 -6.641 -2.635 1 94.88 102 ALA B O 1
ATOM 2658 N N . ALA B 1 103 ? -3.109 -5.887 -2.596 1 95.94 103 ALA B N 1
ATOM 2659 C CA . ALA B 1 103 ? -2.596 -6.926 -3.486 1 95.94 103 ALA B CA 1
ATOM 2660 C C . ALA B 1 103 ? -2.785 -8.312 -2.877 1 95.94 103 ALA B C 1
ATOM 2662 O O . ALA B 1 103 ? -2.713 -9.32 -3.582 1 95.94 103 ALA B O 1
ATOM 2663 N N . ASP B 1 104 ? -3.053 -8.367 -1.573 1 96.44 104 ASP B N 1
ATOM 2664 C CA . ASP B 1 104 ? -3.385 -9.617 -0.898 1 96.44 104 ASP B CA 1
ATOM 2665 C C . ASP B 1 104 ? -4.57 -10.312 -1.57 1 96.44 104 ASP B C 1
ATOM 2667 O O . ASP B 1 104 ? -4.664 -11.539 -1.565 1 96.44 104 ASP B O 1
ATOM 2671 N N . ARG B 1 105 ? -5.426 -9.539 -2.168 1 97.62 105 ARG B N 1
ATOM 2672 C CA . ARG B 1 105 ? -6.617 -10.086 -2.809 1 97.62 105 ARG B CA 1
ATOM 2673 C C . ARG B 1 105 ? -6.246 -11.062 -3.92 1 97.62 105 ARG B C 1
ATOM 2675 O O . ARG B 1 105 ? -6.777 -12.172 -3.982 1 97.62 105 ARG B O 1
ATOM 2682 N N . ALA B 1 106 ? -5.281 -10.602 -4.699 1 97.31 106 ALA B N 1
ATOM 2683 C CA . ALA B 1 106 ? -4.852 -11.461 -5.797 1 97.31 106 ALA B CA 1
ATOM 2684 C C . ALA B 1 106 ? -4.129 -12.695 -5.277 1 97.31 106 ALA B C 1
ATOM 2686 O O . ALA B 1 106 ? -4.316 -13.805 -5.797 1 97.31 106 ALA B O 1
ATOM 2687 N N . TRP B 1 107 ? -3.285 -12.492 -4.273 1 97.19 107 TRP B N 1
ATOM 2688 C CA . TRP B 1 107 ? -2.539 -13.602 -3.686 1 97.19 107 TRP B CA 1
ATOM 2689 C C . TRP B 1 107 ? -3.484 -14.656 -3.123 1 97.19 107 TRP B C 1
ATOM 2691 O O . TRP B 1 107 ? -3.326 -15.852 -3.396 1 97.19 107 TRP B O 1
ATOM 2701 N N . PHE B 1 108 ? -4.539 -14.234 -2.455 1 97.69 108 PHE B N 1
ATOM 2702 C CA . PHE B 1 108 ? -5.48 -15.164 -1.837 1 97.69 108 PHE B CA 1
ATOM 2703 C C . PHE B 1 108 ? -6.348 -15.844 -2.893 1 97.69 108 PHE B C 1
ATOM 2705 O O . PHE B 1 108 ? -6.648 -17.031 -2.785 1 97.69 108 PHE B O 1
ATOM 2712 N N . ALA B 1 109 ? -6.762 -15.086 -3.883 1 98.31 109 ALA B N 1
ATOM 2713 C CA . ALA B 1 109 ? -7.512 -15.688 -4.984 1 98.31 109 ALA B CA 1
ATOM 2714 C C . ALA B 1 109 ? -6.719 -16.812 -5.641 1 98.31 109 ALA B C 1
ATOM 2716 O O . ALA B 1 109 ? -7.266 -17.875 -5.945 1 98.31 109 ALA B O 1
ATOM 2717 N N . ALA B 1 110 ? -5.422 -16.562 -5.852 1 97.81 110 ALA B N 1
ATOM 2718 C CA . ALA B 1 110 ? -4.555 -17.578 -6.43 1 97.81 110 ALA B CA 1
ATOM 2719 C C . ALA B 1 110 ? -4.469 -18.812 -5.52 1 97.81 110 ALA B C 1
ATOM 2721 O O . ALA B 1 110 ? -4.492 -19.938 -5.996 1 97.81 110 ALA B O 1
ATOM 2722 N N . GLN B 1 111 ? -4.367 -18.562 -4.234 1 97 111 GLN B N 1
ATOM 2723 C CA . GLN B 1 111 ? -4.328 -19.656 -3.271 1 97 111 GLN B CA 1
ATOM 2724 C C . GLN B 1 111 ? -5.605 -20.5 -3.334 1 97 111 GLN B C 1
ATOM 2726 O O . GLN B 1 111 ? -5.555 -21.719 -3.291 1 97 111 GLN B O 1
ATOM 2731 N N . LEU B 1 112 ? -6.715 -19.828 -3.4 1 98.31 112 LEU B N 1
ATOM 2732 C CA . LEU B 1 112 ? -8 -20.5 -3.486 1 98.31 112 LEU B CA 1
ATOM 2733 C C . LEU B 1 112 ? -8.078 -21.375 -4.738 1 98.31 112 LEU B C 1
ATOM 2735 O O . LEU B 1 112 ? -8.516 -22.516 -4.68 1 98.31 112 LEU B O 1
ATOM 2739 N N . TRP B 1 113 ? -7.645 -20.797 -5.848 1 98.44 113 TRP B N 1
ATOM 2740 C CA . TRP B 1 113 ? -7.656 -21.531 -7.102 1 98.44 113 TRP B CA 1
ATOM 2741 C C . TRP B 1 113 ? -6.746 -22.75 -7.02 1 98.44 113 TRP B C 1
ATOM 2743 O O . TRP B 1 113 ? -7.145 -23.859 -7.406 1 98.44 113 TRP B O 1
ATOM 2753 N N . LYS B 1 114 ? -5.582 -22.562 -6.5 1 97.12 114 LYS B N 1
ATOM 2754 C CA . LYS B 1 114 ? -4.613 -23.656 -6.375 1 97.12 114 LYS B CA 1
ATOM 2755 C C . LYS B 1 114 ? -5.121 -24.734 -5.43 1 97.12 114 LYS B C 1
ATOM 2757 O O . LYS B 1 114 ? -4.789 -25.922 -5.598 1 97.12 114 LYS B O 1
ATOM 2762 N N . ALA B 1 115 ? -5.926 -24.328 -4.488 1 97.44 115 ALA B N 1
ATOM 2763 C CA . ALA B 1 115 ? -6.516 -25.266 -3.537 1 97.44 115 ALA B CA 1
ATOM 2764 C C . ALA B 1 115 ? -7.707 -25.984 -4.148 1 97.44 115 ALA B C 1
ATOM 2766 O O . ALA B 1 115 ? -8.344 -26.812 -3.49 1 97.44 115 ALA B O 1
ATOM 2767 N N . GLY B 1 116 ? -8.039 -25.672 -5.363 1 98.06 116 GLY B N 1
ATOM 2768 C CA . GLY B 1 116 ? -9.109 -26.359 -6.078 1 98.06 116 GLY B CA 1
ATOM 2769 C C . GLY B 1 116 ? -10.492 -25.891 -5.664 1 98.06 116 GLY B C 1
ATOM 2770 O O . GLY B 1 116 ? -11.461 -26.641 -5.781 1 98.06 116 GLY B O 1
ATOM 2771 N N . LYS B 1 117 ? -10.617 -24.672 -5.168 1 98.56 117 LYS B N 1
ATOM 2772 C CA . LYS B 1 117 ? -11.883 -24.234 -4.605 1 98.56 117 LYS B CA 1
ATOM 2773 C C . LYS B 1 117 ? -12.852 -23.797 -5.703 1 98.56 117 LYS B C 1
ATOM 2775 O O . LYS B 1 117 ? -14.062 -23.75 -5.492 1 98.56 117 LYS B O 1
ATOM 2780 N N . ALA B 1 118 ? -12.398 -23.406 -6.812 1 98.5 118 ALA B N 1
ATOM 2781 C CA . ALA B 1 118 ? -13.172 -23.094 -8.008 1 98.5 118 ALA B CA 1
ATOM 2782 C C . ALA B 1 118 ? -12.312 -23.188 -9.266 1 98.5 118 ALA B C 1
ATOM 2784 O O . ALA B 1 118 ? -11.094 -23 -9.211 1 98.5 118 ALA B O 1
ATOM 2785 N N . PRO B 1 119 ? -12.906 -23.484 -10.398 1 97.88 119 PRO B N 1
ATOM 2786 C CA . PRO B 1 119 ? -12.117 -23.672 -11.617 1 97.88 119 PRO B CA 1
ATOM 2787 C C . PRO B 1 119 ? -11.68 -22.344 -12.25 1 97.88 119 PRO B C 1
ATOM 2789 O O . PRO B 1 119 ? -10.734 -22.328 -13.039 1 97.88 119 PRO B O 1
ATOM 2792 N N . VAL B 1 120 ? -12.422 -21.219 -11.922 1 97.69 120 VAL B N 1
ATOM 2793 C CA . VAL B 1 120 ? -12.109 -19.953 -12.578 1 97.69 120 VAL B CA 1
ATOM 2794 C C . VAL B 1 120 ? -12.133 -18.812 -11.547 1 97.69 120 VAL B C 1
ATOM 2796 O O . VAL B 1 120 ? -12.828 -18.906 -10.531 1 97.69 120 VAL B O 1
ATOM 2799 N N . VAL B 1 121 ? -11.336 -17.828 -11.836 1 98.31 121 VAL B N 1
ATOM 2800 C CA . VAL B 1 121 ? -11.312 -16.562 -11.094 1 98.31 121 VAL B CA 1
ATOM 2801 C C . VAL B 1 121 ? -11.844 -15.438 -11.977 1 98.31 121 VAL B C 1
ATOM 2803 O O . VAL B 1 121 ? -11.336 -15.211 -13.078 1 98.31 121 VAL B O 1
ATOM 2806 N N . LEU B 1 122 ? -12.883 -14.805 -11.547 1 97.56 122 LEU B N 1
ATOM 2807 C CA . LEU B 1 122 ? -13.43 -13.641 -12.234 1 97.56 122 LEU B CA 1
ATOM 2808 C C . LEU B 1 122 ? -12.922 -12.352 -11.609 1 97.56 122 LEU B C 1
ATOM 2810 O O . LEU B 1 122 ? -13.312 -12.008 -10.492 1 97.56 122 LEU B O 1
ATOM 2814 N N . CYS B 1 123 ? -12.047 -11.695 -12.336 1 96.19 123 CYS B N 1
ATOM 2815 C CA . CYS B 1 123 ? -11.617 -10.367 -11.914 1 96.19 123 CYS B CA 1
ATOM 2816 C C . CYS B 1 123 ? -12.672 -9.32 -12.234 1 96.19 123 CYS B C 1
ATOM 2818 O O . CYS B 1 123 ? -13.039 -9.133 -13.398 1 96.19 123 CYS B O 1
ATOM 2820 N N . SER B 1 124 ? -13.117 -8.695 -11.172 1 93.31 124 SER B N 1
ATOM 2821 C CA . SER B 1 124 ? -14.172 -7.715 -11.359 1 93.31 124 SER B CA 1
ATOM 2822 C C . SER B 1 124 ? -13.711 -6.316 -10.961 1 93.31 124 SER B C 1
ATOM 2824 O O . SER B 1 124 ? -13.305 -6.098 -9.812 1 93.31 124 SER B O 1
ATOM 2826 N N . GLY B 1 125 ? -13.68 -5.449 -11.891 1 87.56 125 GLY B N 1
ATOM 2827 C CA . GLY B 1 125 ? -13.297 -4.074 -11.617 1 87.56 125 GLY B CA 1
ATOM 2828 C C . GLY B 1 125 ? -13 -3.277 -12.875 1 87.56 125 GLY B C 1
ATOM 2829 O O . GLY B 1 125 ? -12.188 -3.693 -13.703 1 87.56 125 GLY B O 1
ATOM 2830 N N . GLY B 1 126 ? -13.602 -2.227 -13.078 1 80.12 126 GLY B N 1
ATOM 2831 C CA . GLY B 1 126 ? -13.375 -1.294 -14.172 1 80.12 126 GLY B CA 1
ATOM 2832 C C . GLY B 1 126 ? -12.469 -0.137 -13.789 1 80.12 126 GLY B C 1
ATOM 2833 O O . GLY B 1 126 ? -11.695 -0.235 -12.836 1 80.12 126 GLY B O 1
ATOM 2834 N N . PRO B 1 127 ? -12.453 0.845 -14.664 1 74.56 127 PRO B N 1
ATOM 2835 C CA . PRO B 1 127 ? -11.664 2.031 -14.336 1 74.56 127 PRO B CA 1
ATOM 2836 C C . PRO B 1 127 ? -12.195 2.787 -13.125 1 74.56 127 PRO B C 1
ATOM 2838 O O . PRO B 1 127 ? -13.414 2.846 -12.914 1 74.56 127 PRO B O 1
ATOM 2841 N N . ALA B 1 128 ? -11.266 3.166 -12.32 1 69 128 ALA B N 1
ATOM 2842 C CA . ALA B 1 128 ? -11.703 4.004 -11.211 1 69 128 ALA B CA 1
ATOM 2843 C C . ALA B 1 128 ? -12.289 5.32 -11.703 1 69 128 ALA B C 1
ATOM 2845 O O . ALA B 1 128 ? -11.703 5.988 -12.562 1 69 128 ALA B O 1
ATOM 2846 N N . PRO B 1 129 ? -13.484 5.715 -11.25 1 65.81 129 PRO B N 1
ATOM 2847 C CA . PRO B 1 129 ? -14.148 6.922 -11.75 1 65.81 129 PRO B CA 1
ATOM 2848 C C . PRO B 1 129 ? -13.258 8.164 -11.656 1 65.81 129 PRO B C 1
ATOM 2850 O O . PRO B 1 129 ? -13.359 9.062 -12.5 1 65.81 129 PRO B O 1
ATOM 2853 N N . LEU B 1 130 ? -12.477 8.336 -10.68 1 65.56 130 LEU B N 1
ATOM 2854 C CA . LEU B 1 130 ? -11.641 9.523 -10.508 1 65.56 130 LEU B CA 1
ATOM 2855 C C . LEU B 1 130 ? -10.188 9.227 -10.852 1 65.56 130 LEU B C 1
ATOM 2857 O O . LEU B 1 130 ? -9.289 9.984 -10.477 1 65.56 130 LEU B O 1
ATOM 2861 N N . ALA B 1 131 ? -10.062 8.234 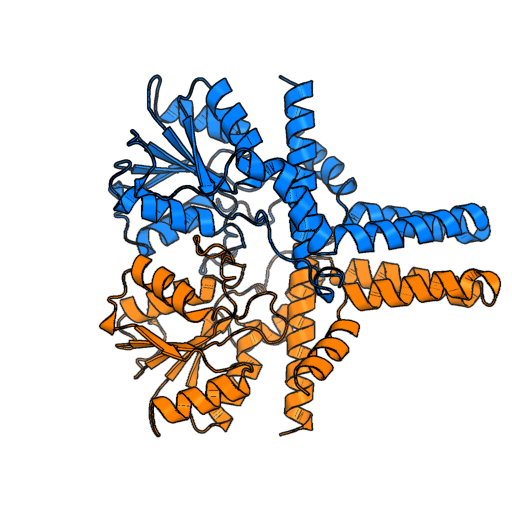-11.727 1 68.19 131 ALA B N 1
ATOM 2862 C CA . ALA B 1 131 ? -8.688 7.879 -12.062 1 68.19 131 ALA B CA 1
ATOM 2863 C C . ALA B 1 131 ? -8.141 8.781 -13.172 1 68.19 131 ALA B C 1
ATOM 2865 O O . ALA B 1 131 ? -8.906 9.305 -13.984 1 68.19 131 ALA B O 1
ATOM 2866 N 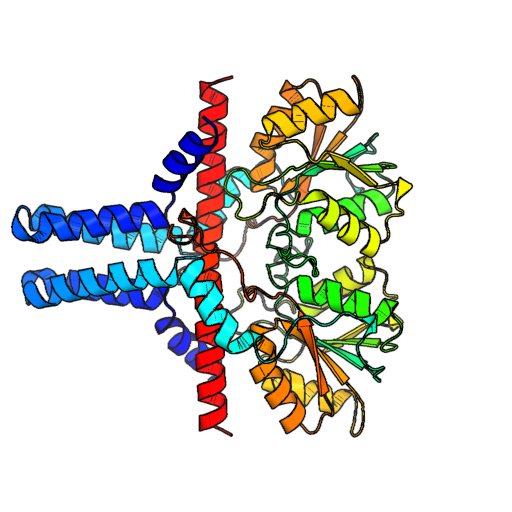N . ARG B 1 132 ? -6.781 8.922 -13.125 1 68.88 132 ARG B N 1
ATOM 2867 C CA . ARG B 1 132 ? -6.062 9.688 -14.133 1 68.88 132 ARG B CA 1
ATOM 2868 C C . ARG B 1 132 ? -6.18 9.039 -15.508 1 68.88 132 ARG B C 1
ATOM 2870 O O . ARG B 1 132 ? -6.16 9.727 -16.531 1 68.88 132 ARG B O 1
ATOM 2877 N N . THR B 1 133 ? -6.203 7.742 -15.445 1 65.81 133 THR B N 1
ATOM 2878 C CA . THR B 1 133 ? -6.246 6.984 -16.688 1 65.81 133 THR B CA 1
ATOM 2879 C C . THR B 1 133 ? -7.527 6.16 -16.781 1 65.81 133 THR B C 1
ATOM 2881 O O . THR B 1 133 ? -8.094 5.773 -15.758 1 65.81 133 THR B O 1
ATOM 2884 N N . SER B 1 134 ? -7.902 5.984 -17.953 1 71.25 134 SER B N 1
ATOM 2885 C CA . SER B 1 134 ? -9.086 5.176 -18.219 1 71.25 134 SER B CA 1
ATOM 2886 C C . SER B 1 134 ? -8.727 3.707 -18.391 1 71.25 134 SER B C 1
ATOM 2888 O O . SER B 1 134 ? -9.594 2.873 -18.641 1 71.25 134 SER B O 1
ATOM 2890 N N . VAL B 1 135 ? -7.477 3.379 -18.219 1 75.19 135 VAL B N 1
ATOM 2891 C CA . VAL B 1 135 ? -7.051 1.991 -18.375 1 75.19 135 VAL B CA 1
ATOM 2892 C C . VAL B 1 135 ? -7.641 1.142 -17.25 1 75.19 135 VAL B C 1
ATOM 2894 O O . VAL B 1 135 ? -7.461 1.451 -16.062 1 75.19 135 VAL B O 1
ATOM 2897 N N . PRO B 1 136 ? -8.383 0.105 -17.703 1 80.81 136 PRO B N 1
ATOM 2898 C CA . PRO B 1 136 ? -8.961 -0.758 -16.672 1 80.81 136 PRO B CA 1
ATOM 2899 C C . PRO B 1 136 ? -7.895 -1.498 -15.867 1 80.81 136 PRO B C 1
ATOM 2901 O O . PRO B 1 136 ? -6.824 -1.812 -16.391 1 80.81 136 PRO B O 1
ATOM 2904 N N . GLU B 1 137 ? -8.203 -1.735 -14.656 1 86.81 137 GLU B N 1
ATOM 2905 C CA . GLU B 1 137 ? -7.301 -2.396 -13.719 1 86.81 137 GLU B CA 1
ATOM 2906 C C . GLU B 1 137 ? -7.203 -3.893 -14.008 1 86.81 137 GLU B C 1
ATOM 2908 O O . GLU B 1 137 ? -6.125 -4.48 -13.906 1 86.81 137 GLU B O 1
ATOM 2913 N N . CYS B 1 138 ? -8.195 -4.539 -14.539 1 86.31 138 CYS B N 1
ATOM 2914 C CA . CYS B 1 138 ? -8.367 -5.988 -14.516 1 86.31 138 CYS B CA 1
ATOM 2915 C C . CYS B 1 138 ? -7.355 -6.672 -15.43 1 86.31 138 CYS B C 1
ATOM 2917 O O . CYS B 1 138 ? -6.828 -7.734 -15.086 1 86.31 138 CYS B O 1
ATOM 2919 N N . PRO B 1 139 ? -6.953 -6.066 -16.531 1 84.44 139 PRO B N 1
ATOM 2920 C CA . PRO B 1 139 ? -5.91 -6.723 -17.328 1 84.44 139 PRO B CA 1
ATOM 2921 C C . PRO B 1 139 ? -4.598 -6.875 -16.562 1 84.44 139 PRO B C 1
ATOM 2923 O O . PRO B 1 139 ? -3.916 -7.898 -16.688 1 84.44 139 PRO B O 1
ATOM 2926 N N . GLY B 1 140 ? -4.262 -5.824 -15.797 1 89.62 140 GLY B N 1
ATOM 2927 C CA . GLY B 1 140 ? -3.092 -5.934 -14.945 1 89.62 140 GLY B CA 1
ATOM 2928 C C . GLY B 1 140 ? -3.227 -7.012 -13.883 1 89.62 140 GLY B C 1
ATOM 2929 O O . GLY B 1 140 ? -2.268 -7.73 -13.594 1 89.62 140 GLY B O 1
ATOM 2930 N N . VAL B 1 141 ? -4.441 -7.152 -13.391 1 94.44 141 VAL B N 1
ATOM 2931 C CA . VAL B 1 141 ? -4.711 -8.172 -12.383 1 94.44 141 VAL B CA 1
ATOM 2932 C C . VAL B 1 141 ? -4.582 -9.562 -13.008 1 94.44 141 VAL B C 1
ATOM 2934 O O . VAL B 1 141 ? -4.016 -10.477 -12.398 1 94.44 141 VAL B O 1
ATOM 2937 N N . SER B 1 142 ? -5.07 -9.633 -14.219 1 94.19 142 SER B N 1
ATOM 2938 C CA . SER B 1 142 ? -4.965 -10.898 -14.945 1 94.19 142 SER B CA 1
ATOM 2939 C C . SER B 1 142 ? -3.508 -11.312 -15.117 1 94.19 142 SER B C 1
ATOM 2941 O O . SER B 1 142 ? -3.166 -12.484 -14.938 1 94.19 142 SER B O 1
ATOM 2943 N N . ARG B 1 143 ? -2.689 -10.383 -15.461 1 93 143 ARG B N 1
ATOM 2944 C CA . ARG B 1 143 ? -1.265 -10.664 -15.617 1 93 143 ARG B CA 1
ATOM 2945 C C . ARG B 1 143 ? -0.65 -11.148 -14.305 1 93 143 ARG B C 1
ATOM 2947 O O . ARG B 1 143 ? 0.142 -12.086 -14.297 1 93 143 ARG B O 1
ATOM 2954 N N . LEU B 1 144 ? -0.995 -10.5 -13.25 1 95.19 144 LEU B N 1
ATOM 2955 C CA . LEU B 1 144 ? -0.511 -10.883 -11.93 1 95.19 144 LEU B CA 1
ATOM 2956 C C . LEU B 1 144 ? -0.925 -12.312 -11.594 1 95.19 144 LEU B C 1
ATOM 2958 O O . LEU B 1 144 ? -0.103 -13.109 -11.133 1 95.19 144 LEU B O 1
ATOM 2962 N N . LEU B 1 145 ? -2.164 -12.617 -11.883 1 97.31 145 LEU B N 1
ATOM 2963 C CA . LEU B 1 145 ? -2.672 -13.953 -11.594 1 97.31 145 LEU B CA 1
ATOM 2964 C C . LEU B 1 145 ? -1.965 -15.008 -12.445 1 97.31 145 LEU B C 1
ATOM 2966 O O . LEU B 1 145 ? -1.658 -16.094 -11.969 1 97.31 145 LEU B O 1
ATOM 2970 N N . ARG B 1 146 ? -1.73 -14.672 -13.672 1 96.56 146 ARG B N 1
ATOM 2971 C CA . ARG B 1 146 ? -0.974 -15.578 -14.531 1 96.56 146 ARG B CA 1
ATOM 2972 C C . ARG B 1 146 ? 0.423 -15.828 -13.969 1 96.56 146 ARG B C 1
ATOM 2974 O O . ARG B 1 146 ? 0.895 -16.969 -13.945 1 96.56 146 ARG B O 1
ATOM 2981 N N . ASP B 1 147 ? 0.989 -14.766 -13.531 1 94.62 147 ASP B N 1
ATOM 2982 C CA . ASP B 1 147 ? 2.332 -14.867 -12.977 1 94.62 147 ASP B CA 1
ATOM 2983 C C . ASP B 1 147 ? 2.324 -15.664 -11.664 1 94.62 147 ASP B C 1
ATOM 2985 O O . ASP B 1 147 ? 3.357 -16.188 -11.25 1 94.62 147 ASP B O 1
ATOM 2989 N N . MET B 1 148 ? 1.18 -15.758 -11.055 1 96.44 148 MET B N 1
ATOM 2990 C CA . MET B 1 148 ? 1.04 -16.562 -9.836 1 96.44 148 MET B CA 1
ATOM 2991 C C . MET B 1 148 ? 0.699 -18 -10.18 1 96.44 148 MET B C 1
ATOM 2993 O O . MET B 1 148 ? 0.494 -18.828 -9.281 1 96.44 148 MET B O 1
ATOM 2997 N N . GLY B 1 149 ? 0.492 -18.312 -11.438 1 95.44 149 GLY B N 1
ATOM 2998 C CA . GLY B 1 149 ? 0.421 -19.703 -11.82 1 95.44 149 GLY B CA 1
ATOM 2999 C C . GLY B 1 149 ? -0.913 -20.094 -12.438 1 95.44 149 GLY B C 1
ATOM 3000 O O . GLY B 1 149 ? -1.123 -21.25 -12.812 1 95.44 149 GLY B O 1
ATOM 3001 N N . LEU B 1 150 ? -1.83 -19.156 -12.57 1 97.81 150 LEU B N 1
ATOM 3002 C CA . LEU B 1 150 ? -3.111 -19.484 -13.195 1 97.81 150 LEU B CA 1
ATOM 3003 C C . LEU B 1 150 ? -2.986 -19.5 -14.711 1 97.81 150 LEU B C 1
ATOM 3005 O O . LEU B 1 150 ? -2.396 -18.594 -15.305 1 97.81 150 LEU B O 1
ATOM 3009 N N . PRO B 1 151 ? -3.498 -20.531 -15.328 1 97.94 151 PRO B N 1
ATOM 3010 C CA . PRO B 1 151 ? -3.564 -20.5 -16.797 1 97.94 151 PRO B CA 1
ATOM 3011 C C . PRO B 1 151 ? -4.574 -19.484 -17.312 1 97.94 151 PRO B C 1
ATOM 3013 O O . PRO B 1 151 ? -5.531 -19.141 -16.625 1 97.94 151 PRO B O 1
ATOM 3016 N N . PRO B 1 152 ? -4.367 -18.969 -18.5 1 96.94 152 PRO B N 1
ATOM 3017 C CA . PRO B 1 152 ? -5.242 -17.938 -19.047 1 96.94 152 PRO B CA 1
ATOM 3018 C C . PRO B 1 152 ? -6.715 -18.344 -19.047 1 96.94 152 PRO B C 1
ATOM 3020 O O . PRO B 1 152 ? -7.594 -17.516 -18.828 1 96.94 152 PRO B O 1
ATOM 3023 N N . GLU B 1 153 ? -7.012 -19.594 -19.281 1 97.62 153 GLU B N 1
ATOM 3024 C CA . GLU B 1 153 ? -8.391 -20.062 -19.375 1 97.62 153 GLU B CA 1
ATOM 3025 C C . GLU B 1 153 ? -9.078 -20.047 -18.016 1 97.62 153 GLU B C 1
ATOM 3027 O O . GLU B 1 153 ? -10.312 -20.141 -17.938 1 97.62 153 GLU B O 1
ATOM 3032 N N . ALA B 1 154 ? -8.336 -19.953 -16.922 1 98.31 154 ALA B N 1
ATOM 3033 C CA . ALA B 1 154 ? -8.898 -19.922 -15.57 1 98.31 154 ALA B CA 1
ATOM 3034 C C . ALA B 1 154 ? -9.203 -18.5 -15.117 1 98.31 154 ALA B C 1
ATOM 3036 O O . ALA B 1 154 ? -9.703 -18.281 -14.008 1 98.31 154 ALA B O 1
ATOM 3037 N N . ILE B 1 155 ? -8.914 -17.531 -15.984 1 98.06 155 ILE B N 1
ATOM 3038 C CA . ILE B 1 155 ? -9.055 -16.141 -15.594 1 98.06 155 ILE B CA 1
ATOM 3039 C C . ILE B 1 155 ? -10.102 -15.461 -16.484 1 98.06 155 ILE B C 1
ATOM 3041 O O . ILE B 1 155 ? -9.945 -15.414 -17.703 1 98.06 155 ILE B O 1
ATOM 3045 N N . LEU B 1 156 ? -11.125 -15.023 -15.859 1 96.06 156 LEU B N 1
ATOM 3046 C CA . LEU B 1 156 ? -12.148 -14.219 -16.531 1 96.06 156 LEU B CA 1
ATOM 3047 C C . LEU B 1 156 ? -12.047 -12.758 -16.094 1 96.06 156 LEU B C 1
ATOM 3049 O O . LEU B 1 156 ? -11.609 -12.461 -14.984 1 96.06 156 LEU B O 1
ATOM 3053 N N . VAL B 1 157 ? -12.461 -11.852 -17.031 1 94 157 VAL B N 1
ATOM 3054 C CA . VAL B 1 157 ? -12.32 -10.43 -16.734 1 94 157 VAL B CA 1
ATOM 3055 C C . VAL B 1 157 ? -13.656 -9.719 -16.969 1 94 157 VAL B C 1
ATOM 3057 O O . VAL B 1 157 ? -14.32 -9.938 -17.984 1 94 157 VAL B O 1
ATOM 3060 N N . GLU B 1 158 ? -14.117 -9.008 -15.992 1 92.5 158 GLU B N 1
ATOM 3061 C CA . GLU B 1 158 ? -15.188 -8.016 -16.078 1 92.5 158 GLU B CA 1
ATOM 3062 C C . GLU B 1 158 ? -14.656 -6.617 -15.781 1 92.5 158 GLU B C 1
ATOM 3064 O O . GLU B 1 158 ? -14.375 -6.285 -14.625 1 92.5 158 GLU B O 1
ATOM 3069 N N . ALA B 1 159 ? -14.531 -5.816 -16.828 1 89.75 159 ALA B N 1
ATOM 3070 C CA . ALA B 1 159 ? -13.766 -4.574 -16.703 1 89.75 159 ALA B CA 1
ATOM 3071 C C . ALA B 1 159 ? -14.68 -3.357 -16.797 1 89.75 159 ALA B C 1
ATOM 3073 O O . ALA B 1 159 ? -14.211 -2.23 -16.969 1 89.75 159 ALA B O 1
ATOM 3074 N N . ASP B 1 160 ? -15.984 -3.535 -16.562 1 88.75 160 ASP B N 1
ATOM 3075 C CA . ASP B 1 160 ? -16.906 -2.438 -16.844 1 88.75 160 ASP B CA 1
ATOM 3076 C C . ASP B 1 160 ? -17.422 -1.811 -15.562 1 88.75 160 ASP B C 1
ATOM 3078 O O . ASP B 1 160 ? -17.969 -0.707 -15.578 1 88.75 160 ASP B O 1
ATOM 3082 N N . SER B 1 161 ? -17.312 -2.5 -14.492 1 90.25 161 SER B N 1
ATOM 3083 C CA . SER B 1 161 ? -17.906 -2.039 -13.242 1 90.25 161 SER B CA 1
ATOM 3084 C C . SER B 1 161 ? -17.141 -0.851 -12.664 1 90.25 161 SER B C 1
ATOM 3086 O O . SER B 1 161 ? -15.914 -0.811 -12.727 1 90.25 161 SER B O 1
ATOM 3088 N N . ARG B 1 162 ? -17.906 0.075 -12.094 1 87.31 162 ARG B N 1
ATOM 3089 C CA . ARG B 1 162 ? -17.312 1.262 -11.492 1 87.31 162 ARG B CA 1
ATOM 3090 C C . ARG B 1 162 ? -17.609 1.338 -10.008 1 87.31 162 ARG B C 1
ATOM 3092 O O . ARG B 1 162 ? -17.078 2.193 -9.297 1 87.31 162 ARG B O 1
ATOM 3099 N N . THR B 1 163 ? -18.578 0.608 -9.57 1 89.31 163 THR B N 1
ATOM 3100 C CA . THR B 1 163 ? -18.969 0.535 -8.164 1 89.31 163 THR B CA 1
ATOM 3101 C C . THR B 1 163 ? -19.109 -0.917 -7.719 1 89.31 163 THR B C 1
ATOM 3103 O O . THR B 1 163 ? -19.203 -1.821 -8.555 1 89.31 163 THR B O 1
ATOM 3106 N N . THR B 1 164 ? -19.141 -1.074 -6.457 1 91.75 164 THR B N 1
ATOM 3107 C CA . THR B 1 164 ? -19.328 -2.418 -5.918 1 91.75 164 THR B CA 1
ATOM 3108 C C . THR B 1 164 ? -20.672 -2.988 -6.34 1 91.75 164 THR B C 1
ATOM 3110 O O . THR B 1 164 ? -20.797 -4.18 -6.629 1 91.75 164 THR B O 1
ATOM 3113 N N . ALA B 1 165 ? -21.688 -2.152 -6.375 1 91.31 165 ALA B N 1
ATOM 3114 C CA . ALA B 1 165 ? -23.016 -2.576 -6.832 1 91.31 165 ALA B CA 1
ATOM 3115 C C . ALA B 1 165 ? -22.969 -3.033 -8.289 1 91.31 165 ALA B C 1
ATOM 3117 O O . ALA B 1 165 ? -23.578 -4.039 -8.648 1 91.31 165 ALA B O 1
ATOM 3118 N N . GLU B 1 166 ? -22.234 -2.295 -9.062 1 93 166 GLU B N 1
ATOM 3119 C CA . GLU B 1 166 ? -22.062 -2.68 -10.461 1 93 166 GLU B CA 1
ATOM 3120 C C . GLU B 1 166 ? -21.281 -3.979 -10.586 1 93 166 GLU B C 1
ATOM 3122 O O . GLU B 1 166 ? -21.562 -4.809 -11.453 1 93 166 GLU B O 1
ATOM 3127 N N . ASN B 1 167 ? -20.25 -4.176 -9.766 1 93.81 167 ASN B N 1
ATOM 3128 C CA . ASN B 1 167 ? -19.547 -5.449 -9.742 1 93.81 167 ASN B CA 1
ATOM 3129 C C . ASN B 1 167 ? -20.5 -6.625 -9.586 1 93.81 167 ASN B C 1
ATOM 3131 O O . ASN B 1 167 ? -20.438 -7.594 -10.344 1 93.81 167 ASN B O 1
ATOM 3135 N N . ALA B 1 168 ? -21.359 -6.473 -8.609 1 94.38 168 ALA B N 1
ATOM 3136 C CA . ALA B 1 168 ? -22.312 -7.531 -8.297 1 94.38 168 ALA B CA 1
ATOM 3137 C C . ALA B 1 168 ? -23.266 -7.77 -9.461 1 94.38 168 ALA B C 1
ATOM 3139 O O . ALA B 1 168 ? -23.469 -8.914 -9.883 1 94.38 168 ALA B O 1
ATOM 3140 N N . ARG B 1 169 ? -23.781 -6.734 -10.008 1 94.5 169 ARG B N 1
ATOM 3141 C CA . ARG B 1 169 ? -24.75 -6.836 -11.094 1 94.5 169 ARG B CA 1
ATOM 3142 C C . ARG B 1 169 ? -24.125 -7.461 -12.336 1 94.5 169 ARG B C 1
ATOM 3144 O O . ARG B 1 169 ? -24.688 -8.367 -12.938 1 94.5 169 ARG B O 1
ATOM 3151 N N . HIS B 1 170 ? -22.953 -6.973 -12.68 1 94.69 170 HIS B N 1
ATOM 3152 C CA . HIS B 1 170 ? -22.281 -7.484 -13.867 1 94.69 170 HIS B CA 1
ATOM 3153 C C . HIS B 1 170 ? -21.844 -8.93 -13.672 1 94.69 170 HIS B C 1
ATOM 3155 O O . HIS B 1 170 ? -21.844 -9.719 -14.617 1 94.69 170 HIS B O 1
ATOM 3161 N N . THR B 1 171 ? -21.438 -9.219 -12.438 1 94.12 171 THR B N 1
ATOM 3162 C CA . THR B 1 171 ? -21.109 -10.602 -12.125 1 94.12 171 THR B CA 1
ATOM 3163 C C . THR B 1 171 ? -22.328 -11.508 -12.289 1 94.12 171 THR B C 1
ATOM 3165 O O . THR B 1 171 ? -22.234 -12.57 -12.906 1 94.12 171 THR B O 1
ATOM 3168 N N . ARG B 1 172 ? -23.406 -11.07 -11.805 1 94.12 172 ARG B N 1
ATOM 3169 C CA . ARG B 1 172 ? -24.641 -11.828 -11.93 1 94.12 172 ARG B CA 1
ATOM 3170 C C . ARG B 1 172 ? -25 -12.062 -13.398 1 94.12 172 ARG B C 1
ATOM 3172 O O . ARG B 1 172 ? -25.422 -13.156 -13.773 1 94.12 172 ARG B O 1
ATOM 3179 N N . GLU B 1 173 ? -24.859 -11.086 -14.125 1 93.62 173 GLU B N 1
ATOM 3180 C CA . GLU B 1 173 ? -25.188 -11.156 -15.547 1 93.62 173 GLU B CA 1
ATOM 3181 C C . GLU B 1 173 ? -24.281 -12.156 -16.266 1 93.62 173 GLU B C 1
ATOM 3183 O O . GLU B 1 173 ? -24.719 -12.836 -17.203 1 93.62 173 GLU B O 1
ATOM 3188 N N . ARG B 1 174 ? -23.078 -12.242 -15.805 1 91.88 174 ARG B N 1
ATOM 3189 C CA . ARG B 1 174 ? -22.094 -13.094 -16.453 1 91.88 174 ARG B CA 1
ATOM 3190 C C . ARG B 1 174 ? -22.234 -14.547 -16.016 1 91.88 174 ARG B C 1
ATOM 3192 O O . ARG B 1 174 ? -22.031 -15.469 -16.797 1 91.88 174 ARG B O 1
ATOM 3199 N N . LEU B 1 175 ? -22.469 -14.797 -14.773 1 89.88 175 LEU B N 1
ATOM 3200 C CA . LEU B 1 175 ? -22.453 -16.141 -14.203 1 89.88 175 LEU B CA 1
ATOM 3201 C C . LEU B 1 175 ? -23.844 -16.781 -14.273 1 89.88 175 LEU B C 1
ATOM 3203 O O . LEU B 1 175 ? -23.969 -18 -14.336 1 89.88 175 LEU B O 1
ATOM 3207 N N . GLY B 1 176 ? -24.859 -16.094 -14.273 1 84.69 176 GLY B N 1
ATOM 3208 C CA . GLY B 1 176 ? -26.203 -16.641 -14.203 1 84.69 176 GLY B CA 1
ATOM 3209 C C . GLY B 1 176 ? -26.656 -16.922 -12.789 1 84.69 176 GLY B C 1
ATOM 3210 O O . GLY B 1 176 ? -25.922 -16.688 -11.836 1 84.69 176 GLY B O 1
ATOM 3211 N N . ALA B 1 177 ? -27.875 -17.469 -12.625 1 82.88 177 ALA B N 1
ATOM 3212 C CA . ALA B 1 177 ? -28.469 -17.703 -11.312 1 82.88 177 ALA B CA 1
ATOM 3213 C C . ALA B 1 177 ? -27.984 -19.016 -10.719 1 82.88 177 ALA B C 1
ATOM 3215 O O . ALA B 1 177 ? -27.719 -19.984 -11.453 1 82.88 177 ALA B O 1
ATOM 3216 N N . GLY B 1 178 ? -27.766 -19.094 -9.453 1 85.38 178 GLY B N 1
ATOM 3217 C CA . GLY B 1 178 ? -27.547 -20.344 -8.742 1 85.38 178 GLY B CA 1
ATOM 3218 C C . GLY B 1 178 ? -26.078 -20.688 -8.602 1 85.38 178 GLY B C 1
ATOM 3219 O O . GLY B 1 178 ? -25.734 -21.734 -8.055 1 85.38 178 GLY B O 1
ATOM 3220 N N . GLN B 1 179 ? -25.234 -19.828 -9.031 1 91.31 179 GLN B N 1
ATOM 3221 C CA . GLN B 1 179 ? -23.812 -20.141 -8.938 1 91.31 179 GLN B CA 1
ATOM 3222 C C . GLN B 1 179 ? -23.281 -19.797 -7.551 1 91.31 179 GLN B C 1
ATOM 3224 O O . GLN B 1 179 ? -23.609 -18.75 -6.992 1 91.31 179 GLN B O 1
ATOM 3229 N N . ARG B 1 180 ? -22.578 -20.734 -7.051 1 96.62 180 ARG B N 1
ATOM 3230 C CA . ARG B 1 180 ? -21.859 -20.5 -5.797 1 96.62 180 ARG B CA 1
ATOM 3231 C C . ARG B 1 180 ? -20.594 -19.703 -6.027 1 96.62 180 ARG B C 1
ATOM 3233 O O . ARG B 1 180 ? -19.781 -20.047 -6.887 1 96.62 180 ARG B O 1
ATOM 3240 N N . VAL B 1 181 ? -20.469 -18.656 -5.27 1 97.81 181 VAL B N 1
ATOM 3241 C CA . VAL B 1 181 ? -19.359 -17.719 -5.484 1 97.81 181 VAL B CA 1
ATOM 3242 C C . VAL B 1 181 ? -18.531 -17.609 -4.211 1 97.81 181 VAL B C 1
ATOM 3244 O O . VAL B 1 181 ? -19.078 -17.5 -3.109 1 97.81 181 VAL B O 1
ATOM 3247 N N . LEU B 1 182 ? -17.234 -17.75 -4.305 1 98.69 182 LEU B N 1
ATOM 3248 C CA . LEU B 1 182 ? -16.328 -17.234 -3.283 1 98.69 182 LEU B CA 1
ATOM 3249 C C . LEU B 1 182 ? -15.93 -15.797 -3.582 1 98.69 182 LEU B C 1
ATOM 3251 O O . LEU B 1 182 ? -15.336 -15.516 -4.625 1 98.69 182 LEU B O 1
ATOM 3255 N N . LEU B 1 183 ? -16.281 -14.883 -2.717 1 98.69 183 LEU B N 1
ATOM 3256 C CA . LEU B 1 183 ? -16.031 -13.461 -2.914 1 98.69 183 LEU B CA 1
ATOM 3257 C C . LEU B 1 183 ? -14.742 -13.039 -2.213 1 98.69 183 LEU B C 1
ATOM 3259 O O . LEU B 1 183 ? -14.656 -13.07 -0.983 1 98.69 183 LEU B O 1
ATOM 3263 N N . VAL B 1 184 ? -13.773 -12.672 -3.029 1 98.69 184 VAL B N 1
ATOM 3264 C CA . VAL B 1 184 ? -12.469 -12.312 -2.488 1 98.69 184 VAL B CA 1
ATOM 3265 C C . VAL B 1 184 ? -12.312 -10.789 -2.488 1 98.69 184 VAL B C 1
ATOM 3267 O O . VAL B 1 184 ? -12.328 -10.156 -3.547 1 98.69 184 VAL B O 1
ATOM 3270 N N . THR B 1 185 ? -12.125 -10.234 -1.379 1 98.12 185 THR B N 1
ATOM 3271 C CA . THR B 1 185 ? -11.773 -8.828 -1.194 1 98.12 185 THR B CA 1
ATOM 3272 C C . THR B 1 185 ? -11.211 -8.586 0.204 1 98.12 185 THR B C 1
ATOM 3274 O O . THR B 1 185 ? -11.086 -9.523 0.998 1 98.12 185 THR B O 1
ATOM 3277 N N . SER B 1 186 ? -10.734 -7.383 0.466 1 97.44 186 SER B N 1
ATOM 3278 C CA . SER B 1 186 ? -10.219 -7.043 1.789 1 97.44 186 SER B CA 1
ATOM 3279 C C . SER B 1 186 ? -11.297 -7.191 2.857 1 97.44 186 SER B C 1
ATOM 3281 O O . SER B 1 186 ? -12.461 -6.859 2.621 1 97.44 186 SER B O 1
ATOM 3283 N N . ALA B 1 187 ? -10.891 -7.574 4.023 1 97.12 187 ALA B N 1
ATOM 3284 C CA . ALA B 1 187 ? -11.812 -7.852 5.117 1 97.12 187 ALA B CA 1
ATOM 3285 C C . ALA B 1 187 ? -12.656 -6.625 5.453 1 97.12 187 ALA B C 1
ATOM 3287 O O . ALA B 1 187 ? -13.844 -6.742 5.777 1 97.12 187 ALA B O 1
ATOM 3288 N N . ARG B 1 188 ? -12.086 -5.457 5.371 1 97.25 188 ARG B N 1
ATOM 3289 C CA . ARG B 1 188 ? -12.812 -4.238 5.711 1 97.25 188 ARG B CA 1
ATOM 3290 C C . ARG B 1 188 ? -13.836 -3.891 4.641 1 97.25 188 ARG B C 1
ATOM 3292 O O . ARG B 1 188 ? -14.805 -3.172 4.91 1 97.25 188 ARG B O 1
ATOM 3299 N N . HIS B 1 189 ? -13.617 -4.387 3.463 1 97.5 189 HIS B N 1
ATOM 3300 C CA . HIS B 1 189 ? -14.531 -4.145 2.352 1 97.5 189 HIS B CA 1
ATOM 3301 C C . HIS B 1 189 ? -15.617 -5.211 2.289 1 97.5 189 HIS B C 1
ATOM 3303 O O . HIS B 1 189 ? -16.641 -5.023 1.628 1 97.5 189 HIS B O 1
ATOM 3309 N N . MET B 1 190 ? -15.469 -6.297 2.938 1 98.12 190 MET B N 1
ATOM 3310 C CA . MET B 1 190 ? -16.266 -7.508 2.773 1 98.12 190 MET B CA 1
ATOM 3311 C C . MET B 1 190 ? -17.719 -7.262 3.176 1 98.12 190 MET B C 1
ATOM 3313 O O . MET B 1 190 ? -18.641 -7.695 2.48 1 98.12 190 MET B O 1
ATOM 3317 N N . PRO B 1 191 ? -17.984 -6.492 4.285 1 97.25 191 PRO B N 1
ATOM 3318 C CA . PRO B 1 191 ? -19.391 -6.301 4.664 1 97.25 191 PRO B CA 1
ATOM 3319 C C . PRO B 1 191 ? -20.203 -5.645 3.561 1 97.25 191 PRO B C 1
ATOM 3321 O O . PRO B 1 191 ? -21.281 -6.137 3.215 1 97.25 191 PRO B O 1
ATOM 3324 N N . ARG B 1 192 ? -19.734 -4.656 2.977 1 95.62 192 ARG B N 1
ATOM 3325 C CA . ARG B 1 192 ? -20.453 -3.943 1.934 1 95.62 192 ARG B CA 1
ATOM 3326 C C . ARG B 1 192 ? -20.5 -4.754 0.643 1 95.62 192 ARG B C 1
ATOM 3328 O O . ARG B 1 192 ? -21.516 -4.789 -0.043 1 95.62 192 ARG B O 1
ATOM 3335 N N . ALA B 1 193 ? -19.406 -5.414 0.335 1 96.88 193 ALA B N 1
ATOM 3336 C CA . ALA B 1 193 ? -19.328 -6.219 -0.881 1 96.88 193 ALA B CA 1
ATOM 3337 C C . ALA B 1 193 ? -20.297 -7.398 -0.82 1 96.88 193 ALA B C 1
ATOM 3339 O O . ALA B 1 193 ? -21.062 -7.629 -1.757 1 96.88 193 ALA B O 1
ATOM 3340 N N . LEU B 1 194 ? -20.234 -8.086 0.27 1 96.56 194 LEU B N 1
ATOM 3341 C CA . LEU B 1 194 ? -21.094 -9.25 0.443 1 96.56 194 LEU B CA 1
ATOM 3342 C C . LEU B 1 194 ? -22.562 -8.844 0.349 1 96.56 194 LEU B C 1
ATOM 3344 O O . LEU B 1 194 ? -23.359 -9.523 -0.303 1 96.56 194 LEU B O 1
ATOM 3348 N N . ALA B 1 195 ? -22.922 -7.77 0.974 1 95.06 195 ALA B N 1
ATOM 3349 C CA . ALA B 1 195 ? -24.297 -7.266 0.916 1 95.06 195 ALA B CA 1
ATOM 3350 C C . ALA B 1 195 ? -24.719 -6.973 -0.523 1 95.06 195 ALA B C 1
ATOM 3352 O O . ALA B 1 195 ? -25.812 -7.344 -0.945 1 95.06 195 ALA B O 1
ATOM 3353 N N . ALA B 1 196 ? -23.875 -6.355 -1.284 1 94.62 196 ALA B N 1
ATOM 3354 C CA . ALA B 1 196 ? -24.172 -6.012 -2.672 1 94.62 196 ALA B CA 1
ATOM 3355 C C . ALA B 1 196 ? -24.375 -7.266 -3.52 1 94.62 196 ALA B C 1
ATOM 3357 O O . ALA B 1 196 ? -25.312 -7.344 -4.316 1 94.62 196 ALA B O 1
ATOM 3358 N N . PHE B 1 197 ? -23.516 -8.227 -3.316 1 95.88 197 PHE B N 1
ATOM 3359 C CA . PHE B 1 197 ? -23.578 -9.445 -4.113 1 95.88 197 PHE B CA 1
ATOM 3360 C C . PHE B 1 197 ? -24.812 -10.266 -3.76 1 95.88 197 PHE B C 1
ATOM 3362 O O . PHE B 1 197 ? -25.484 -10.797 -4.645 1 95.88 197 PHE B O 1
ATOM 3369 N N . ARG B 1 198 ? -25.125 -10.336 -2.508 1 93.62 198 ARG B N 1
ATOM 3370 C CA . ARG B 1 198 ? -26.312 -11.07 -2.086 1 93.62 198 ARG B CA 1
ATOM 3371 C C . ARG B 1 198 ? -27.578 -10.375 -2.551 1 93.62 198 ARG B C 1
ATOM 3373 O O . ARG B 1 198 ? -28.531 -11.023 -2.973 1 93.62 198 ARG B O 1
ATOM 3380 N N . ARG B 1 199 ? -27.594 -9.109 -2.529 1 92.69 199 ARG B N 1
ATOM 3381 C CA . ARG B 1 199 ? -28.719 -8.336 -3.025 1 92.69 199 ARG B CA 1
ATOM 3382 C C . ARG B 1 199 ? -28.938 -8.562 -4.52 1 92.69 199 ARG B C 1
ATOM 3384 O O . ARG B 1 199 ? -30.062 -8.539 -5.004 1 92.69 199 ARG B O 1
ATOM 3391 N N . ALA B 1 200 ? -27.875 -8.781 -5.203 1 93.12 200 ALA B N 1
ATOM 3392 C CA . ALA B 1 200 ? -27.938 -9.023 -6.641 1 93.12 200 ALA B CA 1
ATOM 3393 C C . ALA B 1 200 ? -28.375 -10.453 -6.934 1 93.12 200 ALA B C 1
ATOM 3395 O O . ALA B 1 200 ? -28.484 -10.852 -8.094 1 93.12 200 ALA B O 1
ATOM 3396 N N . GLY B 1 201 ? -28.578 -11.297 -5.887 1 93.69 201 GLY B N 1
ATOM 3397 C CA . GLY B 1 201 ? -29.094 -12.648 -6.051 1 93.69 201 GLY B CA 1
ATOM 3398 C C . GLY B 1 201 ? -27.984 -13.68 -6.195 1 93.69 201 GLY B C 1
ATOM 3399 O O . GLY B 1 201 ? -28.203 -14.758 -6.742 1 93.69 201 GLY B O 1
ATOM 3400 N N . ILE B 1 202 ? -26.781 -13.344 -5.766 1 95.31 202 ILE B N 1
ATOM 3401 C CA . ILE B 1 202 ? -25.656 -14.25 -5.879 1 95.31 202 ILE B CA 1
ATOM 3402 C C . ILE B 1 202 ? -25.422 -14.961 -4.547 1 95.31 202 ILE B C 1
ATOM 3404 O O . ILE B 1 202 ? -25.438 -14.328 -3.488 1 95.31 202 ILE B O 1
ATOM 3408 N N . ASP B 1 203 ? -25.328 -16.234 -4.594 1 95.56 203 ASP B N 1
ATOM 3409 C CA . ASP B 1 203 ? -24.922 -17.016 -3.428 1 95.56 203 ASP B CA 1
ATOM 3410 C C . ASP B 1 203 ? -23.438 -16.844 -3.141 1 95.56 203 ASP B C 1
ATOM 3412 O O . ASP B 1 203 ? -22.625 -17.688 -3.547 1 95.56 203 ASP B O 1
ATOM 3416 N N . ALA B 1 204 ? -23.094 -15.828 -2.408 1 97.12 204 ALA B N 1
ATOM 3417 C CA . ALA B 1 204 ? -21.703 -15.453 -2.197 1 97.12 204 ALA B CA 1
ATOM 3418 C C . ALA B 1 204 ? -21.234 -15.844 -0.796 1 97.12 204 ALA B C 1
ATOM 3420 O O . ALA B 1 204 ? -21.906 -15.531 0.193 1 97.12 204 ALA B O 1
ATOM 3421 N N . THR B 1 205 ? -20.172 -16.547 -0.718 1 98.25 205 THR B N 1
ATOM 3422 C CA . THR B 1 205 ? -19.453 -16.828 0.515 1 98.25 205 THR B CA 1
ATOM 3423 C C . THR B 1 205 ? -18.234 -15.922 0.646 1 98.25 205 THR B C 1
ATOM 3425 O O . THR B 1 205 ? -17.469 -15.758 -0.308 1 98.25 205 THR B O 1
ATOM 3428 N N . ALA B 1 206 ? -18.031 -15.367 1.839 1 98.56 206 ALA B N 1
ATOM 3429 C CA . ALA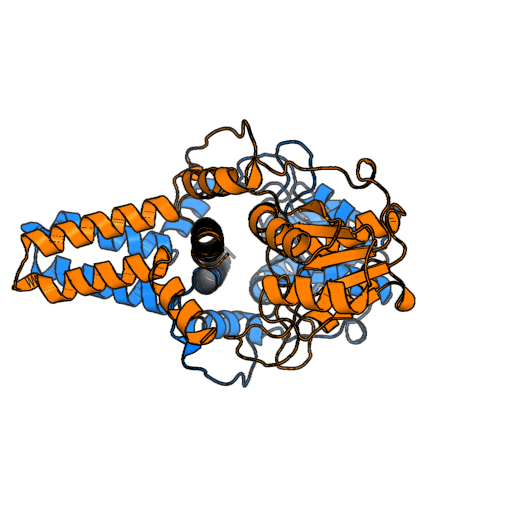 B 1 206 ? -16.922 -14.445 2.078 1 98.56 206 ALA B CA 1
ATOM 3430 C C . ALA B 1 206 ? -15.586 -15.18 2.072 1 98.56 206 ALA B C 1
ATOM 3432 O O . ALA B 1 206 ? -15.438 -16.219 2.719 1 98.56 206 ALA B O 1
ATOM 3433 N N . ALA B 1 207 ? -14.633 -14.695 1.372 1 98.38 207 ALA B N 1
ATOM 3434 C CA . ALA B 1 207 ? -13.227 -15.07 1.42 1 98.38 207 ALA B CA 1
ATOM 3435 C C . ALA B 1 207 ? -12.344 -13.852 1.683 1 98.38 207 ALA B C 1
ATOM 3437 O O . ALA B 1 207 ? -11.656 -13.367 0.778 1 98.38 207 ALA B O 1
ATOM 3438 N N . PRO B 1 208 ? -12.289 -13.422 2.896 1 97.31 208 PRO B N 1
ATOM 3439 C CA . PRO B 1 208 ? -11.641 -12.164 3.262 1 97.31 208 PRO B CA 1
ATOM 3440 C C . PRO B 1 208 ? -10.117 -12.289 3.314 1 97.31 208 PRO B C 1
ATOM 3442 O O . PRO B 1 208 ? -9.586 -13.359 3.611 1 97.31 208 PRO B O 1
ATOM 3445 N N . THR B 1 209 ? -9.398 -11.227 2.986 1 95.5 209 THR B N 1
ATOM 3446 C CA . THR B 1 209 ? -7.953 -11.102 3.105 1 95.5 209 THR B CA 1
ATOM 3447 C C . THR B 1 209 ? -7.57 -9.719 3.629 1 95.5 209 THR B C 1
ATOM 3449 O O . THR B 1 209 ? -8.43 -8.969 4.094 1 95.5 209 THR B O 1
ATOM 3452 N N . ASP B 1 210 ? -6.27 -9.383 3.68 1 94.31 210 ASP B N 1
ATOM 3453 C CA . ASP B 1 210 ? -5.797 -8.039 4.004 1 94.31 210 ASP B CA 1
ATOM 3454 C C . ASP B 1 210 ? -6.32 -7.59 5.363 1 94.31 210 ASP B C 1
ATOM 3456 O O . ASP B 1 210 ? -6.879 -6.5 5.488 1 94.31 210 ASP B O 1
ATOM 3460 N N . HIS B 1 211 ? -6.211 -8.461 6.371 1 94.62 211 HIS B N 1
ATOM 3461 C CA . HIS B 1 211 ? -6.641 -8.133 7.727 1 94.62 211 HIS B CA 1
ATOM 3462 C C . HIS B 1 211 ? -5.645 -7.199 8.406 1 94.62 211 HIS B C 1
ATOM 3464 O O . HIS B 1 211 ? -4.453 -7.496 8.477 1 94.62 211 HIS B O 1
ATOM 3470 N N . GLN B 1 212 ? -6.164 -6.141 8.906 1 92.25 212 GLN B N 1
ATOM 3471 C CA . GLN B 1 212 ? -5.32 -5.145 9.555 1 92.25 212 GLN B CA 1
ATOM 3472 C C . GLN B 1 212 ? -5.531 -5.148 11.062 1 92.25 212 GLN B C 1
ATOM 3474 O O . GLN B 1 212 ? -4.688 -4.652 11.812 1 92.25 212 GLN B O 1
ATOM 3479 N N . TRP B 1 213 ? -6.652 -5.672 11.43 1 90.06 213 TRP B N 1
ATOM 3480 C CA . TRP B 1 213 ? -6.98 -5.781 12.844 1 90.06 213 TRP B CA 1
ATOM 3481 C C . TRP B 1 213 ? -6.699 -7.191 13.359 1 90.06 213 TRP B C 1
ATOM 3483 O O . TRP B 1 213 ? -7 -8.18 12.688 1 90.06 213 TRP B O 1
ATOM 3493 N N . HIS B 1 214 ? -5.996 -7.254 14.43 1 84.25 214 HIS B N 1
ATOM 3494 C CA . HIS B 1 214 ? -5.734 -8.523 15.094 1 84.25 214 HIS B CA 1
ATOM 3495 C C . HIS B 1 214 ? -6.176 -8.492 16.547 1 84.25 214 HIS B C 1
ATOM 3497 O O . HIS B 1 214 ? -5.73 -7.633 17.312 1 84.25 214 HIS B O 1
ATOM 3503 N N . ASP B 1 215 ? -7.066 -9.391 16.797 1 80.06 215 ASP B N 1
ATOM 3504 C CA . ASP B 1 215 ? -7.539 -9.484 18.172 1 80.06 215 ASP B CA 1
ATOM 3505 C C . ASP B 1 215 ? -6.391 -9.812 19.125 1 80.06 215 ASP B C 1
ATOM 3507 O O . ASP B 1 215 ? -5.539 -10.648 18.812 1 80.06 215 ASP B O 1
ATOM 3511 N N . GLY B 1 216 ? -6.277 -9.102 20.172 1 77.25 216 GLY B N 1
ATOM 3512 C CA . GLY B 1 216 ? -5.285 -9.398 21.188 1 77.25 216 GLY B CA 1
ATOM 3513 C C . GLY B 1 216 ? -3.924 -8.797 20.891 1 77.25 216 GLY B C 1
ATOM 3514 O O . GLY B 1 216 ? -2.939 -9.109 21.562 1 77.25 216 GLY B O 1
ATOM 3515 N N . GLN B 1 217 ? -3.789 -8.125 19.781 1 78 217 GLN B N 1
ATOM 3516 C CA . GLN B 1 217 ? -2.514 -7.469 19.516 1 78 217 GLN B CA 1
ATOM 3517 C C . GLN B 1 217 ? -2.123 -6.539 20.672 1 78 217 GLN B C 1
ATOM 3519 O O . GLN B 1 217 ? -2.924 -5.703 21.094 1 78 217 GLN B O 1
ATOM 3524 N N . PRO B 1 218 ? -0.879 -6.754 21.094 1 78.94 218 PRO B N 1
ATOM 3525 C CA . PRO B 1 218 ? -0.468 -5.914 22.219 1 78.94 218 PRO B CA 1
ATOM 3526 C C . PRO B 1 218 ? -0.292 -4.445 21.828 1 78.94 218 PRO B C 1
ATOM 3528 O O . PRO B 1 218 ? 0.098 -4.148 20.703 1 78.94 218 PRO B O 1
ATOM 3531 N N . PHE B 1 219 ? -0.617 -3.619 22.797 1 85.75 219 PHE B N 1
ATOM 3532 C CA . PHE B 1 219 ? -0.389 -2.189 22.625 1 85.75 219 PHE B CA 1
ATOM 3533 C C . PHE B 1 219 ? 1.093 -1.858 22.75 1 85.75 219 PHE B C 1
ATOM 3535 O O . PHE B 1 219 ? 1.781 -2.4 23.625 1 85.75 219 PHE B O 1
ATOM 3542 N N . ALA B 1 220 ? 1.583 -1.108 21.844 1 85.81 220 ALA B N 1
ATOM 3543 C CA . ALA B 1 220 ? 2.926 -0.541 21.938 1 85.81 220 ALA B CA 1
ATOM 3544 C C . ALA B 1 220 ? 2.889 0.979 21.812 1 85.81 220 ALA B C 1
ATOM 3546 O O . ALA B 1 220 ? 2.02 1.529 21.125 1 85.81 220 ALA B O 1
ATOM 3547 N N . LEU B 1 221 ? 3.836 1.65 22.484 1 86.31 221 LEU B N 1
ATOM 3548 C CA . LEU B 1 221 ? 3.883 3.107 22.484 1 86.31 221 LEU B CA 1
ATOM 3549 C C . LEU B 1 221 ? 4.035 3.635 21.047 1 86.31 221 LEU B C 1
ATOM 3551 O O . LEU B 1 221 ? 3.512 4.699 20.719 1 86.31 221 LEU B O 1
ATOM 3555 N N . ILE B 1 222 ? 4.656 2.854 20.203 1 86.94 222 ILE B N 1
ATOM 3556 C CA . ILE B 1 222 ? 4.887 3.254 18.812 1 86.94 222 ILE B CA 1
ATOM 3557 C C . ILE B 1 222 ? 3.553 3.355 18.078 1 86.94 222 ILE B C 1
ATOM 3559 O O . ILE B 1 222 ? 3.461 4.004 17.031 1 86.94 222 ILE B O 1
ATOM 3563 N N . ASP B 1 223 ? 2.527 2.744 18.641 1 91.44 223 ASP B N 1
ATOM 3564 C CA . ASP B 1 223 ? 1.204 2.76 18.031 1 91.44 223 ASP B CA 1
ATOM 3565 C C . ASP B 1 223 ? 0.56 4.141 18.141 1 91.44 223 ASP B C 1
ATOM 3567 O O . ASP B 1 223 ? -0.455 4.414 17.5 1 91.44 223 ASP B O 1
ATOM 3571 N N . LEU B 1 224 ? 1.212 4.992 18.922 1 93.31 224 LEU B N 1
ATOM 3572 C CA . LEU B 1 224 ? 0.667 6.332 19.109 1 93.31 224 LEU B CA 1
ATOM 3573 C C . LEU B 1 224 ? 1.396 7.344 18.234 1 93.31 224 LEU B C 1
ATOM 3575 O O . LEU B 1 224 ? 1.004 8.516 18.172 1 93.31 224 LEU B O 1
ATOM 3579 N N . LEU B 1 225 ? 2.428 6.938 17.531 1 93.19 225 LEU B N 1
ATOM 3580 C CA . LEU B 1 225 ? 3.133 7.816 16.609 1 93.19 225 LEU B CA 1
ATOM 3581 C C . LEU B 1 225 ? 2.385 7.926 15.281 1 93.19 225 LEU B C 1
ATOM 3583 O O . LEU B 1 225 ? 2.012 6.91 14.688 1 93.19 225 LEU B O 1
ATOM 3587 N N . PRO B 1 226 ? 2.133 9.172 14.883 1 96.25 226 PRO B N 1
ATOM 3588 C CA . PRO B 1 226 ? 1.411 9.352 13.625 1 96.25 226 PRO B CA 1
ATOM 3589 C C . PRO B 1 226 ? 2.125 8.711 12.438 1 96.25 226 PRO B C 1
ATOM 3591 O O . PRO B 1 226 ? 3.355 8.734 12.367 1 96.25 226 PRO B O 1
ATOM 3594 N N . SER B 1 227 ? 1.337 8.141 11.586 1 94.5 227 SER B N 1
ATOM 3595 C CA . SER B 1 227 ? 1.872 7.516 10.375 1 94.5 227 SER B CA 1
ATOM 3596 C C . SER B 1 227 ? 0.931 7.707 9.188 1 94.5 227 SER B C 1
ATOM 3598 O O . SER B 1 227 ? -0.29 7.629 9.344 1 94.5 227 SER B O 1
ATOM 3600 N N . PRO B 1 228 ? 1.535 7.957 8.055 1 96.25 228 PRO B N 1
ATOM 3601 C CA . PRO B 1 228 ? 0.689 8.086 6.867 1 96.25 228 PRO B CA 1
ATOM 3602 C C . PRO B 1 228 ? -0.029 6.785 6.512 1 96.25 228 PRO B C 1
ATOM 3604 O O . PRO B 1 228 ? -1.14 6.812 5.977 1 96.25 228 PRO B O 1
ATOM 3607 N N . ALA B 1 229 ? 0.596 5.668 6.805 1 94.19 229 ALA B N 1
ATOM 3608 C CA . ALA B 1 229 ? -0.043 4.379 6.555 1 94.19 229 ALA B CA 1
ATOM 3609 C C . ALA B 1 229 ? -1.3 4.219 7.402 1 94.19 229 ALA B C 1
ATOM 3611 O O . ALA B 1 229 ? -2.326 3.734 6.918 1 94.19 229 ALA B O 1
ATOM 3612 N N . ALA B 1 230 ? -1.173 4.602 8.672 1 96.62 230 ALA B N 1
ATOM 3613 C CA . ALA B 1 230 ? -2.344 4.555 9.539 1 96.62 230 ALA B CA 1
ATOM 3614 C C . ALA B 1 230 ? -3.432 5.504 9.047 1 96.62 230 ALA B C 1
ATOM 3616 O O . ALA B 1 230 ? -4.621 5.172 9.086 1 96.62 230 ALA B O 1
ATOM 3617 N N . LEU B 1 231 ? -3.002 6.652 8.609 1 98.25 231 LEU B N 1
ATOM 3618 C CA . LEU B 1 231 ? -3.953 7.617 8.062 1 98.25 231 LEU B CA 1
ATOM 3619 C C . LEU B 1 231 ? -4.656 7.055 6.836 1 98.25 231 LEU B C 1
ATOM 3621 O O . LEU B 1 231 ? -5.855 7.262 6.652 1 98.25 231 LEU B O 1
ATOM 3625 N N . ALA B 1 232 ? -3.957 6.359 6.012 1 97.06 232 ALA B N 1
ATOM 3626 C CA . ALA B 1 232 ? -4.539 5.707 4.84 1 97.06 232 ALA B CA 1
ATOM 3627 C C . ALA B 1 232 ? -5.547 4.637 5.254 1 97.06 232 ALA B C 1
ATOM 3629 O O . ALA B 1 232 ? -6.633 4.543 4.676 1 97.06 232 ALA B O 1
ATOM 3630 N N . LEU B 1 233 ? -5.164 3.852 6.227 1 96.94 233 LEU B N 1
ATOM 3631 C CA . LEU B 1 233 ? -6.082 2.838 6.73 1 96.94 233 LEU B CA 1
ATOM 3632 C C . LEU B 1 233 ? -7.355 3.479 7.27 1 96.94 233 LEU B C 1
ATOM 3634 O O . LEU B 1 233 ? -8.461 3.039 6.941 1 96.94 233 LEU B O 1
ATOM 3638 N N . SER B 1 234 ? -7.211 4.52 8.07 1 98.38 234 SER B N 1
ATOM 3639 C CA . SER B 1 234 ? -8.359 5.25 8.594 1 98.38 234 SER B CA 1
ATOM 3640 C C . SER B 1 234 ? -9.258 5.754 7.465 1 98.38 234 SER B C 1
ATOM 3642 O O . SER B 1 234 ? -10.484 5.707 7.566 1 98.38 234 SER B O 1
ATOM 3644 N N . THR B 1 235 ? -8.656 6.219 6.461 1 97.81 235 THR B N 1
ATOM 3645 C CA . THR B 1 235 ? -9.406 6.738 5.324 1 97.81 235 THR B CA 1
ATOM 3646 C C . THR B 1 235 ? -10.242 5.637 4.676 1 97.81 235 THR B C 1
ATOM 3648 O O . THR B 1 235 ? -11.398 5.855 4.328 1 97.81 235 THR B O 1
ATOM 3651 N N . THR B 1 236 ? -9.672 4.461 4.523 1 96.38 236 THR B N 1
ATOM 3652 C CA . THR B 1 236 ? -10.43 3.361 3.939 1 96.38 236 THR B CA 1
ATOM 3653 C C . THR B 1 236 ? -11.578 2.951 4.852 1 96.38 236 THR B C 1
ATOM 3655 O O . THR B 1 236 ? -12.641 2.539 4.375 1 96.38 236 THR B O 1
ATOM 3658 N N . VAL B 1 237 ? -11.398 3.023 6.148 1 97.81 237 VAL B N 1
ATOM 3659 C CA . VAL B 1 237 ? -12.453 2.705 7.105 1 97.81 237 VAL B CA 1
ATOM 3660 C C . VAL B 1 237 ? -13.602 3.703 6.961 1 97.81 237 VAL B C 1
ATOM 3662 O O . VAL B 1 237 ? -14.766 3.309 6.875 1 97.81 237 VAL B O 1
ATOM 3665 N N . TRP B 1 238 ? -13.25 4.977 6.898 1 97.31 238 TRP B N 1
ATOM 3666 C CA . TRP B 1 238 ? -14.258 6.012 6.699 1 97.31 238 TRP B CA 1
ATOM 3667 C C . TRP B 1 238 ? -15.016 5.785 5.391 1 97.31 238 TRP B C 1
ATOM 3669 O O . TRP B 1 238 ? -16.234 5.938 5.34 1 97.31 238 TRP B O 1
ATOM 3679 N N . HIS B 1 239 ? -14.289 5.422 4.398 1 95.5 239 HIS B N 1
ATOM 3680 C CA . HIS B 1 239 ? -14.914 5.129 3.111 1 95.5 239 HIS B CA 1
ATOM 3681 C C . HIS B 1 239 ? -15.945 4.016 3.244 1 95.5 239 HIS B C 1
ATOM 3683 O O . HIS B 1 239 ? -17.047 4.121 2.707 1 95.5 239 HIS B O 1
ATOM 3689 N N . GLU B 1 240 ? -15.594 2.98 3.93 1 96.31 240 GLU B N 1
ATOM 3690 C CA . GLU B 1 240 ? -16.5 1.848 4.094 1 96.31 240 GLU B CA 1
ATOM 3691 C C . GLU B 1 240 ? -17.688 2.211 4.984 1 96.31 240 GLU B C 1
ATOM 3693 O O . GLU B 1 240 ? -18.812 1.786 4.727 1 96.31 240 GLU B O 1
ATOM 3698 N N . TRP B 1 241 ? -17.391 2.998 6.051 1 96.06 241 TRP B N 1
ATOM 3699 C CA . TRP B 1 241 ? -18.5 3.457 6.902 1 96.06 241 TRP B CA 1
ATOM 3700 C C . TRP B 1 241 ? -19.5 4.277 6.102 1 96.06 241 TRP B C 1
ATOM 3702 O O . TRP B 1 241 ? -20.703 4.051 6.188 1 96.06 241 TRP B O 1
ATOM 3712 N N . LEU B 1 242 ? -19.016 5.199 5.32 1 93.31 242 LEU B N 1
ATOM 3713 C CA . LEU B 1 242 ? -19.875 6.062 4.508 1 93.31 242 LEU B CA 1
ATOM 3714 C C . LEU B 1 242 ? -20.578 5.262 3.426 1 93.31 242 LEU B C 1
ATOM 3716 O O . LEU B 1 242 ? -21.75 5.512 3.137 1 93.31 242 LEU B O 1
ATOM 3720 N N . GLY B 1 243 ? -19.812 4.316 2.84 1 90.25 243 GLY B N 1
ATOM 3721 C CA . GLY B 1 243 ? -20.422 3.455 1.843 1 90.25 243 GLY B CA 1
ATOM 3722 C C . GLY B 1 243 ? -21.562 2.621 2.396 1 90.25 243 GLY B C 1
ATOM 3723 O O . GLY B 1 243 ? -22.609 2.484 1.756 1 90.25 243 GLY B O 1
ATOM 3724 N N . ARG B 1 244 ? -21.391 2.104 3.535 1 91.19 244 ARG B N 1
ATOM 3725 C CA . ARG B 1 244 ? -22.438 1.313 4.18 1 91.19 244 ARG B CA 1
ATOM 3726 C C . ARG B 1 244 ? -23.641 2.18 4.531 1 91.19 244 ARG B C 1
ATOM 3728 O O . ARG B 1 244 ? -24.781 1.75 4.387 1 91.19 244 ARG B O 1
ATOM 3735 N N . ALA B 1 245 ? -23.375 3.387 5.016 1 89.62 245 ALA B N 1
ATOM 3736 C CA . ALA B 1 245 ? -24.453 4.324 5.324 1 89.62 245 ALA B CA 1
ATOM 3737 C C . ALA B 1 245 ? -25.25 4.66 4.074 1 89.62 245 ALA B C 1
ATOM 3739 O O . ALA B 1 245 ? -26.484 4.734 4.121 1 89.62 245 ALA B O 1
ATOM 3740 N N . TRP B 1 246 ? -24.547 4.836 3.045 1 85.25 246 TRP B N 1
ATOM 3741 C CA . TRP B 1 246 ? -25.203 5.137 1.772 1 85.25 246 TRP B CA 1
ATOM 3742 C C . TRP B 1 246 ? -26.094 3.986 1.333 1 85.25 246 TRP B C 1
ATOM 3744 O O . TRP B 1 246 ? -27.219 4.207 0.885 1 85.25 246 TRP B O 1
ATOM 3754 N N . TYR B 1 247 ? -25.625 2.721 1.457 1 84.31 247 TYR B N 1
ATOM 3755 C CA . TYR B 1 247 ? -26.406 1.549 1.076 1 84.31 247 TYR B CA 1
ATOM 3756 C C . TYR B 1 247 ? -27.641 1.406 1.957 1 84.31 247 TYR B C 1
ATOM 3758 O O . TYR B 1 247 ? -28.703 1.012 1.482 1 84.31 247 TYR B O 1
ATOM 3766 N N . SER B 1 248 ? -27.484 1.732 3.211 1 84.62 248 SER B N 1
ATOM 3767 C CA . SER B 1 248 ? -28.609 1.637 4.133 1 84.62 248 SER B CA 1
ATOM 3768 C C . SER B 1 248 ? -29.688 2.662 3.795 1 84.62 248 SER B C 1
ATOM 3770 O O . SER B 1 248 ? -30.875 2.406 3.982 1 84.62 248 SER B O 1
ATOM 3772 N N . MET B 1 249 ? -29.25 3.799 3.271 1 86.12 249 MET B N 1
ATOM 3773 C CA . MET B 1 249 ? -30.172 4.887 2.973 1 86.12 249 MET B CA 1
ATOM 3774 C C . MET B 1 249 ? -30.859 4.672 1.621 1 86.12 249 MET B C 1
ATOM 3776 O O . MET B 1 249 ? -31.984 5.098 1.417 1 86.12 249 MET B O 1
ATOM 3780 N N . THR B 1 250 ? -30.094 4.035 0.69 1 80.69 250 THR B N 1
ATOM 3781 C CA . THR B 1 250 ? -30.609 3.943 -0.67 1 80.69 250 THR B CA 1
ATOM 3782 C C . THR B 1 250 ? -31.141 2.541 -0.951 1 80.69 250 THR B C 1
ATOM 3784 O O . THR B 1 250 ? -31.875 2.332 -1.927 1 80.69 250 THR B O 1
ATOM 3787 N N . GLY B 1 251 ? -31.031 1.552 -0.075 1 69.38 251 GLY B N 1
ATOM 3788 C CA . GLY B 1 251 ? -31.5 0.191 -0.271 1 69.38 251 GLY B CA 1
ATOM 3789 C C . GLY B 1 251 ? -30.609 -0.625 -1.187 1 69.38 251 GLY B C 1
ATOM 3790 O O . GLY B 1 251 ? -30.031 -0.094 -2.143 1 69.38 251 GLY B O 1
#

InterPro domains:
  IPR003848 Domain of unknown function DUF218 [PF02698] (79-243)
  IPR003848 Domain of unknown function DUF218 [cd06259] (79-244)
  IPR014729 Rossmann-like alpha/beta/alpha sandwich fold [G3DSA:3.40.50.620] (69-213)
  IPR051599 Cell Envelope Integrity and Synthesis Associated Protein [PTHR30336] (31-246)